Protein AF-0000000072397123 (afdb_homodimer)

Secondary structure (DSSP, 8-state):
--EEEEE--TT-HHHHHHHHHHHHH--EEEEE-STTT--TTTGGGSHHHHHH-TT--SSEEEETTS-EEESHHHHHHHH--HHHH-SSHHHHHHHHHHHHHIIIIIHHHHHHHHTGGGTSS---HHHHHHHHHHHHHHHHHHHHHHTS-SSSSTTS--HHHHHHHHHHHHHHHHT--HHHHTT-HHHHHHHHHHHTSHHHHHHH-SPPPPSSPPP----GGGTHHHHTS---------------------------------------/--EEEEE--TT-HHHHHHHHHHHHH--EEEEE-STTT--TTTGGGSHHHHHH-TT--SSEEEETTS-EEESHHHHHHHH--HHHH-SSHHHHHHHHHHHHHIIIIIHHHHHHHHTGGGTSS---HHHHHHHHHHHHHHHHHHHHHHTS-SSSSTTS--HHHHHHHHHHHHHHHHT--HHHHTT-HHHHHHHHHHHTSHHHHHHH-SPPPPSSPPP----GGGTHHHHT----------------------------------------

Organism: Felis catus (NCBI:txid9685)

Foldseek 3Di:
DWEWEWEEAPPPLLQLLQQLLCLVQVYHYHYDHDPPVDDQPPRLPDPVNCVLPVVSDDRWIATPVGDTDDGSLVSSVVSHDCVQCAVDPVLNVQLVVLLVCLVPQQQVLVCQQVVLLVVNDPDDPVSNVVSLVSNLVVLVVVLVCLVPALASGPPDHHSSLSNNLSSCLSVFAAACACVNCVVRVSSVNSSVVVCPDPSNCVRVPDRDGDHHHRDNPPPCVVVVVPPPPPPDPDDPPDPPPPPPPPDDPPPPPPDDPPDPDDDDDDDD/DWEWEWEEAPPPLLQLLQQLLCLVQVYHYHYDHDPPVDDQPPPLPDPVNCVLPVVSDDRWIATPVGDTDDGSLVSSVVSHDCVQCAVDPVLNVQLVVLLVCLVPQQQVLVCQQVVLLVVNDPDDPVSNVVSLVSNLVVLVVVLVCLVPALASGPPDHHSSLSNNLSSCLSVFAAACACVNCVVRVSSVNSSVVVCPDPSNCVRPPDRDGDHHHRDSPPPCVVVVVPPPPPPDPDDPPDPDPPPDDPDDPDPPPDDPPPDDPDDDDDDD

Structure (mmCIF, N/CA/C/O backbone):
data_AF-0000000072397123-model_v1
#
loop_
_entity.id
_entity.type
_entity.pdbx_description
1 polymer 'Uncharacterized protein'
#
loop_
_atom_site.group_PDB
_atom_site.id
_atom_site.type_symbol
_atom_site.label_atom_id
_atom_site.label_alt_id
_atom_site.label_comp_id
_atom_site.label_asym_id
_atom_site.label_entity_id
_atom_site.label_seq_id
_atom_site.pdbx_PDB_ins_code
_atom_site.Cartn_x
_atom_site.Cartn_y
_atom_site.Cartn_z
_atom_site.occupancy
_atom_site.B_iso_or_equiv
_atom_site.auth_seq_id
_atom_site.auth_comp_id
_atom_site.auth_asym_id
_atom_site.auth_atom_id
_atom_site.pdbx_PDB_model_num
ATOM 1 N N . MET A 1 1 ? 3.494 -25.765 2.806 1 71.7 1 MET A N 1
ATOM 2 C CA . MET A 1 1 ? 2.407 -24.796 2.912 1 71.7 1 MET A CA 1
ATOM 3 C C . MET A 1 1 ? 2.506 -24.007 4.214 1 71.7 1 MET A C 1
ATOM 5 O O . MET A 1 1 ? 2.979 -24.528 5.225 1 71.7 1 MET A O 1
ATOM 9 N N . ALA A 1 2 ? 2.313 -22.717 4.175 1 83.02 2 ALA A N 1
ATOM 10 C CA . ALA A 1 2 ? 2.473 -21.852 5.341 1 83.02 2 ALA A CA 1
ATOM 11 C C . ALA A 1 2 ? 1.498 -22.24 6.45 1 83.02 2 ALA A C 1
ATOM 13 O O . ALA A 1 2 ? 0.366 -22.644 6.176 1 83.02 2 ALA A O 1
ATOM 14 N N . ALA A 1 3 ? 1.953 -22.367 7.642 1 92.54 3 ALA A N 1
ATOM 15 C CA . ALA A 1 3 ? 1.147 -22.612 8.836 1 92.54 3 ALA A CA 1
ATOM 16 C C . ALA A 1 3 ? 1.55 -21.676 9.971 1 92.54 3 ALA A C 1
ATOM 18 O O . ALA A 1 3 ? 2.738 -21.421 10.182 1 92.54 3 ALA A O 1
ATOM 19 N N . GLY A 1 4 ? 0.476 -21.119 10.565 1 97.1 4 GLY A N 1
ATOM 20 C CA . GLY A 1 4 ? 0.822 -20.207 11.643 1 97.1 4 GLY A CA 1
ATOM 21 C C . GLY A 1 4 ? -0.39 -19.581 12.307 1 97.1 4 GLY A C 1
ATOM 22 O O . GLY A 1 4 ? -1.514 -20.058 12.136 1 97.1 4 GLY A O 1
ATOM 23 N N . THR A 1 5 ? -0.116 -18.574 13.109 1 97.73 5 THR A N 1
ATOM 24 C CA . THR A 1 5 ? -1.129 -17.902 13.915 1 97.73 5 THR A CA 1
ATOM 25 C C . THR A 1 5 ? -1.311 -16.457 13.461 1 97.73 5 THR A C 1
ATOM 27 O O . THR A 1 5 ? -0.331 -15.739 13.25 1 97.73 5 THR A O 1
ATOM 30 N N . LEU A 1 6 ? -2.55 -16.15 13.284 1 98.03 6 LEU A N 1
ATOM 31 C CA . LEU A 1 6 ? -2.915 -14.781 12.937 1 98.03 6 LEU A CA 1
ATOM 32 C C . LEU A 1 6 ? -3.552 -14.07 14.126 1 98.03 6 LEU A C 1
ATOM 34 O O . LEU A 1 6 ? -4.581 -14.512 14.641 1 98.03 6 LEU A O 1
ATOM 38 N N . TYR A 1 7 ? -2.925 -13.025 14.622 1 97.67 7 TYR A N 1
ATOM 39 C CA . TYR A 1 7 ? -3.468 -12.173 15.674 1 97.67 7 TYR A CA 1
ATOM 40 C C . TYR A 1 7 ? -4.283 -11.029 15.083 1 97.67 7 TYR A C 1
ATOM 42 O O . TYR A 1 7 ? -3.788 -10.276 14.241 1 97.67 7 TYR A O 1
ATOM 50 N N . THR A 1 8 ? -5.495 -10.902 15.439 1 96.48 8 THR A N 1
ATOM 51 C CA . THR A 1 8 ? -6.356 -9.853 14.906 1 96.48 8 THR A CA 1
ATOM 52 C C . THR A 1 8 ? -7.535 -9.594 15.84 1 96.48 8 THR A C 1
ATOM 54 O O . THR A 1 8 ? -7.551 -10.072 16.975 1 96.48 8 THR A O 1
ATOM 57 N N . TYR A 1 9 ? -8.44 -8.679 15.544 1 93.35 9 TYR A N 1
ATOM 58 C CA . TYR A 1 9 ? -9.719 -8.496 16.221 1 93.35 9 TYR A CA 1
ATOM 59 C C . TYR A 1 9 ? -10.876 -8.918 15.324 1 93.35 9 TYR A C 1
ATOM 61 O O . TYR A 1 9 ? -10.712 -9.051 14.109 1 93.35 9 TYR A O 1
ATOM 69 N N . PRO A 1 10 ? -11.974 -9.159 15.876 1 90.07 10 PRO A N 1
ATOM 70 C CA . PRO A 1 10 ? -13.077 -9.695 15.074 1 90.07 10 PRO A CA 1
ATOM 71 C C . PRO A 1 10 ? -13.519 -8.741 13.967 1 90.07 10 PRO A C 1
ATOM 73 O O . PRO A 1 10 ? -13.548 -7.525 14.169 1 90.07 10 PRO A O 1
ATOM 76 N N . GLU A 1 11 ? -13.803 -9.223 12.807 1 88.44 11 GLU A N 1
ATOM 77 C CA . GLU A 1 11 ? -14.374 -8.546 11.647 1 88.44 11 GLU A CA 1
ATOM 78 C C . GLU A 1 11 ? -13.401 -7.519 11.073 1 88.44 11 GLU A C 1
ATOM 80 O O . GLU A 1 11 ? -13.82 -6.49 10.539 1 88.44 11 GLU A O 1
ATOM 85 N N . ASN A 1 12 ? -12.166 -7.745 11.329 1 91.98 12 ASN A N 1
ATOM 86 C CA . ASN A 1 12 ? -11.138 -6.915 10.71 1 91.98 12 ASN A CA 1
ATOM 87 C C . ASN A 1 12 ? -10.979 -7.234 9.226 1 91.98 12 ASN A C 1
ATOM 89 O O . ASN A 1 12 ? -10.435 -8.279 8.866 1 91.98 12 ASN A O 1
ATOM 93 N N . TRP A 1 13 ? -11.426 -6.306 8.377 1 92.89 13 TRP A N 1
ATOM 94 C CA . TRP A 1 13 ? -11.403 -6.549 6.939 1 92.89 13 TRP A CA 1
ATOM 95 C C . TRP A 1 13 ? -9.974 -6.75 6.443 1 92.89 13 TRP A C 1
ATOM 97 O O . TRP A 1 13 ? -9.75 -7.428 5.438 1 92.89 13 TRP A O 1
ATOM 107 N N . ARG A 1 14 ? -8.975 -6.233 7.09 1 95.5 14 ARG A N 1
ATOM 108 C CA . ARG A 1 14 ? -7.572 -6.403 6.724 1 95.5 14 ARG A CA 1
ATOM 109 C C . ARG A 1 14 ? -7.119 -7.842 6.946 1 95.5 14 ARG A C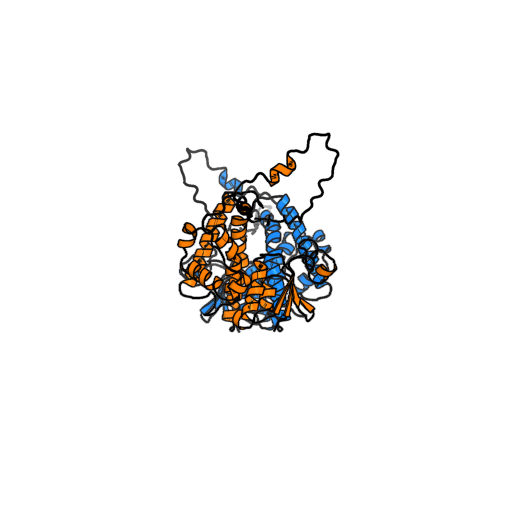 1
ATOM 111 O O . ARG A 1 14 ? -6.238 -8.337 6.239 1 95.5 14 ARG A O 1
ATOM 118 N N . ALA A 1 15 ? -7.689 -8.522 7.942 1 97.28 15 ALA A N 1
ATOM 119 C CA . ALA A 1 15 ? -7.343 -9.91 8.238 1 97.28 15 ALA A CA 1
ATOM 120 C C . ALA A 1 15 ? -8.017 -10.864 7.256 1 97.28 15 ALA A C 1
ATOM 122 O O . ALA A 1 15 ? -7.532 -11.974 7.027 1 97.28 15 ALA A O 1
ATOM 123 N N . PHE A 1 16 ? -9.126 -10.41 6.672 1 98.24 16 PHE A N 1
ATOM 124 C CA . PHE A 1 16 ? -9.865 -11.26 5.746 1 98.24 16 PHE A CA 1
ATOM 125 C C . PHE A 1 16 ? -9.014 -11.603 4.529 1 98.24 16 PHE A C 1
ATOM 127 O O . PHE A 1 16 ? -9.145 -12.688 3.959 1 98.24 16 PHE A O 1
ATOM 134 N N . LYS A 1 17 ? -8.148 -10.682 4.124 1 98.4 17 LYS A N 1
ATOM 135 C CA . LYS A 1 17 ? -7.292 -10.924 2.966 1 98.4 17 LYS A CA 1
ATOM 136 C C . LYS A 1 17 ? -6.493 -12.213 3.133 1 98.4 17 LYS A C 1
ATOM 138 O O . LYS A 1 17 ? -6.507 -13.076 2.253 1 98.4 17 LYS A O 1
ATOM 143 N N . ALA A 1 18 ? -5.837 -12.333 4.307 1 98.38 18 ALA A N 1
ATOM 144 C CA . ALA A 1 18 ? -4.999 -13.498 4.579 1 98.38 18 ALA A CA 1
ATOM 145 C C . ALA A 1 18 ? -5.845 -14.758 4.733 1 98.38 18 ALA A C 1
ATOM 147 O O . ALA A 1 18 ? -5.467 -15.829 4.253 1 98.38 18 ALA A O 1
ATOM 148 N N . LEU A 1 19 ? -6.965 -14.643 5.338 1 98.51 19 LEU A N 1
ATOM 149 C CA . LEU A 1 19 ? -7.814 -15.8 5.6 1 98.51 19 LEU A CA 1
ATOM 150 C C . LEU A 1 19 ? -8.412 -16.341 4.305 1 98.51 19 LEU A C 1
ATOM 152 O O . LEU A 1 19 ? -8.47 -17.556 4.103 1 98.51 19 LEU A O 1
ATOM 156 N N . ILE A 1 20 ? -8.852 -15.446 3.444 1 98.68 20 ILE A N 1
ATOM 157 C CA . ILE A 1 20 ? -9.407 -15.874 2.164 1 98.68 20 ILE A CA 1
ATOM 158 C C . ILE A 1 20 ? -8.3 -16.467 1.295 1 98.68 20 ILE A C 1
ATOM 160 O O . ILE A 1 20 ? -8.501 -17.491 0.638 1 98.68 20 ILE A O 1
ATOM 164 N N . ALA A 1 21 ? -7.119 -15.814 1.24 1 98.63 21 ALA A N 1
ATOM 165 C CA . ALA A 1 21 ? -5.987 -16.356 0.493 1 98.63 21 ALA A CA 1
ATOM 166 C C . ALA A 1 21 ? -5.648 -17.769 0.959 1 98.63 21 ALA A C 1
ATOM 168 O O . ALA A 1 21 ? -5.348 -18.643 0.142 1 98.63 21 ALA A O 1
ATOM 169 N N . ALA A 1 22 ? -5.747 -18.001 2.266 1 98.47 22 ALA A N 1
ATOM 170 C CA . ALA A 1 22 ? -5.446 -19.309 2.843 1 98.47 22 ALA A CA 1
ATOM 171 C C . ALA A 1 22 ? -6.444 -20.361 2.368 1 98.47 22 ALA A C 1
ATOM 173 O O . ALA A 1 22 ? -6.087 -21.528 2.187 1 98.47 22 ALA A O 1
ATOM 174 N N . GLN A 1 23 ? -7.696 -19.954 2.136 1 98.24 23 GLN A N 1
ATOM 175 C CA . GLN A 1 23 ? -8.705 -20.879 1.63 1 98.24 23 GLN A CA 1
ATOM 176 C C . GLN A 1 23 ? -8.347 -21.371 0.23 1 98.24 23 GLN A C 1
ATOM 178 O O . GLN A 1 23 ? -8.648 -22.511 -0.128 1 98.24 23 GLN A O 1
ATOM 183 N N . TYR A 1 24 ? -7.707 -20.586 -0.583 1 98 24 TYR A N 1
ATOM 184 C CA . TYR A 1 24 ? -7.322 -20.956 -1.941 1 98 24 TYR A CA 1
ATOM 185 C C . TYR A 1 24 ? -6.038 -21.778 -1.939 1 98 24 TYR A C 1
ATOM 187 O O . TYR A 1 24 ? -5.882 -22.699 -2.745 1 98 24 TYR A O 1
AT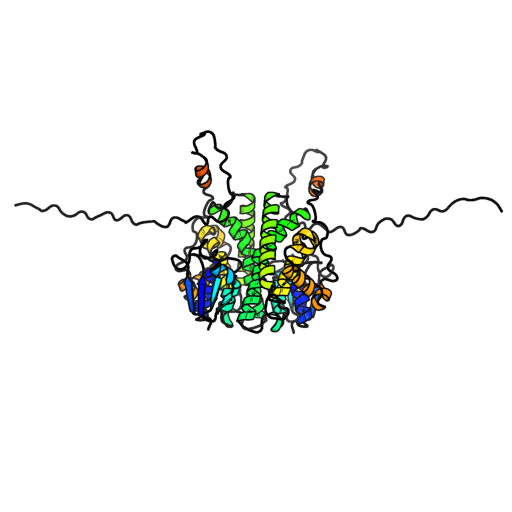OM 195 N N . SER A 1 25 ? -5.128 -21.439 -1.077 1 97.28 25 SER A N 1
ATOM 196 C CA . SER A 1 25 ? -3.798 -22.038 -1.115 1 97.28 25 SER A CA 1
ATOM 197 C C . SER A 1 25 ? -3.741 -23.312 -0.279 1 97.28 25 SER A C 1
ATOM 199 O O . SER A 1 25 ? -2.834 -24.13 -0.445 1 97.28 25 SER A O 1
ATOM 201 N N . GLY A 1 26 ? -4.618 -23.428 0.74 1 96.57 26 GLY A N 1
ATOM 202 C CA . GLY A 1 26 ? -4.584 -24.549 1.665 1 96.57 26 GLY A CA 1
ATOM 203 C C . GLY A 1 26 ? -3.722 -24.289 2.887 1 96.57 26 GLY A C 1
ATOM 204 O O . GLY A 1 26 ? -3.509 -25.186 3.705 1 96.57 26 GLY A O 1
ATOM 205 N N . ALA A 1 27 ? -3.215 -23.076 2.999 1 96.4 27 ALA A N 1
ATOM 206 C CA . ALA A 1 27 ? -2.444 -22.713 4.185 1 96.4 27 ALA A CA 1
ATOM 207 C C . ALA A 1 27 ? -3.285 -22.853 5.451 1 96.4 27 ALA A C 1
ATOM 209 O O . ALA A 1 27 ? -4.491 -22.595 5.434 1 96.4 27 ALA A O 1
ATOM 210 N N . GLN A 1 28 ? -2.649 -23.24 6.491 1 97.31 28 GLN A N 1
ATOM 211 C CA . GLN A 1 28 ? -3.333 -23.403 7.769 1 97.31 28 GLN A CA 1
ATOM 212 C C . GLN A 1 28 ? -3.113 -22.19 8.669 1 97.31 28 GLN A C 1
ATOM 214 O O . GLN A 1 28 ? -2.003 -21.965 9.156 1 97.31 28 GLN A O 1
ATOM 219 N N . VAL A 1 29 ? -4.174 -21.486 8.925 1 97.39 29 VAL A N 1
ATOM 220 C CA . VAL A 1 29 ? -4.073 -20.261 9.711 1 97.39 29 VAL A CA 1
ATOM 221 C C . VAL A 1 29 ? -4.966 -20.364 10.945 1 97.39 29 VAL A C 1
ATOM 223 O O . VAL A 1 29 ? -6.188 -20.482 10.827 1 97.39 29 VAL A O 1
ATOM 226 N N . ARG A 1 30 ? -4.355 -20.358 12.087 1 97 30 ARG A N 1
ATOM 227 C CA . ARG A 1 30 ? -5.084 -20.251 13.347 1 97 30 ARG A CA 1
ATOM 228 C C . ARG A 1 30 ? -5.324 -18.791 13.718 1 97 30 ARG A C 1
ATOM 230 O O . ARG A 1 30 ? -4.4 -17.977 13.684 1 97 30 ARG A O 1
ATOM 237 N N . VAL A 1 31 ? -6.535 -18.489 14.086 1 96.88 31 VAL A N 1
ATOM 238 C CA . VAL A 1 31 ? -6.875 -17.094 14.345 1 96.88 31 VAL A CA 1
ATOM 239 C C . VAL A 1 31 ? -7.05 -16.874 15.846 1 96.88 31 VAL A C 1
ATOM 241 O O . VAL A 1 31 ? -7.813 -17.59 16.499 1 96.88 31 VAL A O 1
ATOM 244 N N . LEU A 1 32 ? -6.35 -15.995 16.427 1 96.08 32 LEU A N 1
ATOM 245 C CA . LEU A 1 32 ? -6.552 -15.507 17.787 1 96.08 32 LEU A CA 1
ATOM 246 C C . LEU A 1 32 ? -7.114 -14.089 17.778 1 96.08 32 LEU A C 1
ATOM 248 O O . LEU A 1 32 ? -6.403 -13.137 17.448 1 96.08 32 LEU A O 1
ATOM 252 N N . SER A 1 33 ? -8.388 -13.953 18.115 1 93.24 33 SER A N 1
ATOM 253 C CA . SER A 1 33 ? -9.045 -12.66 17.953 1 93.24 33 SER A CA 1
ATOM 254 C C . SER A 1 33 ? -9.781 -12.25 19.224 1 93.24 33 SER A C 1
ATOM 256 O O . SER A 1 33 ? -10.381 -11.175 19.281 1 93.24 33 SER A O 1
ATOM 258 N N . ALA A 1 34 ? -9.758 -13.091 20.224 1 88.73 34 ALA A N 1
ATOM 259 C CA . ALA A 1 34 ? -10.512 -12.803 21.442 1 88.73 34 ALA A CA 1
ATOM 260 C C . ALA A 1 34 ? -9.815 -13.384 22.669 1 88.73 34 ALA A C 1
ATOM 262 O O . ALA A 1 34 ? -8.992 -14.294 22.55 1 88.73 34 ALA A O 1
ATOM 263 N N . PRO A 1 35 ? -10.255 -12.721 23.82 1 87.07 35 PRO A N 1
ATOM 264 C CA . PRO A 1 35 ? -9.738 -13.312 25.056 1 87.07 35 PRO A CA 1
ATOM 265 C C . PRO A 1 35 ? -10.103 -14.787 25.204 1 87.07 35 PRO A C 1
ATOM 267 O O . PRO A 1 35 ? -11.141 -15.224 24.699 1 87.07 35 PRO A O 1
ATOM 270 N N . PRO A 1 36 ? -9.185 -15.462 25.773 1 89.9 36 PRO A N 1
ATOM 271 C CA . PRO A 1 36 ? -8.007 -15.022 26.525 1 89.9 36 PRO A CA 1
ATOM 272 C C . PRO A 1 36 ? -6.743 -14.982 25.669 1 89.9 36 PRO A C 1
ATOM 274 O O . PRO A 1 36 ? -5.69 -14.542 26.138 1 89.9 36 PRO A O 1
ATOM 277 N N . HIS A 1 37 ? -6.863 -15.444 24.529 1 89.47 37 HIS A N 1
ATOM 278 C CA . HIS A 1 37 ? -5.651 -15.638 23.741 1 89.47 37 HIS A CA 1
ATOM 279 C C . HIS A 1 37 ? -5.161 -14.32 23.151 1 89.47 37 HIS A C 1
ATOM 281 O O . HIS A 1 37 ? -3.964 -14.15 22.909 1 89.47 37 HIS A O 1
ATOM 287 N N . PHE A 1 38 ? -6.141 -13.464 22.916 1 93.36 38 PHE A N 1
ATOM 288 C CA . PHE A 1 38 ? -5.766 -12.167 22.365 1 93.36 38 PHE A CA 1
ATOM 289 C C . PHE A 1 38 ? -6.77 -11.095 22.771 1 93.36 38 PHE A C 1
ATOM 291 O O . PHE A 1 38 ? -7.979 -11.281 22.619 1 93.36 38 PHE A O 1
ATOM 298 N N . HIS A 1 39 ? -6.307 -10.039 23.346 1 93.4 39 HIS A N 1
ATOM 299 C CA . HIS A 1 39 ? -7.073 -8.852 23.706 1 93.4 39 HIS A CA 1
ATOM 300 C C . HIS A 1 39 ? -6.515 -7.607 23.024 1 93.4 39 HIS A C 1
ATOM 302 O O . HIS A 1 39 ? -5.494 -7.064 23.453 1 93.4 39 HIS A O 1
ATOM 308 N N . PHE A 1 40 ? -7.32 -7.132 22.102 1 91.62 40 PHE A N 1
ATOM 309 C CA . PHE A 1 40 ? -6.843 -6 21.317 1 91.62 40 PHE A CA 1
ATOM 310 C C . PHE A 1 40 ? -6.633 -4.778 22.203 1 91.62 40 PHE A C 1
ATOM 312 O O . PHE A 1 40 ? -7.493 -4.44 23.018 1 91.62 40 PHE A O 1
ATOM 319 N N . GLY A 1 41 ? -5.574 -4.126 22.027 1 91.82 41 GLY A N 1
ATOM 320 C CA . GLY A 1 41 ? -5.235 -2.967 22.838 1 91.82 41 GLY A CA 1
ATOM 321 C C . GLY A 1 41 ? -4.465 -3.323 24.095 1 91.82 41 GLY A C 1
ATOM 322 O O . GLY A 1 41 ? -3.92 -2.444 24.765 1 91.82 41 GLY A O 1
ATOM 323 N N . GLN A 1 42 ? -4.395 -4.592 24.429 1 93.12 42 GLN A N 1
ATOM 324 C CA . GLN A 1 42 ? -3.661 -5.061 25.6 1 93.12 42 GLN A CA 1
ATOM 325 C C . GLN A 1 42 ? -2.549 -6.028 25.201 1 93.12 42 GLN A C 1
ATOM 327 O O . GLN A 1 42 ? -1.366 -5.699 25.307 1 93.12 42 GLN A O 1
ATOM 332 N N . THR A 1 43 ? -2.925 -7.14 24.565 1 94.88 43 THR A N 1
ATOM 333 C CA . THR A 1 43 ? -1.955 -8.153 24.165 1 94.88 43 THR A CA 1
ATOM 334 C C . THR A 1 43 ? -0.93 -7.568 23.197 1 94.88 43 THR A C 1
ATOM 336 O O . THR A 1 43 ? 0.265 -7.85 23.306 1 94.88 43 THR A O 1
ATOM 339 N N . ASN A 1 44 ? -1.381 -6.723 22.233 1 94.05 44 ASN A N 1
ATOM 340 C CA . ASN A 1 44 ? -0.495 -6.181 21.208 1 94.05 44 ASN A CA 1
ATOM 341 C C . ASN A 1 44 ? 0.363 -5.043 21.755 1 94.05 44 ASN A C 1
ATOM 343 O O . ASN A 1 44 ? 1.059 -4.365 20.997 1 94.05 44 ASN A O 1
ATOM 347 N N . ARG A 1 45 ? 0.256 -4.824 23.043 1 94.1 45 ARG A N 1
ATOM 348 C CA . ARG A 1 45 ? 1.075 -3.803 23.687 1 94.1 45 ARG A CA 1
ATOM 349 C C . ARG A 1 45 ? 2.052 -4.428 24.677 1 94.1 45 ARG A C 1
ATOM 351 O O . ARG A 1 45 ? 2.881 -3.73 25.265 1 94.1 45 ARG A O 1
ATOM 358 N N . THR A 1 46 ? 1.977 -5.727 24.862 1 95.59 46 THR A N 1
ATOM 359 C CA . THR A 1 46 ? 2.878 -6.424 25.773 1 95.59 46 THR A CA 1
ATOM 360 C C . THR A 1 46 ? 4.282 -6.514 25.182 1 95.59 46 THR A C 1
ATOM 362 O O . THR A 1 46 ? 4.446 -6.555 23.961 1 95.59 46 THR A O 1
ATOM 365 N N . PRO A 1 47 ? 5.267 -6.578 26.018 1 95.19 47 PRO A N 1
ATOM 366 C CA . PRO A 1 47 ? 6.642 -6.708 25.531 1 95.19 47 PRO A CA 1
ATOM 367 C C . PRO A 1 47 ? 6.851 -7.959 24.681 1 95.19 47 PRO A C 1
ATOM 369 O O . PRO A 1 47 ? 7.6 -7.926 23.701 1 95.19 47 PRO A O 1
ATOM 372 N N . GLU A 1 48 ? 6.221 -8.995 25.05 1 94.56 48 GLU A N 1
ATOM 373 C CA . GLU A 1 48 ? 6.355 -10.241 24.301 1 94.56 48 GLU A CA 1
ATOM 374 C C . GLU A 1 48 ? 5.831 -10.087 22.876 1 94.56 48 GLU A C 1
ATOM 376 O O . GLU A 1 48 ? 6.452 -10.566 21.925 1 94.56 48 GLU A O 1
ATOM 381 N N . PHE A 1 49 ? 4.702 -9.44 22.743 1 95.73 49 PHE A N 1
ATOM 382 C CA . PHE A 1 49 ? 4.122 -9.215 21.424 1 95.73 49 PHE A CA 1
ATOM 383 C C . PHE A 1 49 ? 4.967 -8.233 20.622 1 95.73 49 PHE A C 1
ATOM 385 O O . PHE A 1 49 ? 5.232 -8.455 19.439 1 95.73 49 PHE A O 1
ATOM 392 N N . LEU A 1 50 ? 5.422 -7.232 21.27 1 94.62 50 LEU A N 1
ATOM 393 C CA . LEU A 1 50 ? 6.146 -6.156 20.6 1 94.62 50 LEU A CA 1
ATOM 394 C C . LEU A 1 50 ? 7.532 -6.622 20.168 1 94.62 50 LEU A C 1
ATOM 396 O O . LEU A 1 50 ? 8.117 -6.062 19.237 1 94.62 50 LEU A O 1
ATOM 400 N N . ARG A 1 51 ? 8.05 -7.615 20.785 1 93.44 51 ARG A N 1
ATOM 401 C CA . ARG A 1 51 ? 9.314 -8.201 20.352 1 93.44 51 ARG A CA 1
ATOM 402 C C . ARG A 1 51 ? 9.175 -8.85 18.979 1 93.44 51 ARG A C 1
ATOM 404 O O . ARG A 1 51 ? 10.088 -8.771 18.154 1 93.44 51 ARG A O 1
ATOM 411 N N . LYS A 1 52 ? 8.021 -9.408 18.765 1 94.29 52 LYS A N 1
ATOM 412 C CA . LYS A 1 52 ? 7.749 -10.084 17.499 1 94.29 52 LYS A CA 1
ATOM 413 C C . LYS A 1 52 ? 7.248 -9.1 16.446 1 94.29 52 LYS A C 1
ATOM 415 O O . LYS A 1 52 ? 7.588 -9.218 15.267 1 94.29 52 LYS A O 1
ATOM 420 N N . PHE A 1 53 ? 6.437 -8.156 16.959 1 95.84 53 PHE A N 1
ATOM 421 C CA . PHE A 1 53 ? 5.779 -7.184 16.095 1 95.84 53 PHE A CA 1
ATOM 422 C C . PHE A 1 53 ? 5.939 -5.772 16.648 1 95.84 53 PHE A C 1
ATOM 424 O O . PHE A 1 53 ? 4.993 -5.204 17.196 1 95.84 53 PHE A O 1
ATOM 431 N N . PRO A 1 54 ? 6.981 -5.182 16.378 1 92.04 54 PRO A N 1
ATOM 432 C CA . PRO A 1 54 ? 7.33 -3.912 17.018 1 92.04 54 PRO A CA 1
ATOM 433 C C . PRO A 1 54 ? 6.322 -2.804 16.721 1 92.04 54 PRO A C 1
ATOM 435 O O . PRO A 1 54 ? 6.226 -1.833 17.475 1 92.04 54 PRO A O 1
ATOM 438 N N . ALA A 1 55 ? 5.609 -2.926 15.642 1 91.8 55 ALA A N 1
ATOM 439 C CA . ALA A 1 55 ? 4.627 -1.901 15.298 1 91.8 55 ALA A CA 1
ATOM 440 C C . ALA A 1 55 ? 3.406 -1.983 16.209 1 91.8 55 ALA A C 1
ATOM 442 O O . ALA A 1 55 ? 2.61 -1.044 16.278 1 91.8 55 ALA A O 1
ATOM 443 N N . GLY A 1 56 ? 3.182 -3.165 16.84 1 93.45 56 GLY A N 1
ATOM 444 C CA . GLY A 1 56 ? 2.065 -3.356 17.752 1 93.45 56 GLY A CA 1
ATOM 445 C C . GLY A 1 56 ? 0.719 -3.364 17.054 1 93.45 56 GLY A C 1
ATOM 446 O O . GLY A 1 56 ? -0.321 -3.21 17.698 1 93.45 56 GLY A O 1
ATOM 447 N N . LYS A 1 57 ? 0.735 -3.425 15.773 1 93.63 57 LYS A N 1
ATOM 448 C CA . LYS A 1 57 ? -0.49 -3.422 14.979 1 93.63 57 LYS A CA 1
ATOM 449 C C . LYS A 1 57 ? -0.94 -4.844 14.656 1 93.63 57 LYS A C 1
ATOM 451 O O . LYS A 1 57 ? -0.137 -5.779 14.696 1 93.63 57 LYS A O 1
ATOM 456 N N . VAL A 1 58 ? -2.141 -4.993 14.467 1 94.86 58 VAL A N 1
ATOM 457 C CA . VAL A 1 58 ? -2.729 -6.235 13.975 1 94.86 58 VAL A CA 1
ATOM 458 C C . VAL A 1 58 ? -3.491 -5.969 12.679 1 94.86 58 VAL A C 1
ATOM 460 O O . VAL A 1 58 ? -3.997 -4.865 12.464 1 94.86 58 VAL A O 1
ATOM 463 N N . PRO A 1 59 ? -3.548 -6.813 11.729 1 97.11 59 PRO A N 1
ATOM 464 C CA . PRO A 1 59 ? -3.189 -8.225 11.883 1 97.11 59 PRO A CA 1
ATOM 465 C C . PRO A 1 59 ? -1.679 -8.452 11.9 1 97.11 59 PRO A C 1
ATOM 467 O O . PRO A 1 59 ? -0.927 -7.671 11.312 1 97.11 59 PRO A O 1
ATOM 470 N N . ALA A 1 60 ? -1.241 -9.427 12.607 1 97.9 60 ALA A N 1
ATOM 471 C CA . ALA A 1 60 ? 0.133 -9.913 12.703 1 97.9 60 ALA A CA 1
ATOM 472 C C . ALA A 1 60 ? 0.183 -11.436 12.627 1 97.9 60 ALA A C 1
ATOM 474 O O . ALA A 1 60 ? -0.664 -12.121 13.205 1 97.9 60 ALA A O 1
ATOM 475 N N . PHE A 1 61 ? 1.147 -11.987 11.9 1 98.28 61 PHE A N 1
ATOM 476 C CA . PHE A 1 61 ? 1.201 -13.421 11.644 1 98.28 61 PHE A CA 1
ATOM 477 C C . PHE A 1 61 ? 2.504 -14.016 12.165 1 98.28 61 PHE A C 1
ATOM 479 O O . PHE A 1 61 ? 3.584 -13.484 11.901 1 98.28 61 PHE A O 1
ATOM 486 N N . GLU A 1 62 ? 2.36 -15.042 12.909 1 97.67 62 GLU A N 1
ATOM 487 C CA . GLU A 1 62 ? 3.491 -15.826 13.395 1 97.67 62 GLU A CA 1
ATOM 488 C C . GLU A 1 62 ? 3.434 -17.259 12.874 1 97.67 62 GLU A C 1
ATOM 490 O O . GLU A 1 62 ? 2.535 -18.021 13.236 1 97.67 62 GLU A O 1
ATOM 495 N N . GLY A 1 63 ? 4.417 -17.606 12.065 1 96.67 63 GLY A N 1
ATOM 496 C CA . GLY A 1 63 ? 4.491 -18.961 11.544 1 96.67 63 GLY A CA 1
ATOM 497 C C . GLY A 1 63 ? 4.893 -19.982 12.591 1 96.67 63 GLY A C 1
ATOM 498 O O . GLY A 1 63 ? 5.524 -19.637 13.592 1 96.67 63 GLY A O 1
ATOM 499 N N . ASP A 1 64 ? 4.595 -21.197 12.297 1 95.19 64 ASP A N 1
ATOM 500 C CA . ASP A 1 64 ? 4.977 -22.282 13.196 1 95.19 64 ASP A CA 1
ATOM 501 C C . ASP A 1 64 ? 6.495 -22.436 13.257 1 95.19 64 ASP A C 1
ATOM 503 O O . ASP A 1 64 ? 7.028 -23.002 14.214 1 95.19 64 ASP A O 1
ATOM 507 N N . ASP A 1 65 ? 7.131 -21.972 12.243 1 92.08 65 ASP A N 1
ATOM 508 C CA . ASP A 1 65 ? 8.589 -22.028 12.193 1 92.08 65 ASP A CA 1
ATOM 509 C C . ASP A 1 65 ? 9.209 -20.805 12.865 1 92.08 65 ASP A C 1
ATOM 511 O O . ASP A 1 65 ? 10.429 -20.632 12.848 1 92.08 65 ASP A O 1
ATOM 515 N N . GLY A 1 66 ? 8.37 -19.899 13.327 1 93.17 66 GLY A N 1
ATOM 516 C CA . GLY A 1 66 ? 8.867 -18.731 14.036 1 93.17 66 GLY A CA 1
ATOM 517 C C . GLY A 1 66 ? 8.94 -17.491 13.166 1 93.17 66 GLY A C 1
ATOM 518 O O . GLY A 1 66 ? 9.227 -16.397 13.658 1 93.17 66 GLY A O 1
ATOM 519 N N . PHE A 1 67 ? 8.674 -17.676 11.892 1 95.44 67 PHE A N 1
ATOM 520 C CA . PHE A 1 67 ? 8.69 -16.532 10.989 1 95.44 67 PHE A CA 1
ATOM 521 C C . PHE A 1 67 ? 7.568 -15.558 11.328 1 95.44 67 PHE A C 1
ATOM 523 O O . PHE A 1 67 ? 6.407 -15.957 11.444 1 95.44 67 PHE A O 1
ATOM 530 N N . CYS A 1 68 ? 7.917 -14.272 11.526 1 96.82 68 CYS A N 1
ATOM 531 C CA . CYS A 1 68 ? 6.937 -13.244 11.858 1 96.82 68 CYS A CA 1
ATOM 532 C C . CYS A 1 68 ? 6.813 -12.226 10.731 1 96.82 68 CYS A C 1
ATOM 534 O O . CYS A 1 68 ? 7.818 -11.795 10.163 1 96.82 68 CYS A O 1
ATOM 536 N N . VAL A 1 69 ? 5.607 -11.95 10.411 1 96.99 69 VAL A N 1
ATOM 537 C CA . VAL A 1 69 ? 5.347 -10.948 9.382 1 96.99 69 VAL A CA 1
ATOM 538 C C . VAL A 1 69 ? 4.109 -10.135 9.754 1 96.99 69 VAL A C 1
ATOM 540 O O . VAL A 1 69 ? 3.137 -10.679 10.284 1 96.99 69 VAL A O 1
ATOM 543 N N . PHE A 1 70 ? 4.235 -8.784 9.494 1 95.88 70 PHE A N 1
ATOM 544 C CA . PHE A 1 70 ? 3.106 -7.898 9.756 1 95.88 70 PHE A CA 1
ATOM 545 C C . PHE A 1 70 ? 2.685 -7.168 8.487 1 95.88 70 PHE A C 1
ATOM 547 O O . PHE A 1 70 ? 3.3 -7.339 7.433 1 95.88 70 PHE A O 1
ATOM 554 N N . GLU A 1 71 ? 1.617 -6.409 8.545 1 95.93 71 GLU A N 1
ATOM 555 C CA . GLU A 1 71 ? 0.932 -5.8 7.409 1 95.93 71 GLU A CA 1
ATOM 556 C C . GLU A 1 71 ? 0.024 -6.806 6.708 1 95.93 71 GLU A C 1
ATOM 558 O O . GLU A 1 71 ? 0.464 -7.899 6.345 1 95.93 71 GLU A O 1
ATOM 563 N N . SER A 1 72 ? -1.125 -6.447 6.472 1 97.44 72 SER A N 1
ATOM 564 C CA . SER A 1 72 ? -2.152 -7.344 5.952 1 97.44 72 SER A CA 1
ATOM 565 C C . SER A 1 72 ? -1.781 -7.865 4.567 1 97.44 72 SER A C 1
ATOM 567 O O . SER A 1 72 ? -1.974 -9.046 4.271 1 97.44 72 SER A O 1
ATOM 569 N N . ASN A 1 73 ? -1.2 -7.035 3.679 1 98.15 73 ASN A N 1
ATOM 570 C CA . ASN A 1 73 ? -0.837 -7.456 2.33 1 98.15 73 ASN A CA 1
ATOM 571 C C . ASN A 1 73 ? 0.32 -8.45 2.345 1 98.15 73 ASN A C 1
ATOM 573 O O . ASN A 1 73 ? 0.351 -9.386 1.544 1 98.15 73 ASN A O 1
ATOM 577 N N . ALA A 1 74 ? 1.274 -8.235 3.237 1 98.17 74 ALA A N 1
ATOM 578 C CA . ALA A 1 74 ? 2.424 -9.128 3.354 1 98.17 74 ALA A CA 1
ATOM 579 C C . ALA A 1 74 ? 2.002 -10.5 3.87 1 98.17 74 ALA A C 1
ATOM 581 O O . ALA A 1 74 ? 2.49 -11.527 3.392 1 98.17 74 ALA A O 1
ATOM 582 N N . ILE A 1 75 ? 1.127 -10.507 4.854 1 98.25 75 ILE A N 1
ATOM 583 C CA . ILE A 1 75 ? 0.626 -11.762 5.403 1 98.25 75 ILE A CA 1
ATOM 584 C C . ILE A 1 75 ? -0.136 -12.529 4.325 1 98.25 75 ILE A C 1
ATOM 586 O O . ILE A 1 75 ? 0.071 -13.732 4.147 1 98.25 75 ILE A O 1
ATOM 590 N N . ALA A 1 76 ? -1.029 -11.778 3.625 1 98.46 76 ALA A N 1
ATOM 591 C CA . ALA A 1 76 ? -1.781 -12.404 2.541 1 98.46 76 ALA A CA 1
ATOM 592 C C . ALA A 1 76 ? -0.843 -12.974 1.48 1 98.46 76 ALA A C 1
ATOM 594 O O . ALA A 1 76 ? -1.059 -14.082 0.983 1 98.46 76 ALA A O 1
ATOM 595 N N . TYR A 1 77 ? 0.174 -12.233 1.159 1 97.97 77 TYR A N 1
ATOM 596 C CA . TYR A 1 77 ? 1.164 -12.69 0.19 1 97.97 77 TYR A CA 1
ATOM 597 C C . TYR A 1 77 ? 1.853 -13.961 0.672 1 97.97 77 TYR A C 1
ATOM 599 O O . TYR A 1 77 ? 2.012 -14.916 -0.092 1 97.97 77 TYR A O 1
ATOM 607 N N . TYR A 1 78 ? 2.217 -14.022 1.909 1 97.84 78 TYR A N 1
ATOM 608 C CA . TYR A 1 78 ? 2.986 -15.126 2.473 1 97.84 78 TYR A CA 1
ATOM 609 C C . TYR A 1 78 ? 2.176 -16.417 2.463 1 97.84 78 TYR A C 1
ATOM 611 O O . TYR A 1 78 ? 2.701 -17.484 2.138 1 97.84 78 TYR A O 1
ATOM 619 N N . VAL A 1 79 ? 0.92 -16.364 2.763 1 97.74 79 VAL A N 1
ATOM 620 C CA . VAL A 1 79 ? 0.109 -17.57 2.891 1 97.74 79 VAL A CA 1
ATOM 621 C C . VAL A 1 79 ? -0.449 -17.965 1.525 1 97.74 79 VAL A C 1
ATOM 623 O O . VAL A 1 79 ? -1.132 -18.983 1.398 1 97.74 79 VAL A O 1
ATOM 626 N N . SER A 1 80 ? -0.193 -17.14 0.514 1 97.19 80 SER A N 1
ATOM 627 C CA . SER A 1 80 ? -0.721 -17.376 -0.826 1 97.19 80 SER A CA 1
ATOM 628 C C . SER A 1 80 ? 0.149 -18.365 -1.596 1 97.19 80 SER A C 1
ATOM 630 O O . SER A 1 80 ? 1.3 -18.604 -1.228 1 97.19 80 SER A O 1
ATOM 632 N N . ASN A 1 81 ? -0.386 -18.948 -2.645 1 96.08 81 ASN A N 1
ATOM 633 C CA . ASN A 1 81 ? 0.369 -19.766 -3.588 1 96.08 81 ASN A CA 1
ATOM 634 C C . ASN A 1 81 ? 0.735 -18.981 -4.844 1 96.08 81 ASN A C 1
ATOM 636 O O . ASN A 1 81 ? 0.421 -17.794 -4.952 1 96.08 81 ASN A O 1
ATOM 640 N N . GLU A 1 82 ? 1.389 -19.598 -5.707 1 94.14 82 GLU A N 1
ATOM 641 C CA . GLU A 1 82 ? 1.904 -18.943 -6.905 1 94.14 82 GLU A CA 1
ATOM 642 C C . GLU A 1 82 ? 0.768 -18.413 -7.776 1 94.14 82 GLU A C 1
ATOM 644 O O . GLU A 1 82 ? 0.876 -17.33 -8.355 1 94.14 82 GLU A O 1
ATOM 649 N N . GLU A 1 83 ? -0.281 -19.134 -7.853 1 95.56 83 GLU A N 1
ATOM 650 C CA . GLU A 1 83 ? -1.42 -18.725 -8.67 1 95.56 83 GLU A CA 1
ATOM 651 C C . GLU A 1 83 ? -2.022 -17.418 -8.163 1 95.56 83 GLU A C 1
ATOM 653 O O . GLU A 1 83 ? -2.336 -16.525 -8.953 1 95.56 83 GLU A O 1
ATOM 658 N N . LEU A 1 84 ? -2.137 -17.307 -6.909 1 97.84 84 LEU A N 1
ATOM 659 C CA . LEU A 1 84 ? -2.712 -16.11 -6.305 1 97.84 84 LEU A CA 1
ATOM 660 C C . LEU A 1 84 ? -1.789 -14.91 -6.492 1 97.84 84 LEU A C 1
ATOM 662 O O . LEU A 1 84 ? -2.255 -13.772 -6.581 1 97.84 84 LEU A O 1
ATOM 666 N N . ARG A 1 85 ? -0.481 -15.12 -6.543 1 97.1 85 ARG A N 1
ATOM 667 C CA . ARG A 1 85 ? 0.502 -14.045 -6.626 1 97.1 85 ARG A CA 1
ATOM 668 C C . ARG A 1 85 ? 0.713 -13.607 -8.072 1 97.1 85 ARG A C 1
ATOM 670 O O . ARG A 1 85 ? 1.345 -12.581 -8.329 1 97.1 85 ARG A O 1
ATOM 677 N N . GLY A 1 86 ? 0.153 -14.26 -9.034 1 95.45 86 GLY A N 1
ATOM 678 C CA . GLY A 1 86 ? 0.429 -14.037 -10.444 1 95.45 86 GLY A CA 1
ATOM 679 C C . GLY A 1 86 ? 1.527 -14.932 -10.986 1 95.45 86 GLY A C 1
ATOM 680 O O . GLY A 1 86 ? 2.697 -14.77 -10.634 1 95.45 86 GLY A O 1
ATOM 681 N N . SER A 1 87 ? 1.267 -15.748 -11.907 1 93.55 87 SER A N 1
ATOM 682 C CA . SER A 1 87 ? 2.149 -16.826 -12.342 1 93.55 87 SER A CA 1
ATOM 683 C C . SER A 1 87 ? 3.151 -16.335 -13.381 1 93.55 87 SER A C 1
ATOM 685 O O . SER A 1 87 ? 4.062 -17.07 -13.768 1 93.55 87 SER A O 1
ATOM 687 N N . THR A 1 88 ? 2.978 -15.166 -13.938 1 93.82 88 THR A N 1
ATOM 688 C CA . THR A 1 88 ? 3.919 -14.519 -14.846 1 93.82 88 THR A CA 1
ATOM 689 C C . THR A 1 88 ? 4.383 -13.18 -14.28 1 93.82 88 THR A C 1
ATOM 691 O O . THR A 1 88 ? 3.717 -12.599 -13.42 1 93.82 88 THR A O 1
ATOM 694 N N . PRO A 1 89 ? 5.504 -12.725 -14.671 1 92.82 89 PRO A N 1
ATOM 695 C CA . PRO A 1 89 ? 5.966 -11.418 -14.197 1 92.82 89 PRO A CA 1
ATOM 696 C C . PRO A 1 89 ? 4.939 -10.311 -14.424 1 92.82 89 PRO A C 1
ATOM 698 O O . PRO A 1 89 ? 4.767 -9.439 -13.568 1 92.82 89 PRO A O 1
ATOM 701 N N . GLU A 1 90 ? 4.27 -10.384 -15.574 1 95.57 90 GLU A N 1
ATOM 702 C CA . GLU A 1 90 ? 3.247 -9.391 -15.887 1 95.57 90 GLU A CA 1
ATOM 703 C C . GLU A 1 90 ? 2.055 -9.51 -14.942 1 95.57 90 GLU A C 1
ATOM 705 O O . GLU A 1 90 ? 1.581 -8.508 -14.402 1 95.57 90 GLU A O 1
ATOM 710 N N . ALA A 1 91 ? 1.621 -10.745 -14.749 1 97.2 91 ALA A N 1
ATOM 711 C CA . ALA A 1 91 ? 0.482 -10.979 -13.865 1 97.2 91 ALA A CA 1
ATOM 712 C C . ALA A 1 91 ? 0.816 -10.592 -12.427 1 97.2 91 ALA A C 1
ATOM 714 O O . ALA A 1 91 ? -0.007 -9.992 -11.732 1 97.2 91 ALA A O 1
ATOM 715 N N . ALA A 1 92 ? 2.008 -10.944 -12.028 1 97.1 92 ALA A N 1
ATOM 716 C CA . ALA A 1 92 ? 2.442 -10.61 -10.674 1 97.1 92 ALA A CA 1
ATOM 717 C C . ALA A 1 92 ? 2.488 -9.098 -10.47 1 97.1 92 ALA A C 1
ATOM 719 O O . ALA A 1 92 ? 2.051 -8.591 -9.434 1 97.1 92 ALA A O 1
ATOM 720 N N . ALA A 1 93 ? 2.97 -8.397 -11.457 1 97.24 93 ALA A N 1
ATOM 721 C CA . ALA A 1 93 ? 3.019 -6.939 -11.379 1 97.24 93 ALA A CA 1
ATOM 722 C C . ALA A 1 93 ? 1.615 -6.345 -11.323 1 97.24 93 ALA A C 1
ATOM 724 O O . ALA A 1 93 ? 1.369 -5.384 -10.59 1 97.24 93 ALA A O 1
ATOM 725 N N . GLN A 1 94 ? 0.732 -6.9 -12.049 1 97.81 94 GLN A N 1
ATOM 726 C CA . GLN A 1 94 ? -0.643 -6.412 -12.052 1 97.81 94 GLN A CA 1
ATOM 727 C C . GLN A 1 94 ? -1.329 -6.694 -10.719 1 97.81 94 GLN A C 1
ATOM 729 O O . GLN A 1 94 ? -2.159 -5.905 -10.262 1 97.81 94 GLN A O 1
ATOM 734 N N . VAL A 1 95 ? -0.997 -7.842 -10.143 1 98.44 95 VAL A N 1
ATOM 735 C CA . VAL A 1 95 ? -1.526 -8.128 -8.814 1 98.44 95 VAL A CA 1
ATOM 736 C C . VAL A 1 95 ? -1.062 -7.056 -7.831 1 98.44 95 VAL A C 1
ATOM 738 O O . VAL A 1 95 ? -1.873 -6.486 -7.097 1 98.44 95 VAL A O 1
ATOM 741 N N . VAL A 1 96 ? 0.219 -6.73 -7.85 1 98.07 96 VAL A N 1
ATOM 742 C CA . VAL A 1 96 ? 0.767 -5.699 -6.975 1 98.07 96 VAL A CA 1
ATOM 743 C C . VAL A 1 96 ? 0.105 -4.357 -7.279 1 98.07 96 VAL A C 1
ATOM 745 O O . VAL A 1 96 ? -0.16 -3.568 -6.369 1 98.07 96 VAL A O 1
ATOM 748 N N . GLN A 1 97 ? -0.223 -4.129 -8.556 1 97.96 97 GLN A N 1
ATOM 749 C CA . GLN A 1 97 ? -0.884 -2.903 -8.99 1 97.96 97 GLN A CA 1
ATOM 750 C C . GLN A 1 97 ? -2.224 -2.72 -8.284 1 97.96 97 GLN A C 1
ATOM 752 O O . GLN A 1 97 ? -2.482 -1.67 -7.692 1 97.96 97 GLN A O 1
ATOM 757 N N . TRP A 1 98 ? -3.005 -3.701 -8.293 1 98.3 98 TRP A N 1
ATOM 758 C CA . TRP A 1 98 ? -4.353 -3.601 -7.742 1 98.3 98 TRP A CA 1
ATOM 759 C C . TRP A 1 98 ? -4.32 -3.604 -6.218 1 98.3 98 TRP A C 1
ATOM 761 O O . TRP A 1 98 ? -5.146 -2.955 -5.571 1 98.3 98 TRP A O 1
ATOM 771 N N . VAL A 1 99 ? -3.345 -4.367 -5.641 1 98.14 99 VAL A N 1
ATOM 772 C CA . VAL A 1 99 ? -3.164 -4.343 -4.194 1 98.14 99 VAL A CA 1
ATOM 773 C C . VAL A 1 99 ? -2.779 -2.935 -3.744 1 98.14 99 VAL A C 1
ATOM 775 O O . VAL A 1 99 ? -3.335 -2.411 -2.776 1 98.14 99 VAL A O 1
ATOM 778 N N . SER A 1 100 ? -1.879 -2.339 -4.48 1 96.97 100 SER A N 1
ATOM 779 C CA . SER A 1 100 ? -1.456 -0.972 -4.193 1 96.97 100 SER A CA 1
ATOM 780 C C . SER A 1 100 ? -2.592 0.018 -4.424 1 96.97 100 SER A C 1
ATOM 782 O O . SER A 1 100 ? -2.784 0.946 -3.635 1 96.97 100 SER A O 1
ATOM 784 N N . PHE A 1 101 ? -3.351 -0.169 -5.512 1 96.53 101 PHE A N 1
ATOM 785 C CA . PHE A 1 101 ? -4.498 0.669 -5.843 1 96.53 101 PHE A CA 1
ATOM 786 C C . PHE A 1 101 ? -5.522 0.656 -4.714 1 96.53 101 PHE A C 1
ATOM 788 O O . PHE A 1 101 ? -6.084 1.697 -4.367 1 96.53 101 PHE A O 1
ATOM 795 N N . ALA A 1 102 ? -5.729 -0.498 -4.137 1 97.4 102 ALA A N 1
ATOM 796 C CA . ALA A 1 102 ? -6.666 -0.643 -3.025 1 97.4 102 ALA A CA 1
ATOM 797 C C . ALA A 1 102 ? -6.243 0.214 -1.836 1 97.4 102 ALA A C 1
ATOM 799 O O . ALA A 1 102 ? -7.06 0.94 -1.264 1 97.4 102 ALA A O 1
ATOM 800 N N . ASP A 1 103 ? -5.025 0.19 -1.53 1 94.46 103 ASP A N 1
ATOM 801 C CA . ASP A 1 103 ? -4.514 0.881 -0.35 1 94.46 103 ASP A CA 1
ATOM 802 C C . ASP A 1 103 ? -4.428 2.387 -0.59 1 94.46 103 ASP A C 1
ATOM 804 O O . ASP A 1 103 ? -4.746 3.181 0.297 1 94.46 103 ASP A O 1
ATOM 808 N N . SER A 1 104 ? -4.095 2.758 -1.795 1 92.86 104 SER A N 1
ATOM 809 C CA . SER A 1 104 ? -3.782 4.161 -2.048 1 92.86 104 SER A CA 1
ATOM 810 C C . SER A 1 104 ? -5.015 4.927 -2.517 1 92.86 104 SER A C 1
ATOM 812 O O . SER A 1 104 ? -5.165 6.114 -2.221 1 92.86 104 SER A O 1
ATOM 814 N N . ASP A 1 105 ? -5.905 4.254 -3.211 1 94.3 105 ASP A N 1
ATOM 815 C CA . ASP A 1 105 ? -6.981 4.985 -3.873 1 94.3 105 ASP A CA 1
ATOM 816 C C . ASP A 1 105 ? -8.331 4.674 -3.231 1 94.3 105 ASP A C 1
ATOM 818 O O . ASP A 1 105 ? -9.205 5.54 -3.16 1 94.3 105 ASP A O 1
ATOM 822 N N . ILE A 1 106 ? -8.482 3.508 -2.705 1 96.48 106 ILE A N 1
ATOM 823 C CA . ILE A 1 106 ? -9.802 3.112 -2.226 1 96.48 106 ILE A CA 1
ATOM 824 C C . ILE A 1 106 ? -9.919 3.404 -0.732 1 96.48 106 ILE A C 1
ATOM 826 O O . ILE A 1 106 ? -10.884 4.031 -0.289 1 96.48 106 ILE A O 1
ATOM 830 N N . VAL A 1 107 ? -8.966 3.015 0.08 1 94.28 107 VAL A N 1
ATOM 831 C CA . VAL A 1 107 ? -9.045 3.047 1.537 1 94.28 107 VAL A CA 1
ATOM 832 C C . VAL A 1 107 ? -9.285 4.479 2.011 1 94.28 107 VAL A C 1
ATOM 834 O O . VAL A 1 107 ? -10.185 4.731 2.816 1 94.28 107 VAL A O 1
ATOM 837 N N . PRO A 1 108 ? -8.57 5.508 1.456 1 91.43 108 PRO A N 1
ATOM 838 C CA . PRO A 1 108 ? -8.727 6.856 2.007 1 91.43 108 PRO A CA 1
ATOM 839 C C . PRO A 1 108 ? -10.135 7.413 1.812 1 91.43 108 PRO A C 1
ATOM 841 O O . PRO A 1 108 ? -10.809 7.755 2.787 1 91.43 108 PRO A O 1
ATOM 844 N N . PRO A 1 109 ? -10.679 7.456 0.604 1 92.89 109 PRO A N 1
ATOM 845 C CA . PRO A 1 109 ? -12.034 7.992 0.464 1 92.89 109 PRO A CA 1
ATOM 846 C C . PRO A 1 109 ? -13.089 7.113 1.133 1 92.89 109 PRO A C 1
ATOM 848 O O . PRO A 1 109 ? -14.098 7.621 1.628 1 92.89 109 PRO A O 1
ATOM 851 N N . ALA A 1 110 ? -12.911 5.818 1.155 1 92.68 110 ALA A N 1
ATOM 852 C CA . ALA A 1 110 ? -13.847 4.922 1.83 1 92.68 110 ALA A CA 1
ATOM 853 C C . ALA A 1 110 ? -13.9 5.211 3.327 1 92.68 110 ALA A C 1
ATOM 855 O O . ALA A 1 110 ? -14.981 5.262 3.918 1 92.68 110 ALA A O 1
ATOM 856 N N . SER A 1 111 ? -12.774 5.406 3.933 1 88.27 111 SER A N 1
ATOM 857 C CA . SER A 1 111 ? -12.694 5.71 5.358 1 88.27 111 SER A CA 1
ATOM 858 C C . SER A 1 111 ? -13.336 7.057 5.673 1 88.27 111 SER A C 1
ATOM 860 O O . SER A 1 111 ? -14.049 7.193 6.669 1 88.27 111 SER A O 1
ATOM 862 N N . THR A 1 112 ? -13.055 8.033 4.826 1 87.07 112 THR A N 1
ATOM 863 C CA . THR A 1 112 ? -13.602 9.372 5.015 1 87.07 112 THR A CA 1
ATOM 864 C C . THR A 1 112 ? -15.125 9.354 4.917 1 87.07 112 THR A C 1
ATOM 866 O O . THR A 1 112 ? -15.807 10.099 5.623 1 87.07 112 THR A O 1
ATOM 869 N N . TRP A 1 113 ? -15.653 8.502 4.116 1 88.38 113 TRP A N 1
ATOM 870 C CA . TRP A 1 113 ? -17.094 8.412 3.906 1 88.38 113 TRP A CA 1
ATOM 871 C C . TRP A 1 113 ? -17.757 7.607 5.018 1 88.38 113 TRP A C 1
ATOM 873 O O . TRP A 1 113 ? -18.761 8.037 5.591 1 88.38 113 TRP A O 1
ATOM 883 N N . VAL A 1 114 ? -17.151 6.521 5.466 1 85.84 114 VAL A N 1
ATOM 884 C CA . VAL A 1 114 ? -17.839 5.541 6.3 1 85.84 114 VAL A CA 1
ATOM 885 C C . VAL A 1 114 ? -17.571 5.836 7.774 1 85.84 114 VAL A C 1
ATOM 887 O O . VAL A 1 114 ? -18.43 5.601 8.627 1 85.84 114 VAL A O 1
ATOM 890 N N . PHE A 1 115 ? -16.378 6.405 8.138 1 74.62 115 PHE A N 1
ATOM 891 C CA . PHE A 1 115 ? -16.01 6.531 9.544 1 74.62 115 PHE A CA 1
ATOM 892 C C . PHE A 1 115 ? -16.876 7.575 10.239 1 74.62 115 PHE A C 1
ATOM 894 O O . PHE A 1 115 ? -17.274 7.391 11.391 1 74.62 115 PHE A O 1
ATOM 901 N N . PRO A 1 116 ? -17.188 8.681 9.591 1 68.99 116 PRO A N 1
ATOM 902 C CA . PRO A 1 116 ? -18.106 9.613 10.248 1 68.99 116 PRO A CA 1
ATOM 903 C C . PRO A 1 116 ? -19.481 9.002 10.509 1 68.99 116 PRO A C 1
ATOM 905 O O . PRO A 1 116 ? -20.168 9.4 11.453 1 68.99 116 PRO A O 1
ATOM 908 N N . THR A 1 117 ? -19.871 8.089 9.69 1 67.77 117 THR A N 1
ATOM 909 C CA . THR A 1 117 ? -21.171 7.45 9.854 1 67.77 117 THR A CA 1
ATOM 910 C C . THR A 1 117 ? -21.162 6.504 11.052 1 67.77 117 THR A C 1
ATOM 912 O O . THR A 1 117 ? -22.215 6.184 11.606 1 67.77 117 THR A O 1
ATOM 915 N N . LEU A 1 118 ? -19.933 6.182 11.48 1 58.02 118 LEU A N 1
ATOM 916 C CA . LEU A 1 118 ? -19.761 5.297 12.627 1 58.02 118 LEU A CA 1
ATOM 917 C C . LEU A 1 118 ? -19.534 6.099 13.904 1 58.02 118 LEU A C 1
ATOM 919 O O . LEU A 1 118 ? -19.473 5.531 14.996 1 58.02 118 LEU A O 1
ATOM 923 N N . GLY A 1 119 ? -19.601 7.511 13.732 1 52.74 119 GLY A N 1
ATOM 924 C CA . GLY A 1 119 ? -19.426 8.391 14.876 1 52.74 119 GLY A CA 1
ATOM 925 C C . GLY A 1 119 ? -17.976 8.545 15.295 1 52.74 119 GLY A C 1
ATOM 926 O O . GLY A 1 119 ? -17.688 9.058 16.378 1 52.74 119 GLY A O 1
ATOM 927 N N . ILE A 1 120 ? -16.985 8.127 14.526 1 48.54 120 ILE A N 1
ATOM 928 C CA . ILE A 1 120 ? -15.577 8.1 14.91 1 48.54 120 ILE A CA 1
ATOM 929 C C . ILE A 1 120 ? -14.93 9.447 14.594 1 48.54 120 ILE A C 1
ATOM 931 O O . ILE A 1 120 ? -13.983 9.86 15.267 1 48.54 120 ILE A O 1
ATOM 935 N N . MET A 1 121 ? -15.486 10.209 13.559 1 57.99 121 MET A N 1
ATOM 936 C CA . MET A 1 121 ? -14.896 11.469 13.117 1 57.99 121 MET A CA 1
ATOM 937 C C . MET A 1 121 ? -15.966 12.544 12.957 1 57.99 121 MET A C 1
ATOM 939 O O . MET A 1 121 ? -17.141 12.232 12.76 1 57.99 121 MET A O 1
ATOM 943 N N . HIS A 1 122 ? -15.515 13.808 13.265 1 59.75 122 HIS A N 1
ATOM 944 C CA . HIS A 1 122 ? -16.407 14.934 13.013 1 59.75 122 HIS A CA 1
ATOM 945 C C . HIS A 1 122 ? -16.847 14.972 11.553 1 59.75 122 HIS A C 1
ATOM 947 O O . HIS A 1 122 ? -16.047 14.707 10.652 1 59.75 122 HIS A O 1
ATOM 953 N N . HIS A 1 123 ? -18.122 15.07 11.485 1 65.48 123 HIS A N 1
ATOM 954 C CA . HIS A 1 123 ? -18.694 15.125 10.145 1 65.48 123 HIS A CA 1
ATOM 955 C C . HIS A 1 123 ? -18.303 16.415 9.432 1 65.48 123 HIS A C 1
ATOM 957 O O . HIS A 1 123 ? -18.489 17.508 9.971 1 65.48 123 HIS A O 1
ATOM 963 N N . ASN A 1 124 ? -17.492 16.274 8.432 1 75.96 124 ASN A N 1
ATOM 964 C CA . ASN A 1 124 ? -17.193 17.326 7.466 1 75.96 124 ASN A CA 1
ATOM 965 C C . ASN A 1 124 ? -17.919 17.096 6.144 1 75.96 124 ASN A C 1
ATOM 967 O O . ASN A 1 124 ? -17.536 16.222 5.365 1 75.96 124 ASN A O 1
ATOM 971 N N . LYS A 1 125 ? -18.988 17.842 5.988 1 78.94 125 LYS A N 1
ATOM 972 C CA . LYS A 1 125 ? -19.874 17.641 4.845 1 78.94 125 LYS A CA 1
ATOM 973 C C . LYS A 1 125 ? -19.1 17.702 3.532 1 78.94 125 LYS A C 1
ATOM 975 O O . LYS A 1 125 ? -19.303 16.87 2.645 1 78.94 125 LYS A O 1
ATOM 980 N N . GLN A 1 126 ? -18.248 18.613 3.406 1 83.29 126 GLN A N 1
ATOM 981 C CA . GLN A 1 126 ? -17.494 18.787 2.169 1 83.29 126 GLN A CA 1
ATOM 982 C C . GLN A 1 126 ? -16.554 17.609 1.927 1 83.29 126 GLN A C 1
ATOM 984 O O . GLN A 1 126 ? -16.434 17.124 0.8 1 83.29 126 GLN A O 1
ATOM 989 N N . ALA A 1 127 ? -15.932 17.16 3.005 1 82.55 127 ALA A N 1
ATOM 990 C CA . ALA A 1 127 ? -15.023 16.022 2.895 1 82.55 127 ALA A CA 1
ATOM 991 C C . ALA A 1 127 ? -15.774 14.758 2.485 1 82.55 127 ALA A C 1
ATOM 993 O O . ALA A 1 127 ? -15.276 13.965 1.682 1 82.55 127 ALA A O 1
ATOM 994 N N . THR A 1 128 ? -16.977 14.632 3.014 1 86.76 128 THR A N 1
ATOM 995 C CA . THR A 1 128 ? -17.788 13.462 2.695 1 86.76 128 THR A CA 1
ATOM 996 C C . THR A 1 128 ? -18.243 13.5 1.239 1 86.76 128 THR A C 1
ATOM 998 O O . THR A 1 128 ? -18.222 12.478 0.55 1 86.76 128 THR A O 1
ATOM 1001 N N . GLU A 1 129 ? -18.604 14.607 0.779 1 90.45 129 GLU A N 1
ATOM 1002 C CA . GLU A 1 129 ? -19.035 14.738 -0.609 1 90.45 129 GLU A CA 1
ATOM 1003 C C . GLU A 1 129 ? -17.88 14.477 -1.572 1 90.45 129 GLU A C 1
ATOM 1005 O O . GLU A 1 129 ? -18.057 13.818 -2.599 1 90.45 129 GLU A O 1
ATOM 1010 N N . ASN A 1 130 ? -16.74 14.987 -1.234 1 91.77 130 ASN A N 1
ATOM 1011 C CA . ASN A 1 130 ? -15.554 14.699 -2.034 1 91.77 130 ASN A CA 1
ATOM 1012 C C . ASN A 1 130 ? -15.238 13.206 -2.051 1 91.77 130 ASN A C 1
ATOM 1014 O O . ASN A 1 130 ? -14.861 12.659 -3.089 1 91.77 130 ASN A O 1
ATOM 1018 N N . ALA A 1 131 ? -15.394 12.665 -0.912 1 92.62 131 ALA A N 1
ATOM 1019 C CA . ALA A 1 131 ? -15.145 11.231 -0.791 1 92.62 131 ALA A CA 1
ATOM 1020 C C . ALA A 1 131 ? -16.117 10.431 -1.654 1 92.62 131 ALA A C 1
ATOM 1022 O O . ALA A 1 131 ? -15.727 9.453 -2.297 1 92.62 131 ALA A O 1
ATOM 1023 N N . LYS A 1 132 ? -17.356 10.839 -1.688 1 93.59 132 LYS A N 1
ATOM 1024 C CA . LYS A 1 132 ? -18.363 10.185 -2.52 1 93.59 132 LYS A CA 1
ATOM 1025 C C . LYS A 1 132 ? -17.983 10.249 -3.996 1 93.59 132 LYS A C 1
ATOM 1027 O O . LYS A 1 132 ? -18.1 9.256 -4.717 1 93.59 132 LYS A O 1
ATOM 1032 N N . GLU A 1 133 ? -17.531 11.375 -4.403 1 95.29 133 GLU A N 1
ATOM 1033 C CA . GLU A 1 133 ? -17.123 11.558 -5.793 1 95.29 133 GLU A CA 1
ATOM 1034 C C . GLU A 1 133 ? -15.915 10.689 -6.132 1 95.29 133 GLU A C 1
ATOM 1036 O O . GLU A 1 133 ? -15.858 10.09 -7.208 1 95.29 133 GLU A O 1
ATOM 1041 N N . GLU A 1 134 ? -15.021 10.639 -5.181 1 95.7 134 GLU A N 1
ATOM 1042 C CA . GLU A 1 134 ? -13.845 9.801 -5.395 1 95.7 134 GLU A CA 1
ATOM 1043 C C . GLU A 1 134 ? -14.227 8.326 -5.481 1 95.7 134 GLU A C 1
ATOM 1045 O O . GLU A 1 134 ? -13.684 7.585 -6.302 1 95.7 134 GLU A O 1
ATOM 1050 N N . VAL A 1 135 ? -15.127 7.927 -4.657 1 96.56 135 VAL A N 1
ATOM 1051 C CA . VAL A 1 135 ? -15.589 6.543 -4.68 1 96.56 135 VAL A CA 1
ATOM 1052 C C . VAL A 1 135 ? -16.278 6.251 -6.011 1 96.56 135 VAL A C 1
ATOM 1054 O O . VAL A 1 135 ? -16.094 5.178 -6.59 1 96.56 135 VAL A O 1
ATOM 1057 N N . ARG A 1 136 ? -17.026 7.197 -6.511 1 97.22 136 ARG A N 1
ATOM 1058 C CA . ARG A 1 136 ? -17.654 7.037 -7.818 1 97.22 136 ARG A CA 1
ATOM 1059 C C . ARG A 1 136 ? -16.607 6.839 -8.909 1 97.22 136 ARG A C 1
ATOM 1061 O O . ARG A 1 136 ? -16.763 5.978 -9.778 1 97.22 136 ARG A O 1
ATOM 1068 N N . ARG A 1 137 ? -15.567 7.601 -8.832 1 96.27 137 ARG A N 1
ATOM 1069 C CA . ARG A 1 137 ? -14.486 7.496 -9.806 1 96.27 137 ARG A CA 1
ATOM 1070 C C . ARG A 1 137 ? -13.819 6.126 -9.737 1 96.27 137 ARG A C 1
ATOM 1072 O O . ARG A 1 137 ? -13.567 5.5 -10.769 1 96.27 137 ARG A O 1
ATOM 1079 N N . ILE A 1 138 ? -13.574 5.692 -8.577 1 97.18 138 ILE A N 1
ATOM 1080 C CA . ILE A 1 138 ? -12.907 4.417 -8.337 1 97.18 138 ILE A CA 1
ATOM 1081 C C . ILE A 1 138 ? -13.777 3.275 -8.857 1 97.18 138 ILE A C 1
ATOM 1083 O O . ILE A 1 138 ? -13.29 2.387 -9.562 1 97.18 138 ILE A O 1
ATOM 1087 N N . LEU A 1 139 ? -15.048 3.31 -8.516 1 98.03 139 LEU A N 1
ATOM 1088 C CA . LEU A 1 139 ? -15.969 2.28 -8.984 1 98.03 139 LEU A CA 1
ATOM 1089 C C . LEU A 1 139 ? -16.104 2.32 -10.503 1 98.03 139 LEU A C 1
ATOM 1091 O O . LEU A 1 139 ? -16.234 1.276 -11.147 1 98.03 139 LEU A O 1
ATOM 1095 N N . GLY A 1 140 ? -16.072 3.523 -11.033 1 97.53 140 GLY A N 1
ATOM 1096 C CA . GLY A 1 140 ? -16.094 3.664 -12.48 1 97.53 140 GLY A CA 1
ATOM 1097 C C . GLY A 1 140 ? -14.876 3.062 -13.156 1 97.53 140 GLY A C 1
ATOM 1098 O O . GLY A 1 140 ? -14.996 2.406 -14.193 1 97.53 140 GLY A O 1
ATOM 1099 N N . LEU A 1 141 ? -13.744 3.278 -12.605 1 97.04 141 LEU A N 1
ATOM 1100 C CA . LEU A 1 141 ? -12.503 2.707 -13.115 1 97.04 141 LEU A CA 1
ATOM 1101 C C . LEU A 1 141 ? -12.559 1.183 -13.099 1 97.04 141 LEU A C 1
ATOM 1103 O O . LEU A 1 141 ? -12.203 0.534 -14.086 1 97.04 141 LEU A O 1
ATOM 1107 N N . LEU A 1 142 ? -12.985 0.622 -11.992 1 98.21 142 LEU A N 1
ATOM 1108 C CA . LEU A 1 142 ? -13.138 -0.825 -11.884 1 98.21 142 LEU A CA 1
ATOM 1109 C C . LEU A 1 142 ? -14.151 -1.341 -12.9 1 98.21 142 LEU A C 1
ATOM 1111 O O . LEU A 1 142 ? -13.931 -2.379 -13.529 1 98.21 142 LEU A O 1
ATOM 1115 N N . ASP A 1 143 ? -15.214 -0.586 -13.054 1 98.34 143 ASP A N 1
ATOM 1116 C CA . ASP A 1 143 ? -16.279 -0.986 -13.969 1 98.34 143 ASP A CA 1
ATOM 1117 C C . ASP A 1 143 ? -15.767 -1.065 -15.406 1 98.34 143 ASP A C 1
ATOM 1119 O O . ASP A 1 143 ? -16.071 -2.017 -16.128 1 98.34 143 ASP A O 1
ATOM 1123 N N . ALA A 1 144 ? -15.017 -0.103 -15.791 1 96.93 144 ALA A N 1
ATOM 1124 C CA . ALA A 1 144 ? -14.442 -0.078 -17.133 1 96.93 144 ALA A CA 1
ATOM 1125 C C . ALA A 1 144 ? -13.463 -1.233 -17.332 1 96.93 144 ALA A C 1
ATOM 1127 O O . ALA A 1 144 ? -13.461 -1.878 -18.383 1 96.93 144 ALA A O 1
ATOM 1128 N N . HIS A 1 145 ? -12.65 -1.501 -16.359 1 97.08 145 HIS A N 1
ATOM 1129 C CA . HIS A 1 145 ? -11.668 -2.576 -16.43 1 97.08 145 HIS A CA 1
ATOM 1130 C C . HIS A 1 145 ? -12.348 -3.938 -16.521 1 97.08 145 HIS A C 1
ATOM 1132 O O . HIS A 1 145 ? -11.925 -4.797 -17.298 1 97.08 145 HIS A O 1
ATOM 1138 N N . LEU A 1 146 ? -13.424 -4.099 -15.795 1 97.92 146 LEU A N 1
ATOM 1139 C CA . LEU A 1 146 ? -14.083 -5.39 -15.633 1 97.92 146 LEU A CA 1
ATOM 1140 C C . LEU A 1 146 ? -15.103 -5.623 -16.742 1 97.92 146 LEU A C 1
ATOM 1142 O O . LEU A 1 146 ? -15.744 -6.676 -16.79 1 97.92 146 LEU A O 1
ATOM 1146 N N . LYS A 1 147 ? -15.222 -4.646 -17.555 1 96.51 147 LYS A N 1
ATOM 1147 C CA . LYS A 1 147 ? -16.127 -4.784 -18.693 1 96.51 147 LYS A CA 1
ATOM 1148 C C . LYS A 1 147 ? -15.734 -5.971 -19.567 1 96.51 147 LYS A C 1
ATOM 1150 O O . LYS A 1 147 ? -16.599 -6.668 -20.102 1 96.51 147 LYS A O 1
ATOM 1155 N N . THR A 1 148 ? -14.47 -6.249 -19.665 1 95.47 148 THR A N 1
ATOM 1156 C CA . THR A 1 148 ? -13.997 -7.29 -20.571 1 95.47 148 THR A CA 1
ATOM 1157 C C . THR A 1 148 ? -13.255 -8.38 -19.803 1 95.47 148 THR A C 1
ATOM 1159 O O . THR A 1 148 ? -12.578 -9.218 -20.402 1 95.47 148 THR A O 1
ATOM 1162 N N . ARG A 1 149 ? -13.304 -8.323 -18.53 1 96.11 149 ARG A N 1
ATOM 1163 C CA . ARG A 1 149 ? -12.566 -9.267 -17.696 1 96.11 149 ARG A CA 1
ATOM 1164 C C . ARG A 1 149 ? -13.45 -9.821 -16.583 1 96.11 149 ARG A C 1
ATOM 1166 O O . ARG A 1 149 ? -14.27 -9.097 -16.015 1 96.11 149 ARG A O 1
ATOM 1173 N N . THR A 1 150 ? -13.246 -11.057 -16.29 1 97.03 150 THR A N 1
ATOM 1174 C CA . THR A 1 150 ? -14.006 -11.67 -15.207 1 97.03 150 THR A CA 1
ATOM 1175 C C . THR A 1 150 ? -13.423 -11.283 -13.851 1 97.03 150 THR A C 1
ATOM 1177 O O . THR A 1 150 ? -14.165 -11.015 -12.904 1 97.03 150 THR A O 1
ATOM 1180 N N . PHE A 1 151 ? -12.134 -11.315 -13.791 1 98.28 151 PHE A N 1
ATOM 1181 C CA . PHE A 1 151 ? -11.41 -10.936 -12.583 1 98.28 151 PHE A CA 1
ATOM 1182 C C . PHE A 1 151 ? -10.407 -9.827 -12.878 1 98.28 151 PHE A C 1
ATOM 1184 O O . PHE A 1 151 ? -10.243 -9.422 -14.031 1 98.28 151 PHE A O 1
ATOM 1191 N N . LEU A 1 152 ? -9.801 -9.275 -11.888 1 98.25 152 LEU A N 1
ATOM 1192 C CA . LEU A 1 152 ? -8.948 -8.104 -12.057 1 98.25 152 LEU A CA 1
ATOM 1193 C C . LEU A 1 152 ? -7.672 -8.465 -12.811 1 98.25 152 LEU A C 1
ATOM 1195 O O . LEU A 1 152 ? -7.156 -7.658 -13.588 1 98.25 152 LEU A O 1
ATOM 1199 N N . VAL A 1 153 ? -7.107 -9.666 -12.483 1 98.06 153 VAL A N 1
ATOM 1200 C CA . VAL A 1 153 ? -5.892 -10.116 -13.155 1 98.06 153 VAL A CA 1
ATOM 1201 C C . VAL A 1 153 ? -6.085 -11.539 -13.674 1 98.06 153 VAL A C 1
ATOM 1203 O O . VAL A 1 153 ? -6.209 -12.481 -12.888 1 98.06 153 VAL A O 1
ATOM 1206 N N . GLY A 1 154 ? -6.113 -11.727 -14.93 1 94.35 154 GLY A N 1
ATOM 1207 C CA . GLY A 1 154 ? -6.279 -13.045 -15.523 1 94.35 154 GLY A CA 1
ATOM 1208 C C . GLY A 1 154 ? -7.705 -13.558 -15.446 1 94.35 154 GLY A C 1
ATOM 1209 O O . GLY A 1 154 ? -8.652 -12.77 -15.411 1 94.35 154 GLY A O 1
ATOM 1210 N N . GLU A 1 155 ? -7.826 -14.866 -15.421 1 94.64 155 GLU A N 1
ATOM 1211 C CA . GLU A 1 155 ? -9.14 -15.494 -15.514 1 94.64 155 GLU A CA 1
ATOM 1212 C C . GLU A 1 155 ? -9.498 -16.222 -14.221 1 94.64 155 GLU A C 1
ATOM 1214 O O . GLU A 1 155 ? -10.468 -16.98 -14.177 1 94.64 155 GLU A O 1
ATOM 1219 N N . ARG A 1 156 ? -8.688 -16.055 -13.256 1 96.25 156 ARG A N 1
ATOM 1220 C CA . ARG A 1 156 ? -8.924 -16.65 -11.945 1 96.25 156 ARG A CA 1
ATOM 1221 C C . ARG A 1 156 ? -8.715 -15.626 -10.834 1 96.25 156 ARG A C 1
ATOM 1223 O O . ARG A 1 156 ? -8.075 -14.594 -11.046 1 96.25 156 ARG A O 1
ATOM 1230 N N . VAL A 1 157 ? -9.223 -15.992 -9.713 1 98.19 157 VAL A N 1
ATOM 1231 C CA . VAL A 1 157 ? -9.078 -15.121 -8.551 1 98.19 157 VAL A CA 1
ATOM 1232 C C . VAL A 1 157 ? -7.605 -15.018 -8.163 1 98.19 157 VAL A C 1
ATOM 1234 O O . VAL A 1 157 ? -6.891 -16.023 -8.139 1 98.19 157 VAL A O 1
ATOM 1237 N N . THR A 1 158 ? -7.159 -13.841 -7.936 1 98.62 158 THR A N 1
ATOM 1238 C CA . THR A 1 158 ? -5.817 -13.594 -7.421 1 98.62 158 THR A CA 1
ATOM 1239 C C . THR A 1 158 ? -5.871 -12.735 -6.161 1 98.62 158 THR A C 1
ATOM 1241 O O . THR A 1 158 ? -6.954 -12.395 -5.681 1 98.62 158 THR A O 1
ATOM 1244 N N . LEU A 1 159 ? -4.75 -12.36 -5.632 1 98.67 159 LEU A N 1
ATOM 1245 C CA . LEU A 1 159 ? -4.668 -11.465 -4.483 1 98.67 159 LEU A CA 1
ATOM 1246 C C . LEU A 1 159 ? -5.245 -10.094 -4.82 1 98.67 159 LEU A C 1
ATOM 1248 O O . LEU A 1 159 ? -5.677 -9.362 -3.927 1 98.67 159 LEU A O 1
ATOM 1252 N N . ALA A 1 160 ? -5.215 -9.765 -6.13 1 98.74 160 ALA A N 1
ATOM 1253 C CA . ALA A 1 160 ? -5.818 -8.507 -6.563 1 98.74 160 ALA A CA 1
ATOM 1254 C C . ALA A 1 160 ? -7.303 -8.464 -6.216 1 98.74 160 ALA A C 1
ATOM 1256 O O . ALA A 1 160 ? -7.776 -7.504 -5.602 1 98.74 160 ALA A O 1
ATOM 1257 N N . ASP A 1 161 ? -7.984 -9.515 -6.561 1 98.84 161 ASP A N 1
ATOM 1258 C CA . ASP A 1 161 ? -9.416 -9.594 -6.29 1 98.84 161 ASP A CA 1
ATOM 1259 C C . ASP A 1 161 ? -9.69 -9.627 -4.788 1 98.84 161 ASP A C 1
ATOM 1261 O O . ASP A 1 161 ? -10.557 -8.904 -4.294 1 98.84 161 ASP A O 1
ATOM 1265 N N . ILE A 1 162 ? -8.978 -10.438 -4.11 1 98.8 162 ILE A N 1
ATOM 1266 C CA . ILE A 1 162 ? -9.172 -10.619 -2.675 1 98.8 162 ILE A CA 1
ATOM 1267 C C . ILE A 1 162 ? -8.992 -9.284 -1.957 1 98.8 162 ILE A C 1
ATOM 1269 O O . ILE A 1 162 ? -9.835 -8.887 -1.15 1 98.8 162 ILE A O 1
ATOM 1273 N N . THR A 1 163 ? -7.959 -8.588 -2.25 1 98.66 163 THR A N 1
ATOM 1274 C CA . THR A 1 163 ? -7.633 -7.338 -1.572 1 98.66 163 THR A CA 1
ATOM 1275 C C . THR A 1 163 ? -8.67 -6.265 -1.889 1 98.66 163 THR A C 1
ATOM 1277 O O . THR A 1 163 ? -9.163 -5.584 -0.986 1 98.66 163 THR A O 1
ATOM 1280 N N . VAL A 1 164 ? -9 -6.115 -3.15 1 98.65 164 VAL A N 1
ATOM 1281 C CA . VAL A 1 164 ? -9.925 -5.063 -3.558 1 98.65 164 VAL A CA 1
ATOM 1282 C C . VAL A 1 164 ? -11.317 -5.353 -3 1 98.65 164 VAL A C 1
ATOM 1284 O O . VAL A 1 164 ? -11.991 -4.451 -2.499 1 98.65 164 VAL A O 1
ATOM 1287 N N . VAL A 1 165 ? -11.764 -6.603 -2.999 1 98.66 165 VAL A N 1
ATOM 1288 C CA . VAL A 1 165 ? -13.063 -6.975 -2.449 1 98.66 165 VAL A CA 1
ATOM 1289 C C . VAL A 1 165 ? -13.102 -6.659 -0.955 1 98.66 165 VAL A C 1
ATOM 1291 O O . VAL A 1 165 ? -14.061 -6.056 -0.467 1 98.66 165 VAL A O 1
ATOM 1294 N N . CYS A 1 166 ? -12.075 -7.027 -0.234 1 98.18 166 CYS A N 1
ATOM 1295 C CA . CYS A 1 166 ? -12.031 -6.799 1.206 1 98.18 166 CYS A CA 1
ATOM 1296 C C . CYS A 1 166 ? -12.044 -5.308 1.522 1 98.18 166 CYS A C 1
ATOM 1298 O O . CYS A 1 166 ? -12.639 -4.884 2.515 1 98.18 166 CYS A O 1
ATOM 1300 N N . THR A 1 167 ? -11.419 -4.534 0.698 1 97.16 167 THR A N 1
ATOM 1301 C CA . THR A 1 167 ? -11.346 -3.092 0.907 1 97.16 167 THR A CA 1
ATOM 1302 C C . THR A 1 167 ? -12.687 -2.433 0.599 1 97.16 167 THR A C 1
ATOM 1304 O O . THR A 1 167 ? -13.053 -1.436 1.225 1 97.16 167 THR A O 1
ATOM 1307 N N . LEU A 1 168 ? -13.434 -2.982 -0.321 1 97.58 168 LEU A N 1
ATOM 1308 C CA . LEU A 1 168 ? -14.716 -2.418 -0.729 1 97.58 168 LEU A CA 1
ATOM 1309 C C . LEU A 1 168 ? -15.839 -2.908 0.178 1 97.58 168 LEU A C 1
ATOM 1311 O O . LEU A 1 168 ? -16.95 -2.373 0.143 1 97.58 168 LEU A O 1
ATOM 1315 N N . LEU A 1 169 ? -15.601 -3.897 0.955 1 96.42 169 LEU A N 1
ATOM 1316 C CA . LEU A 1 169 ? -16.619 -4.598 1.73 1 96.42 169 LEU A CA 1
ATOM 1317 C C . LEU A 1 169 ? -17.437 -3.618 2.564 1 96.42 169 LEU A C 1
ATOM 1319 O O . LEU A 1 169 ? -18.67 -3.658 2.546 1 96.42 169 LEU A O 1
ATOM 1323 N N . TRP A 1 170 ? -16.82 -2.692 3.262 1 90.7 170 TRP A N 1
ATOM 1324 C CA . TRP A 1 170 ? -17.524 -1.758 4.134 1 90.7 170 TRP A CA 1
ATOM 1325 C C . TRP A 1 170 ? -18.397 -0.807 3.323 1 90.7 170 TRP A C 1
ATOM 1327 O O . TRP A 1 170 ? -19.48 -0.418 3.765 1 90.7 170 TRP A O 1
ATOM 1337 N N . LEU A 1 171 ? -17.907 -0.43 2.137 1 94.63 171 LEU A N 1
ATOM 1338 C CA . LEU A 1 171 ? -18.71 0.435 1.279 1 94.63 171 LEU A CA 1
ATOM 1339 C C . LEU A 1 171 ? -19.991 -0.268 0.845 1 94.63 171 LEU A C 1
ATOM 1341 O O . LEU A 1 171 ? -21.082 0.298 0.951 1 94.63 171 LEU A O 1
ATOM 1345 N N . TYR A 1 172 ? -19.858 -1.495 0.419 1 96.56 172 TYR A N 1
ATOM 1346 C CA . TYR A 1 172 ? -20.993 -2.272 -0.069 1 96.56 172 TYR A CA 1
ATOM 1347 C C . TYR A 1 172 ? -21.964 -2.588 1.062 1 96.56 172 TYR A C 1
ATOM 1349 O O . TYR A 1 172 ? -23.168 -2.729 0.834 1 96.56 172 TYR A O 1
ATOM 1357 N N . LYS A 1 173 ? -21.444 -2.669 2.267 1 94.02 173 LYS A N 1
ATOM 1358 C CA . LYS A 1 173 ? -22.278 -3.042 3.405 1 94.02 173 LYS A CA 1
ATOM 1359 C C . LYS A 1 173 ? -22.962 -1.819 4.01 1 94.02 173 LYS A C 1
ATOM 1361 O O . LYS A 1 173 ? -24.057 -1.924 4.566 1 94.02 173 LYS A O 1
ATOM 1366 N N . GLN A 1 174 ? -22.363 -0.607 3.894 1 91.23 174 GLN A N 1
ATOM 1367 C CA . GLN A 1 174 ? -22.81 0.482 4.757 1 91.23 174 GLN A CA 1
ATOM 1368 C C . GLN A 1 174 ? -23.363 1.643 3.935 1 91.23 174 GLN A C 1
ATOM 1370 O O . GLN A 1 174 ? -24.254 2.363 4.389 1 91.23 174 GLN A O 1
ATOM 1375 N N . VAL A 1 175 ? -22.762 1.87 2.655 1 91.58 175 VAL A N 1
ATOM 1376 C CA . VAL A 1 175 ? -23.128 3.164 2.09 1 91.58 175 VAL A CA 1
ATOM 1377 C C . VAL A 1 175 ? -23.525 2.995 0.625 1 91.58 175 VAL A C 1
ATOM 1379 O O . VAL A 1 175 ? -24.161 3.877 0.042 1 91.58 175 VAL A O 1
ATOM 1382 N N . LEU A 1 176 ? -23.177 1.961 0.005 1 94.42 176 LEU A N 1
ATOM 1383 C CA . LEU A 1 176 ? -23.527 1.782 -1.4 1 94.42 176 LEU A CA 1
ATOM 1384 C C . LEU A 1 176 ? -24.929 1.199 -1.541 1 94.42 176 LEU A C 1
ATOM 1386 O O . LEU A 1 176 ? -25.086 0.007 -1.814 1 94.42 176 LEU A O 1
ATOM 1390 N N . GLU A 1 177 ? -25.881 2.02 -1.462 1 93.97 177 GLU A N 1
ATOM 1391 C CA . GLU A 1 177 ? -27.264 1.605 -1.674 1 93.97 177 GLU A CA 1
ATOM 1392 C C . GLU A 1 177 ? -27.531 1.305 -3.146 1 93.97 177 GLU A C 1
ATOM 1394 O O . GLU A 1 177 ? -26.737 1.674 -4.014 1 93.97 177 GLU A O 1
ATOM 1399 N N . PRO A 1 178 ? -28.578 0.672 -3.444 1 94.67 178 PRO A N 1
ATOM 1400 C CA . PRO A 1 178 ? -28.837 0.221 -4.814 1 94.67 178 PRO A CA 1
ATOM 1401 C C . PRO A 1 178 ? -28.794 1.362 -5.828 1 94.67 178 PRO A C 1
ATOM 1403 O O . PRO A 1 178 ? -28.237 1.203 -6.918 1 94.67 178 PRO A O 1
ATOM 1406 N N . SER A 1 179 ? -29.272 2.491 -5.538 1 94.05 179 SER A N 1
ATOM 1407 C CA . SER A 1 179 ? -29.303 3.615 -6.468 1 94.05 179 SER A CA 1
ATOM 1408 C C . SER A 1 179 ? -27.895 4.091 -6.808 1 94.05 179 SER A C 1
ATOM 1410 O O . SER A 1 179 ? -27.644 4.561 -7.92 1 94.05 179 SER A O 1
ATOM 1412 N N . PHE A 1 180 ? -27.038 3.934 -5.848 1 94.1 180 PHE A N 1
ATOM 1413 C CA . PHE A 1 180 ? -25.66 4.361 -6.063 1 94.1 180 PHE A CA 1
ATOM 1414 C C . PHE A 1 180 ? -24.895 3.329 -6.883 1 94.1 180 PHE A C 1
ATOM 1416 O O . PHE A 1 180 ? -24.21 3.679 -7.846 1 94.1 180 PHE A O 1
ATOM 1423 N N . ARG A 1 181 ? -25.012 2.03 -6.544 1 95.21 181 ARG A N 1
ATOM 1424 C CA . ARG A 1 181 ? -24.116 1.037 -7.129 1 95.21 181 ARG A CA 1
ATOM 1425 C C . ARG A 1 181 ? -24.642 0.55 -8.475 1 95.21 181 ARG A C 1
ATOM 1427 O O . ARG A 1 181 ? -23.908 -0.071 -9.246 1 95.21 181 ARG A O 1
ATOM 1434 N N . GLN A 1 182 ? -25.884 0.853 -8.832 1 95.57 182 GLN A N 1
ATOM 1435 C CA . GLN A 1 182 ? -26.462 0.413 -10.098 1 95.57 182 GLN A CA 1
ATOM 1436 C C . GLN A 1 182 ? -25.72 1.024 -11.283 1 95.57 182 GLN A C 1
ATOM 1438 O O . GLN A 1 182 ? -25.765 0.489 -12.393 1 95.57 182 GLN A O 1
ATOM 1443 N N . ALA A 1 183 ? -25.05 2.138 -11.099 1 96.79 183 ALA A N 1
ATOM 1444 C CA . ALA A 1 183 ? -24.301 2.817 -12.154 1 96.79 183 ALA A CA 1
ATOM 1445 C C . ALA A 1 183 ? -23.06 2.02 -12.544 1 96.79 183 ALA A C 1
ATOM 1447 O O . ALA A 1 183 ? -22.44 2.289 -13.576 1 96.79 183 ALA A O 1
ATOM 1448 N N . PHE A 1 184 ? -22.712 1.003 -11.769 1 98.14 184 PHE A N 1
ATOM 1449 C CA . PHE A 1 184 ? -21.488 0.239 -11.982 1 98.14 184 PHE A CA 1
ATOM 1450 C C . PHE A 1 184 ? -21.788 -1.253 -12.065 1 98.14 184 PHE A C 1
ATOM 1452 O O . PHE A 1 184 ? -21.339 -2.029 -11.219 1 98.14 184 PHE A O 1
ATOM 1459 N N . PRO A 1 185 ? -22.454 -1.696 -13.097 1 98.25 185 PRO A N 1
ATOM 1460 C CA . PRO A 1 185 ? -22.947 -3.073 -13.181 1 98.25 185 PRO A CA 1
ATOM 1461 C C . PRO A 1 185 ? -21.818 -4.101 -13.227 1 98.25 185 PRO A C 1
ATOM 1463 O O . PRO A 1 185 ? -21.944 -5.187 -12.656 1 98.25 185 PRO A O 1
ATOM 1466 N N . ASN A 1 186 ? -20.674 -3.764 -13.954 1 98.5 186 ASN A N 1
ATOM 1467 C CA . ASN A 1 186 ? -19.582 -4.727 -14.053 1 98.5 186 ASN A CA 1
ATOM 1468 C C . ASN A 1 186 ? -18.866 -4.902 -12.717 1 98.5 186 ASN A C 1
ATOM 1470 O O . ASN A 1 186 ? -18.483 -6.015 -12.354 1 98.5 186 ASN A O 1
ATOM 1474 N N . THR A 1 187 ? -18.718 -3.786 -11.997 1 98.48 187 THR A N 1
ATOM 1475 C CA . THR A 1 187 ? -18.11 -3.853 -10.673 1 98.48 187 THR A CA 1
ATOM 1476 C C . THR A 1 187 ? -18.984 -4.657 -9.716 1 98.48 187 THR A C 1
ATOM 1478 O O . THR A 1 187 ? -18.481 -5.489 -8.957 1 98.48 187 THR A O 1
ATOM 1481 N N . ASN A 1 188 ? -20.311 -4.43 -9.783 1 98.14 188 ASN A N 1
ATOM 1482 C CA . ASN A 1 188 ? -21.243 -5.165 -8.935 1 98.14 188 ASN A CA 1
ATOM 1483 C C . ASN A 1 188 ? -21.212 -6.661 -9.234 1 98.14 188 ASN A C 1
ATOM 1485 O O . ASN A 1 188 ? -21.176 -7.482 -8.315 1 98.14 188 ASN A O 1
ATOM 1489 N N . ARG A 1 189 ? -21.253 -6.976 -10.46 1 98.01 189 ARG A N 1
ATOM 1490 C CA . ARG A 1 189 ? -21.195 -8.379 -10.859 1 98.01 189 ARG A CA 1
ATOM 1491 C C . ARG A 1 189 ? -19.935 -9.05 -10.321 1 98.01 189 ARG A C 1
ATOM 1493 O O . ARG A 1 189 ? -19.999 -10.149 -9.768 1 98.01 189 ARG A O 1
ATOM 1500 N N . TRP A 1 190 ? -18.816 -8.399 -10.554 1 98.59 190 TRP A N 1
ATOM 1501 C CA . TRP A 1 190 ? -17.529 -8.91 -10.094 1 98.59 190 TRP A CA 1
ATOM 1502 C C . TRP A 1 190 ? -17.524 -9.087 -8.579 1 98.59 190 TRP A C 1
ATOM 1504 O O . TRP A 1 190 ? -17.119 -10.136 -8.072 1 98.59 190 TRP A O 1
ATOM 1514 N N . PHE A 1 191 ? -17.983 -8.098 -7.875 1 98.56 191 PHE A N 1
ATOM 1515 C CA . PHE A 1 191 ? -18.007 -8.13 -6.417 1 98.56 191 PHE A CA 1
ATOM 1516 C C . PHE A 1 191 ? -18.866 -9.284 -5.915 1 98.56 191 PHE A C 1
ATOM 1518 O O . PHE A 1 191 ? -18.433 -10.062 -5.062 1 98.56 191 PHE A O 1
ATOM 1525 N N . LEU A 1 192 ? -20.011 -9.456 -6.435 1 98.1 192 LEU A N 1
ATOM 1526 C CA . LEU A 1 192 ? -20.938 -10.516 -6.053 1 98.1 192 LEU A CA 1
ATOM 1527 C C . LEU A 1 192 ? -20.378 -11.886 -6.419 1 98.1 192 LEU A C 1
ATOM 1529 O O . LEU A 1 192 ? -20.543 -12.85 -5.667 1 98.1 192 LEU A O 1
ATOM 1533 N N . THR A 1 193 ? -19.766 -11.955 -7.573 1 98.32 193 THR A N 1
ATOM 1534 C CA . THR A 1 193 ? -19.133 -13.206 -7.978 1 98.32 193 THR A CA 1
ATOM 1535 C C . THR A 1 193 ? -18.086 -13.638 -6.955 1 98.32 193 THR A C 1
ATOM 1537 O O . THR A 1 193 ? -18.048 -14.802 -6.552 1 98.32 193 THR A O 1
ATOM 1540 N N . CYS A 1 194 ? -17.3 -12.713 -6.504 1 98.51 194 CYS A N 1
ATOM 1541 C CA . CYS A 1 194 ? -16.216 -13.017 -5.576 1 98.51 194 CYS A CA 1
ATOM 1542 C C . CYS A 1 194 ? -16.763 -13.434 -4.216 1 98.51 194 CYS A C 1
ATOM 1544 O O . CYS A 1 194 ? -16.411 -14.496 -3.7 1 98.51 194 CYS A O 1
ATOM 1546 N N . ILE A 1 195 ? -17.696 -12.65 -3.628 1 98.17 195 ILE A N 1
ATOM 1547 C CA . ILE A 1 195 ? -18.115 -12.889 -2.252 1 98.17 195 ILE A CA 1
ATOM 1548 C C . ILE A 1 195 ? -18.955 -14.162 -2.182 1 98.17 195 ILE A C 1
ATOM 1550 O O . ILE A 1 195 ? -19.203 -14.691 -1.096 1 98.17 195 ILE A O 1
ATOM 1554 N N . ASN A 1 196 ? -19.35 -14.691 -3.296 1 97.86 196 ASN A N 1
ATOM 1555 C CA . ASN A 1 196 ? -20.166 -15.901 -3.315 1 97.86 196 ASN A CA 1
ATOM 1556 C C . ASN A 1 196 ? -19.331 -17.136 -3.64 1 97.86 196 ASN A C 1
ATOM 1558 O O . ASN A 1 196 ? -19.856 -18.25 -3.69 1 97.86 196 ASN A O 1
ATOM 1562 N N . GLN A 1 197 ? -18.062 -16.982 -3.903 1 97.82 197 GLN A N 1
ATOM 1563 C CA . GLN A 1 197 ? -17.18 -18.141 -3.992 1 97.82 197 GLN A CA 1
ATOM 1564 C C . GLN A 1 197 ? -17.036 -18.827 -2.636 1 97.82 197 GLN A C 1
ATOM 1566 O O . GLN A 1 197 ? -17.064 -18.168 -1.595 1 97.82 197 GLN A O 1
ATOM 1571 N N . PRO A 1 198 ? -16.816 -20.115 -2.637 1 98.24 198 PRO A N 1
ATOM 1572 C CA . PRO A 1 198 ? -16.721 -20.859 -1.379 1 98.24 198 PRO A CA 1
ATOM 1573 C C . PRO A 1 198 ? -15.607 -20.343 -0.471 1 98.24 198 PRO A C 1
ATOM 1575 O O . PRO A 1 198 ? -15.767 -20.312 0.752 1 98.24 198 PRO A O 1
ATOM 1578 N N . GLN A 1 199 ? -14.526 -19.962 -1.043 1 98.44 199 GLN A N 1
ATOM 1579 C CA . GLN A 1 199 ? -13.381 -19.501 -0.264 1 98.44 199 GLN A CA 1
ATOM 1580 C C . GLN A 1 199 ? -13.696 -18.194 0.457 1 98.44 199 GLN A C 1
ATOM 1582 O O . GLN A 1 199 ? -13.304 -18.004 1.61 1 98.44 199 GLN A O 1
ATOM 1587 N N . PHE A 1 200 ? -14.408 -17.279 -0.23 1 98.58 200 PHE A N 1
ATOM 1588 C CA . PHE A 1 200 ? -14.819 -16.026 0.393 1 98.58 200 PHE A CA 1
ATOM 1589 C C . PHE A 1 200 ? -15.893 -16.272 1.446 1 98.58 200 PHE A C 1
ATOM 1591 O O . PHE A 1 200 ? -15.828 -15.721 2.547 1 98.58 200 PHE A O 1
ATOM 1598 N N . ARG A 1 201 ? -16.853 -17.111 1.207 1 98.07 201 ARG A N 1
ATOM 1599 C CA . ARG A 1 201 ? -17.97 -17.393 2.102 1 98.07 201 ARG A CA 1
ATOM 1600 C C . ARG A 1 201 ? -17.486 -18.039 3.396 1 98.07 201 ARG A C 1
ATOM 1602 O O . ARG A 1 201 ? -18.056 -17.807 4.463 1 98.07 201 ARG A O 1
ATOM 1609 N N . ALA A 1 202 ? -16.471 -18.834 3.239 1 97.72 202 ALA A N 1
ATOM 1610 C CA . ALA A 1 202 ? -15.924 -19.514 4.41 1 97.72 202 ALA A CA 1
ATOM 1611 C C . ALA A 1 202 ? -15.424 -18.509 5.444 1 97.72 202 ALA A C 1
ATOM 1613 O O . ALA A 1 202 ? -15.419 -18.794 6.643 1 97.72 202 ALA A O 1
ATOM 1614 N N . VAL A 1 203 ? -15.05 -17.323 4.985 1 97.71 203 VAL A N 1
ATOM 1615 C CA . VAL A 1 203 ? -14.448 -16.324 5.862 1 97.71 203 VAL A CA 1
ATOM 1616 C C . VAL A 1 203 ? -15.468 -15.234 6.18 1 97.71 203 VAL A C 1
ATOM 1618 O O . VAL A 1 203 ? -15.644 -14.86 7.342 1 97.71 203 VAL A O 1
ATOM 1621 N N . LEU A 1 204 ? -16.192 -14.761 5.176 1 97.15 204 LEU A N 1
ATOM 1622 C CA . LEU A 1 204 ? -17.056 -13.594 5.315 1 97.15 204 LEU A CA 1
ATOM 1623 C C . LEU A 1 204 ? -18.458 -14.006 5.751 1 97.15 204 LEU A C 1
ATOM 1625 O O . LEU A 1 204 ? -19.237 -13.172 6.219 1 97.15 204 LEU A O 1
ATOM 1629 N N . GLY A 1 205 ? -18.792 -15.283 5.587 1 95.95 205 GLY A N 1
ATOM 1630 C CA . GLY A 1 205 ? -20.189 -15.668 5.709 1 95.95 205 GLY A CA 1
ATOM 1631 C C . GLY A 1 205 ? -21.074 -15.047 4.646 1 95.95 205 GLY A C 1
ATOM 1632 O O . GLY A 1 205 ? -20.637 -14.833 3.513 1 95.95 205 GLY A O 1
ATOM 1633 N N . GLU A 1 206 ? -22.31 -14.871 4.995 1 95.32 206 GLU A N 1
ATOM 1634 C CA . GLU A 1 206 ? -23.231 -14.201 4.082 1 95.32 206 GLU A CA 1
ATOM 1635 C C . GLU A 1 206 ? -23.111 -12.684 4.192 1 95.32 206 GLU A C 1
ATOM 1637 O O . GLU A 1 206 ? -23.286 -12.119 5.274 1 95.32 206 GLU A O 1
ATOM 1642 N N . VAL A 1 207 ? -22.744 -12.073 3.101 1 95.46 207 VAL A N 1
ATOM 1643 C CA . VAL A 1 207 ? -22.578 -10.624 3.08 1 95.46 207 VAL A CA 1
ATOM 1644 C C . VAL A 1 207 ? -23.897 -9.957 2.696 1 95.46 207 VAL A C 1
ATOM 1646 O O . VAL A 1 207 ? -24.444 -10.222 1.623 1 95.46 207 VAL A O 1
ATOM 1649 N N . LYS A 1 208 ? -24.414 -9.149 3.563 1 94.48 208 LYS A N 1
ATOM 1650 C CA . LYS A 1 208 ? -25.62 -8.376 3.282 1 94.48 208 LYS A CA 1
ATOM 1651 C C . LYS A 1 208 ? -25.273 -6.999 2.724 1 94.48 208 LYS A C 1
ATOM 1653 O O . LYS A 1 208 ? -24.56 -6.225 3.367 1 94.48 208 LYS A O 1
ATOM 1658 N N . LEU A 1 209 ? -25.761 -6.681 1.606 1 94.72 209 LEU A N 1
ATOM 1659 C CA . LEU A 1 209 ? -25.47 -5.415 0.942 1 94.72 209 LEU A CA 1
ATOM 1660 C C . LEU A 1 209 ? -26.309 -4.286 1.532 1 94.72 209 LEU A C 1
ATOM 1662 O O . LEU A 1 209 ? -27.445 -4.508 1.958 1 94.72 209 LEU A O 1
ATOM 1666 N N . CYS A 1 210 ? -25.805 -3.151 1.451 1 91.55 210 CYS A N 1
ATOM 1667 C CA . CYS A 1 210 ? -26.463 -1.953 1.96 1 91.55 210 CYS A CA 1
ATOM 1668 C C . CYS A 1 210 ? -27.751 -1.671 1.196 1 91.55 210 CYS A C 1
ATOM 1670 O O . CYS A 1 210 ? -27.756 -1.659 -0.036 1 91.55 210 CYS A O 1
ATOM 1672 N N . GLU A 1 211 ? -28.812 -1.43 1.888 1 90.91 211 GLU A N 1
ATOM 1673 C CA . GLU A 1 211 ? -30.09 -1.077 1.277 1 90.91 211 GLU A CA 1
ATOM 1674 C C . GLU A 1 211 ? -30.36 0.421 1.389 1 90.91 211 GLU A C 1
ATOM 1676 O O . GLU A 1 211 ? -30.964 1.017 0.495 1 90.91 211 GLU A O 1
ATOM 1681 N N . LYS A 1 212 ? -29.955 0.973 2.552 1 86.24 212 LYS A N 1
ATOM 1682 C CA . LYS A 1 212 ? -30.077 2.405 2.813 1 86.24 212 LYS A CA 1
ATOM 1683 C C . LYS A 1 212 ? -28.773 2.975 3.364 1 86.24 212 LYS A C 1
ATOM 1685 O O . LYS A 1 212 ? -28.199 2.428 4.308 1 86.24 212 LYS A O 1
ATOM 1690 N N . MET A 1 213 ? -28.382 4.037 2.682 1 83.53 213 MET A N 1
ATOM 1691 C CA . MET A 1 213 ? -27.124 4.662 3.082 1 83.53 213 MET A CA 1
ATOM 1692 C C . MET A 1 213 ? -27.136 5.005 4.568 1 83.53 213 MET A C 1
ATOM 1694 O O . MET A 1 213 ? -28.09 5.608 5.063 1 83.53 213 MET A O 1
ATOM 1698 N N . ALA A 1 214 ? -26.15 4.516 5.279 1 73.46 214 ALA A N 1
ATOM 1699 C CA . ALA A 1 214 ? -26.038 4.874 6.691 1 73.46 214 ALA A CA 1
ATOM 1700 C C . ALA A 1 214 ? -25.883 6.382 6.864 1 73.46 214 ALA A C 1
ATOM 1702 O O . ALA A 1 214 ? -25.169 7.032 6.096 1 73.46 214 ALA A O 1
ATOM 1703 N N . GLN A 1 215 ? -26.821 7.044 7.532 1 65.39 215 GLN A N 1
ATOM 1704 C CA . GLN A 1 215 ? -26.816 8.488 7.739 1 65.39 215 GLN A CA 1
ATOM 1705 C C . GLN A 1 215 ? -26.039 8.861 8.998 1 65.39 215 GLN A C 1
ATOM 1707 O O . GLN A 1 215 ? -25.808 8.016 9.865 1 65.39 215 GLN A O 1
ATOM 1712 N N . PHE A 1 216 ? -25.405 10.009 8.952 1 58.93 216 PHE A N 1
ATOM 1713 C CA . PHE A 1 216 ? -24.673 10.576 10.078 1 58.93 216 PHE A CA 1
ATOM 1714 C C . PHE A 1 216 ? -25.567 10.681 11.307 1 58.93 216 PHE A C 1
ATOM 1716 O O . PHE A 1 216 ? -26.594 11.363 11.278 1 58.93 216 PHE A O 1
ATOM 1723 N N . ASP A 1 217 ? -25.822 9.671 11.982 1 47.6 217 ASP A N 1
ATOM 1724 C CA . ASP A 1 217 ? -26.529 9.915 13.235 1 47.6 217 ASP A CA 1
ATOM 1725 C C . ASP A 1 217 ? -25.637 10.647 14.236 1 47.6 217 ASP A C 1
ATOM 1727 O O . ASP A 1 217 ? -24.548 10.173 14.566 1 47.6 217 ASP A O 1
ATOM 1731 N N . VAL A 1 218 ? -25.692 11.968 14.185 1 39.53 218 VAL A N 1
ATOM 1732 C CA . VAL A 1 218 ? -25.06 12.716 15.267 1 39.53 218 VAL A CA 1
ATOM 1733 C C . VAL A 1 218 ? -25.309 12.01 16.598 1 39.53 218 VAL A C 1
ATOM 1735 O O . VAL A 1 218 ? -26.399 12.108 17.165 1 39.53 218 VAL A O 1
ATOM 1738 N N . PRO A 1 219 ? -25.325 10.879 16.925 1 36.43 219 PRO A N 1
ATOM 1739 C CA . PRO A 1 219 ? -25.485 10.67 18.366 1 36.43 219 PRO A CA 1
ATOM 1740 C C . PRO A 1 219 ? -24.487 11.476 19.194 1 36.43 219 PRO A C 1
ATOM 1742 O O . PRO A 1 219 ? -23.352 11.69 18.762 1 36.43 219 PRO A O 1
ATOM 1745 N N . SER A 1 220 ? -25.038 12.495 20.102 1 32.57 220 SER A N 1
ATOM 1746 C CA . SER A 1 220 ? -24.426 13.132 21.264 1 32.57 220 SER A CA 1
ATOM 1747 C C . SER A 1 220 ? -23.547 12.151 22.032 1 32.57 220 SER A C 1
ATOM 1749 O O . SER A 1 220 ? -23.176 12.409 23.18 1 32.57 220 SER A O 1
ATOM 1751 N N . CYS A 1 221 ? -23.441 11.039 21.68 1 32.85 221 CYS A N 1
ATOM 1752 C CA . CYS A 1 221 ? -22.874 10.117 22.658 1 32.85 221 CYS A CA 1
ATOM 1753 C C . CYS A 1 221 ? -21.476 10.557 23.077 1 32.85 221 CYS A C 1
ATOM 1755 O O . CYS A 1 221 ? -21.107 10.438 24.246 1 32.85 221 CYS A O 1
ATOM 1757 N N . TRP A 1 222 ? -20.65 10.991 22.204 1 34.41 222 TRP A N 1
ATOM 1758 C CA . TRP A 1 222 ? -19.414 11.415 22.854 1 34.41 222 TRP A CA 1
ATOM 1759 C C . TRP A 1 222 ? -19.591 12.772 23.526 1 34.41 222 TRP A C 1
ATOM 1761 O O . TRP A 1 222 ? -18.674 13.271 24.183 1 34.41 222 TRP A O 1
ATOM 1771 N N . MET A 1 223 ? -20.773 13.561 23.291 1 30.26 223 MET A N 1
ATOM 1772 C CA . MET A 1 223 ? -20.947 14.76 24.106 1 30.26 223 MET A CA 1
ATOM 1773 C C . MET A 1 223 ? -21.364 14.395 25.527 1 30.26 223 MET A C 1
ATOM 1775 O O . MET A 1 223 ? -21.279 15.223 26.435 1 30.26 223 MET A O 1
ATOM 1779 N N . ASN A 1 224 ? -22.228 13.35 25.733 1 31.35 224 ASN A N 1
ATOM 1780 C CA . ASN A 1 224 ? -22.761 13.183 27.081 1 31.35 224 ASN A CA 1
ATOM 1781 C C . ASN A 1 224 ? -21.666 12.805 28.073 1 31.35 224 ASN A C 1
ATOM 1783 O O . ASN A 1 224 ? -21.933 12.637 29.265 1 31.35 224 ASN A O 1
ATOM 1787 N N . LEU A 1 225 ? -20.543 12.299 27.678 1 31.48 225 LEU A N 1
ATOM 1788 C CA . LEU A 1 225 ? -19.617 12.082 28.784 1 31.48 225 LEU A CA 1
ATOM 1789 C C . LEU A 1 225 ? -19.164 13.41 29.382 1 31.48 225 LEU A C 1
ATOM 1791 O O . LEU A 1 225 ? -18.59 13.44 30.473 1 31.48 225 LEU A O 1
ATOM 1795 N N . SER A 1 226 ? -19.216 14.514 28.581 1 29.37 226 SER A N 1
ATOM 1796 C CA . SER A 1 226 ? -18.697 15.698 29.258 1 29.37 226 SER A CA 1
ATOM 1797 C C . SER A 1 226 ? -19.772 16.362 30.113 1 29.37 226 SER A C 1
ATOM 1799 O O . SER A 1 226 ? -19.485 17.293 30.868 1 29.37 226 SER A O 1
ATOM 1801 N N . ALA A 1 227 ? -21.072 16.271 29.891 1 32.22 227 ALA A N 1
ATOM 1802 C CA . ALA A 1 227 ? -21.889 17.312 30.507 1 32.22 227 ALA A CA 1
ATOM 1803 C C . ALA A 1 227 ? -22.136 17.015 31.984 1 32.22 227 ALA A C 1
ATOM 1805 O O . ALA A 1 227 ? -22.359 17.931 32.779 1 32.22 227 ALA A O 1
ATOM 1806 N N . ASN A 1 228 ? -22.458 15.915 32.452 1 30.05 228 ASN A N 1
ATOM 1807 C CA . ASN A 1 228 ? -23.069 15.933 33.777 1 30.05 228 ASN A CA 1
ATOM 1808 C C . ASN A 1 228 ? -22.016 16.013 34.879 1 30.05 228 ASN A C 1
ATOM 1810 O O . ASN A 1 228 ? -22.049 15.233 35.832 1 30.05 228 ASN A O 1
ATOM 1814 N N . THR A 1 229 ? -20.697 16.38 34.598 1 29.39 229 THR A N 1
ATOM 1815 C CA . THR A 1 229 ? -19.975 16.553 35.854 1 29.39 229 THR A CA 1
ATOM 1816 C C . THR A 1 229 ? -20.495 17.77 36.613 1 29.39 229 THR A C 1
ATOM 1818 O O . THR A 1 229 ? -20.615 18.858 36.046 1 29.39 229 THR A O 1
ATOM 1821 N N . PRO A 1 230 ? -21.185 17.677 37.63 1 32.11 230 PRO A N 1
ATOM 1822 C CA . PRO A 1 230 ? -21.483 18.786 38.539 1 32.11 230 PRO A CA 1
ATOM 1823 C C . PRO A 1 230 ? -20.305 19.743 38.707 1 32.11 230 PRO A C 1
ATOM 1825 O O . PRO A 1 230 ? -19.151 19.344 38.536 1 32.11 230 PRO A O 1
ATOM 1828 N N . THR A 1 231 ? -20.453 21.082 38.576 1 29.74 231 THR A N 1
ATOM 1829 C CA . THR A 1 231 ? -19.619 22.271 38.706 1 29.74 231 THR A CA 1
ATOM 1830 C C . THR A 1 231 ? -18.773 22.203 39.974 1 29.74 231 THR A C 1
ATOM 1832 O O . THR A 1 231 ? -18.889 23.061 40.852 1 29.74 231 THR A O 1
ATOM 1835 N N . ARG A 1 232 ? -18.703 21.029 40.686 1 30.27 232 ARG A N 1
ATOM 1836 C CA . ARG A 1 232 ? -17.856 21.262 41.852 1 30.27 232 ARG A CA 1
ATOM 1837 C C . ARG A 1 232 ? -16.501 21.827 41.439 1 30.27 232 ARG A C 1
ATOM 1839 O O . ARG A 1 232 ? -16.059 21.628 40.306 1 30.27 232 ARG A O 1
ATOM 1846 N N . THR A 1 233 ? -15.845 22.747 42.223 1 30.14 233 THR A N 1
ATOM 1847 C CA . THR A 1 233 ? -14.606 23.506 42.095 1 30.14 233 THR A CA 1
ATOM 1848 C C . THR A 1 233 ? -13.508 22.648 41.474 1 30.14 233 THR A C 1
ATOM 1850 O O . THR A 1 233 ? -13.216 21.554 41.962 1 30.14 233 THR A O 1
ATOM 1853 N N . PRO A 1 234 ? -13.3 22.821 40.121 1 25.96 234 PRO A N 1
ATOM 1854 C CA . PRO A 1 234 ? -12.528 22.004 39.182 1 25.96 234 PRO A CA 1
ATOM 1855 C C . PRO A 1 234 ? -11.084 21.792 39.634 1 25.96 234 PRO A C 1
ATOM 1857 O O . PRO A 1 234 ? -10.337 22.759 39.8 1 25.96 234 PRO A O 1
ATOM 1860 N N . SER A 1 235 ? -10.895 20.972 40.637 1 25.02 235 SER A N 1
ATOM 1861 C CA . SER A 1 235 ? -9.502 20.598 40.861 1 25.02 235 SER A CA 1
ATOM 1862 C C . SER A 1 235 ? -8.801 20.267 39.548 1 25.02 235 SER A C 1
ATOM 1864 O O . SER A 1 235 ? -9.446 19.862 38.578 1 25.02 235 SER A O 1
ATOM 1866 N N . LEU A 1 236 ? -7.524 20.747 39.241 1 24.06 236 LEU A N 1
ATOM 1867 C CA . LEU A 1 236 ? -6.586 20.854 38.129 1 24.06 236 LEU A CA 1
ATOM 1868 C C . LEU A 1 236 ? -6.387 19.501 37.453 1 24.06 236 LEU A C 1
ATOM 1870 O O . LEU A 1 236 ? -5.584 18.686 37.912 1 24.06 236 LEU A O 1
ATOM 1874 N N . TRP A 1 237 ? -7.404 18.604 37.34 1 20.91 237 TRP A N 1
ATOM 1875 C CA . TRP A 1 237 ? -6.998 17.298 36.831 1 20.91 237 TRP A CA 1
ATOM 1876 C C . TRP A 1 237 ? -6.55 17.396 35.376 1 20.91 237 TRP A C 1
ATOM 1878 O O . TRP A 1 237 ? -7.213 18.037 34.558 1 20.91 237 TRP A O 1
ATOM 1888 N N . ARG A 1 238 ? -5.266 17.157 35.031 1 21.85 238 ARG A N 1
ATOM 1889 C CA . ARG A 1 238 ? -4.367 17.06 33.885 1 21.85 238 ARG A CA 1
ATOM 1890 C C . ARG A 1 238 ? -4.921 16.104 32.834 1 21.85 238 ARG A C 1
ATOM 1892 O O . ARG A 1 238 ? -5.108 14.916 33.105 1 21.85 238 ARG A O 1
ATOM 1899 N N . CYS A 1 239 ? -5.823 16.584 31.968 1 21.22 239 CYS A N 1
ATOM 1900 C CA . CYS A 1 239 ? -6.4 15.979 30.772 1 21.22 239 CYS A CA 1
ATOM 1901 C C . CYS A 1 239 ? -5.34 15.229 29.975 1 21.22 239 CYS A C 1
ATOM 1903 O O . CYS A 1 239 ? -4.474 15.846 29.352 1 21.22 239 CYS A O 1
ATOM 1905 N N . ARG A 1 240 ? -4.88 14.081 30.508 1 21.13 240 ARG A N 1
ATOM 1906 C CA . ARG A 1 240 ? -3.939 13.229 29.788 1 21.13 240 ARG A CA 1
ATOM 1907 C C . ARG A 1 240 ? -4.54 12.735 28.476 1 21.13 240 ARG A C 1
ATOM 1909 O O . ARG A 1 240 ? -5.712 12.355 28.429 1 21.13 240 ARG A O 1
ATOM 1916 N N . THR A 1 241 ? -4.097 13.17 27.34 1 21.75 241 THR A N 1
ATOM 1917 C CA . THR A 1 241 ? -4.27 12.928 25.912 1 21.75 241 THR A CA 1
ATOM 1918 C C . THR A 1 241 ? -4.458 11.44 25.634 1 21.75 241 THR A C 1
ATOM 1920 O O . THR A 1 241 ? -3.532 10.647 25.82 1 21.75 241 THR A O 1
ATOM 1923 N N . PHE A 1 242 ? -5.693 10.84 26.105 1 22.6 242 PHE A N 1
ATOM 1924 C CA . PHE A 1 242 ? -5.994 9.423 25.943 1 22.6 242 PHE A CA 1
ATOM 1925 C C . PHE A 1 242 ? -6.156 9.069 24.469 1 22.6 242 PHE A C 1
ATOM 1927 O O . PHE A 1 242 ? -7.077 9.551 23.807 1 22.6 242 PHE A O 1
ATOM 1934 N N . GLY A 1 243 ? -5.171 8.819 23.665 1 21.53 243 GLY A N 1
ATOM 1935 C CA . GLY A 1 243 ? -5.068 8.231 22.339 1 21.53 243 GLY A CA 1
ATOM 1936 C C . GLY A 1 243 ? -6.014 7.063 22.129 1 21.53 243 GLY A C 1
ATOM 1937 O O . GLY A 1 243 ? -6.71 6.996 21.114 1 21.53 243 GLY A O 1
ATOM 1938 N N . SER A 1 244 ? -5.922 5.806 22.685 1 21.27 244 SER A N 1
ATOM 1939 C CA . SER A 1 244 ? -6.185 4.472 22.153 1 21.27 244 SER A CA 1
ATOM 1940 C C . SER A 1 244 ? -7.639 4.068 22.37 1 21.27 244 SER A C 1
ATOM 1942 O O . SER A 1 244 ? -7.966 2.879 22.364 1 21.27 244 SER A O 1
ATOM 1944 N N . ILE A 1 245 ? -8.684 4.831 22.667 1 24.05 245 ILE A N 1
ATOM 1945 C CA . ILE A 1 245 ? -9.82 4.178 23.309 1 24.05 245 ILE A CA 1
ATOM 1946 C C . ILE A 1 245 ? -10.723 3.553 22.248 1 24.05 245 ILE A C 1
ATOM 1948 O O . ILE A 1 245 ? -11.289 4.26 21.411 1 24.05 245 ILE A O 1
ATOM 1952 N N . LEU A 1 246 ? -10.448 2.301 21.742 1 23.71 246 LEU A N 1
ATOM 1953 C CA . LEU A 1 246 ? -11.282 1.431 20.92 1 23.71 246 LEU A CA 1
ATOM 1954 C C . LEU A 1 246 ? -12.628 1.178 21.59 1 23.71 246 LEU A C 1
ATOM 1956 O O . LEU A 1 246 ? -12.686 0.6 22.678 1 23.71 246 LEU A O 1
ATOM 1960 N N . ILE A 1 247 ? -13.575 1.943 21.375 1 22 247 ILE A N 1
ATOM 1961 C CA . ILE A 1 247 ? -14.923 1.948 21.934 1 22 247 ILE A CA 1
ATOM 1962 C C . ILE A 1 247 ? -15.584 0.592 21.698 1 22 247 ILE A C 1
ATOM 1964 O O . ILE A 1 247 ? -15.511 0.042 20.596 1 22 247 ILE A O 1
ATOM 1968 N N . ARG A 1 248 ? -15.968 -0.251 22.69 1 20.77 248 ARG A N 1
ATOM 1969 C CA . ARG A 1 248 ? -16.61 -1.537 22.945 1 20.77 248 ARG A CA 1
ATOM 1970 C C . ARG A 1 248 ? -17.982 -1.605 22.283 1 20.77 248 ARG A C 1
ATOM 1972 O O . ARG A 1 248 ? -18.805 -0.704 22.454 1 20.77 248 ARG A O 1
ATOM 1979 N N . MET A 1 249 ? -18.134 -2.273 21.099 1 22.69 249 MET A N 1
ATOM 1980 C CA . MET A 1 249 ? -19.324 -2.649 20.343 1 22.69 249 MET A CA 1
ATOM 1981 C C . MET A 1 249 ? -20.343 -3.344 21.24 1 22.69 249 MET A C 1
ATOM 1983 O O . MET A 1 249 ? -20.056 -4.397 21.812 1 22.69 249 MET A O 1
ATOM 1987 N N . ALA A 1 250 ? -21.218 -2.638 21.943 1 25.17 250 ALA A N 1
ATOM 1988 C CA . ALA A 1 250 ? -22.309 -3.093 22.801 1 25.17 250 ALA A CA 1
ATOM 1989 C C . ALA A 1 250 ? -23.282 -3.979 22.029 1 25.17 250 ALA A C 1
ATOM 1991 O O . ALA A 1 250 ? -23.9 -3.534 21.059 1 25.17 250 ALA A O 1
ATOM 1992 N N . GLY A 1 251 ? -23.063 -5.278 21.861 1 20.15 251 GLY A N 1
ATOM 1993 C CA . GLY A 1 251 ? -23.848 -6.346 21.262 1 20.15 251 GLY A CA 1
ATOM 1994 C C . GLY A 1 251 ? -25.238 -6.469 21.857 1 20.15 251 GLY A C 1
ATOM 1995 O O . GLY A 1 251 ? -26.055 -7.26 21.381 1 20.15 251 GLY A O 1
ATOM 1996 N N . LEU A 1 252 ? -25.553 -6.107 23.148 1 25.59 252 LEU A N 1
ATOM 1997 C CA . LEU A 1 252 ? -26.495 -7.002 23.813 1 25.59 252 LEU A CA 1
ATOM 1998 C C . LEU A 1 252 ? -27.927 -6.701 23.384 1 25.59 252 LEU A C 1
ATOM 2000 O O . LEU A 1 252 ? -28.516 -5.711 23.824 1 25.59 252 LEU A O 1
ATOM 2004 N N . CYS A 1 253 ? -28.27 -6.839 22.133 1 23.56 253 CYS A N 1
ATOM 2005 C CA . CYS A 1 253 ? -29.653 -6.541 21.778 1 23.56 253 CYS A CA 1
ATOM 2006 C C . CYS A 1 253 ? -30.618 -7.44 22.541 1 23.56 253 CYS A C 1
ATOM 2008 O O . CYS A 1 253 ? -31.803 -7.508 22.21 1 23.56 253 CYS A O 1
ATOM 2010 N N . GLY A 1 254 ? -30.289 -8.432 23.398 1 21.37 254 GLY A N 1
ATOM 2011 C CA . GLY A 1 254 ? -31.261 -9.467 23.712 1 21.37 254 GLY A CA 1
ATOM 2012 C C . GLY A 1 254 ? -32.515 -8.927 24.374 1 21.37 254 GLY A C 1
ATOM 2013 O O . GLY A 1 254 ? -32.448 -8.335 25.453 1 21.37 254 GLY A O 1
ATOM 2014 N N . THR A 1 255 ? -33.467 -8.366 23.57 1 22.18 255 THR A N 1
ATOM 2015 C CA . THR A 1 255 ? -34.731 -7.828 24.06 1 22.18 255 THR A CA 1
ATOM 2016 C C . THR A 1 255 ? -35.406 -8.813 25.01 1 22.18 255 THR A C 1
ATOM 2018 O O . THR A 1 255 ? -35.16 -10.019 24.94 1 22.18 255 THR A O 1
ATOM 2021 N N . PRO A 1 256 ? -36.503 -8.376 25.826 1 23.4 256 PRO A N 1
ATOM 2022 C CA . PRO A 1 256 ? -37.183 -8.574 27.107 1 23.4 256 PRO A CA 1
ATOM 2023 C C . PRO A 1 256 ? -38.228 -9.686 27.055 1 23.4 256 PRO A C 1
ATOM 2025 O O . PRO A 1 256 ? -39.103 -9.676 26.184 1 23.4 256 PRO A O 1
ATOM 2028 N N . SER A 1 257 ? -37.914 -11.033 27.12 1 22.78 257 SER A N 1
ATOM 2029 C CA . SER A 1 257 ? -38.836 -12.154 27.274 1 22.78 257 SER A CA 1
ATOM 2030 C C . SER A 1 257 ? -39.934 -11.832 28.282 1 22.78 257 SER A C 1
ATOM 2032 O O . SER A 1 257 ? -39.676 -11.752 29.485 1 22.78 257 SER A O 1
ATOM 2034 N N . THR A 1 258 ? -40.88 -10.894 27.965 1 21.43 258 THR A N 1
ATOM 2035 C CA . THR A 1 258 ? -41.94 -10.56 28.909 1 21.43 258 THR A CA 1
ATOM 2036 C C . THR A 1 258 ? -42.708 -11.811 29.326 1 21.43 258 THR A C 1
ATOM 2038 O O . THR A 1 258 ? -43.024 -12.659 28.49 1 21.43 258 THR A O 1
ATOM 2041 N N . ALA A 1 259 ? -42.859 -12.233 30.688 1 24.25 259 ALA A N 1
ATOM 2042 C CA . ALA A 1 259 ? -43.461 -13.226 31.575 1 24.25 259 ALA A CA 1
ATOM 2043 C C . ALA A 1 259 ? -44.984 -13.18 31.496 1 24.25 259 ALA A C 1
ATOM 2045 O O . ALA A 1 259 ? -45.59 -12.124 31.694 1 24.25 259 ALA A O 1
ATOM 2046 N N . SER A 1 260 ? -45.59 -14.002 30.492 1 23.04 260 SER A N 1
ATOM 2047 C CA . SER A 1 260 ? -47.029 -14.192 30.343 1 23.04 260 SER A CA 1
ATOM 2048 C C . SER A 1 260 ? -47.711 -14.331 31.7 1 23.04 260 SER A C 1
ATOM 2050 O O . SER A 1 260 ? -47.306 -15.154 32.523 1 23.04 260 SER A O 1
ATOM 2052 N N . PRO A 1 261 ? -48.613 -13.412 32.105 1 22 261 PRO A N 1
ATOM 2053 C CA . PRO A 1 261 ? -49.352 -13.218 33.355 1 22 261 PRO A CA 1
ATOM 2054 C C . PRO A 1 261 ? -50.222 -14.418 33.72 1 22 261 PRO A C 1
ATOM 2056 O O . PRO A 1 261 ? -50.616 -15.189 32.841 1 22 261 PRO A O 1
ATOM 2059 N N . ARG A 1 262 ? -50.587 -14.718 35.121 1 22.7 262 ARG A N 1
ATOM 2060 C CA . ARG A 1 262 ? -51.127 -15.675 36.081 1 22.7 262 ARG A CA 1
ATOM 2061 C C . ARG A 1 262 ? -52.644 -15.774 35.961 1 22.7 262 ARG A C 1
ATOM 2063 O O . ARG A 1 262 ? -53.205 -16.872 35.998 1 22.7 262 ARG A O 1
ATOM 2070 N N . SER A 1 263 ? -53.469 -14.699 36.261 1 19.93 263 SER A N 1
ATOM 2071 C CA . SER A 1 263 ? -54.426 -14.855 37.351 1 19.93 263 SER A CA 1
ATOM 2072 C C . SER A 1 263 ? -55.684 -15.58 36.883 1 19.93 263 SER A C 1
ATOM 2074 O O . SER A 1 263 ? -56.121 -16.546 37.513 1 19.93 263 SER A O 1
ATOM 2076 N N . SER A 1 264 ? -57.094 -15.034 36.595 1 21.12 264 SER A N 1
ATOM 2077 C CA . SER A 1 264 ? -58.162 -15.045 37.589 1 21.12 264 SER A CA 1
ATOM 2078 C C . SER A 1 264 ? -59.214 -16.098 37.259 1 21.12 264 SER A C 1
ATOM 2080 O O . SER A 1 264 ? -60.048 -16.436 38.102 1 21.12 264 SER A O 1
ATOM 2082 N N . PRO A 1 265 ? -59.992 -16.512 36.185 1 27.31 265 PRO A N 1
ATOM 2083 C CA . PRO A 1 265 ? -61.36 -16.644 36.691 1 27.31 265 PRO A CA 1
ATOM 2084 C C . PRO A 1 265 ? -61.441 -17.486 37.963 1 27.31 265 PRO A C 1
ATOM 2086 O O . PRO A 1 265 ? -60.495 -18.207 38.291 1 27.31 265 PRO A O 1
ATOM 2089 N N . ARG A 1 266 ? -63.004 -17.724 38.658 1 25.49 266 ARG A N 1
ATOM 2090 C CA . ARG A 1 266 ? -64.16 -18.195 39.414 1 25.49 266 ARG A CA 1
ATOM 2091 C C . ARG A 1 266 ? -64.231 -19.718 39.414 1 25.49 266 ARG A C 1
ATOM 2093 O O . ARG A 1 266 ? -63.677 -20.371 38.527 1 25.49 266 ARG A O 1
ATOM 2100 N N . PRO A 1 267 ? -65.613 -20.458 39.853 1 30.8 267 PRO A N 1
ATOM 2101 C CA . PRO A 1 267 ? -66.406 -21.487 40.53 1 30.8 267 PRO A CA 1
ATOM 2102 C C . PRO A 1 267 ? -66.813 -22.626 39.598 1 30.8 267 PRO A C 1
ATOM 2104 O O . PRO A 1 267 ? -67.097 -22.394 38.42 1 30.8 267 PRO A O 1
ATOM 2107 N N . SER A 1 268 ? -67.261 -23.632 38.715 1 24.31 268 SER A N 1
ATOM 2108 C CA . SER A 1 268 ? -67.272 -24.85 39.518 1 24.31 268 SER A CA 1
ATOM 2109 C C . SER A 1 268 ? -65.864 -25.23 39.965 1 24.31 268 SER A C 1
ATOM 2111 O O . SER A 1 268 ? -64.903 -25.07 39.211 1 24.31 268 SER A O 1
ATOM 2113 N N . MET B 1 1 ? 14.913 -9.011 -19.833 1 71.1 1 MET B N 1
ATOM 2114 C CA . MET B 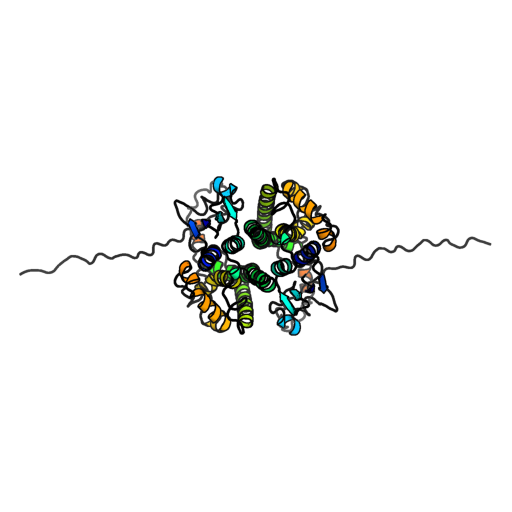1 1 ? 14.898 -7.868 -18.925 1 71.1 1 MET B CA 1
ATOM 2115 C C . MET B 1 1 ? 13.855 -6.843 -19.357 1 71.1 1 MET B C 1
ATOM 2117 O O . MET B 1 1 ? 13.577 -6.698 -20.549 1 71.1 1 MET B O 1
ATOM 2121 N N . ALA B 1 2 ? 13.094 -6.31 -18.442 1 83.03 2 ALA B N 1
ATOM 2122 C CA . ALA B 1 2 ? 12.002 -5.391 -18.752 1 83.03 2 ALA B CA 1
ATOM 2123 C C . ALA B 1 2 ? 12.523 -4.135 -19.444 1 83.03 2 ALA B C 1
ATOM 2125 O O . ALA B 1 2 ? 13.614 -3.653 -19.131 1 83.03 2 ALA B O 1
ATOM 2126 N N . ALA B 1 3 ? 11.922 -3.733 -20.506 1 92.46 3 ALA B N 1
ATOM 2127 C CA . ALA B 1 3 ? 12.211 -2.494 -21.223 1 92.46 3 ALA B CA 1
ATOM 2128 C C . ALA B 1 3 ? 10.927 -1.738 -21.551 1 92.46 3 ALA B C 1
ATOM 2130 O O . ALA B 1 3 ? 9.922 -2.344 -21.932 1 92.46 3 ALA B O 1
ATOM 2131 N N . GLY B 1 4 ? 11.035 -0.421 -21.249 1 97.13 4 GLY B N 1
ATOM 2132 C CA . GLY B 1 4 ? 9.823 0.332 -21.534 1 97.13 4 GLY B CA 1
ATOM 2133 C C . GLY B 1 4 ? 9.942 1.805 -21.194 1 97.13 4 GLY B C 1
ATOM 2134 O O . GLY B 1 4 ? 11.048 2.317 -21.006 1 97.13 4 GLY B O 1
ATOM 2135 N N . THR B 1 5 ? 8.795 2.462 -21.205 1 97.76 5 THR B N 1
ATOM 2136 C CA . THR B 1 5 ? 8.709 3.903 -21.001 1 97.76 5 THR B CA 1
ATOM 2137 C C . THR B 1 5 ? 7.972 4.223 -19.704 1 97.76 5 THR B C 1
ATOM 2139 O O . THR B 1 5 ? 6.917 3.65 -19.426 1 97.76 5 THR B O 1
ATOM 2142 N N . LEU B 1 6 ? 8.612 5.07 -18.965 1 98.05 6 LEU B N 1
ATOM 2143 C CA . LEU B 1 6 ? 8.009 5.562 -17.732 1 98.05 6 LEU B CA 1
ATOM 2144 C C . LEU B 1 6 ? 7.529 7 -17.898 1 98.05 6 LEU B C 1
ATOM 2146 O O . LEU B 1 6 ? 8.324 7.894 -18.196 1 98.05 6 LEU B O 1
ATOM 2150 N N . TYR B 1 7 ? 6.235 7.223 -17.785 1 97.74 7 TYR B N 1
ATOM 2151 C CA . TYR B 1 7 ? 5.642 8.556 -17.795 1 97.74 7 TYR B CA 1
ATOM 2152 C C . TYR B 1 7 ? 5.565 9.128 -16.385 1 97.74 7 TYR B C 1
ATOM 2154 O O . TYR B 1 7 ? 5.007 8.499 -15.483 1 97.74 7 TYR B O 1
ATOM 2162 N N . THR B 1 8 ? 6.137 10.238 -16.145 1 96.52 8 THR B N 1
ATOM 2163 C CA . THR B 1 8 ? 6.133 10.848 -14.82 1 96.52 8 THR B CA 1
ATOM 2164 C C . THR B 1 8 ? 6.396 12.349 -14.915 1 96.52 8 THR B C 1
ATOM 2166 O O . THR B 1 8 ? 6.358 12.923 -16.005 1 96.52 8 THR B O 1
ATOM 2169 N N . TYR B 1 9 ? 6.443 13.084 -13.828 1 93.49 9 TYR B N 1
ATOM 2170 C CA . TYR B 1 9 ? 6.907 14.465 -13.761 1 93.49 9 TYR B CA 1
ATOM 2171 C C . TYR B 1 9 ? 8.235 14.559 -13.018 1 93.49 9 TYR B C 1
ATOM 2173 O O . TYR B 1 9 ? 8.624 13.627 -12.309 1 93.49 9 TYR B O 1
ATOM 2181 N N . PRO B 1 10 ? 8.928 15.594 -13.197 1 89.96 10 PRO B N 1
ATOM 2182 C CA . PRO B 1 10 ? 10.27 15.672 -12.615 1 89.96 10 PRO B CA 1
ATOM 2183 C C . PRO B 1 10 ? 10.258 15.592 -11.09 1 89.96 10 PRO B C 1
ATOM 2185 O O . PRO B 1 10 ? 9.364 16.149 -10.447 1 89.96 10 PRO B O 1
ATOM 2188 N N . GLU B 1 11 ? 11.156 14.888 -10.493 1 88.45 11 GLU B N 1
ATOM 2189 C CA . GLU B 1 11 ? 11.433 14.774 -9.064 1 88.45 11 GLU B CA 1
ATOM 2190 C C . GLU B 1 11 ? 10.291 14.074 -8.334 1 88.45 11 GLU B C 1
ATOM 2192 O O . GLU B 1 11 ? 10.02 14.368 -7.168 1 88.45 11 GLU B O 1
ATOM 2197 N N . ASN B 1 12 ? 9.581 13.302 -9.064 1 92.03 12 ASN B N 1
ATOM 2198 C CA . ASN B 1 12 ? 8.552 12.473 -8.447 1 92.03 12 ASN B CA 1
ATOM 2199 C C . ASN B 1 12 ? 9.161 11.309 -7.669 1 92.03 12 ASN B C 1
ATOM 2201 O O . ASN B 1 12 ? 9.656 10.351 -8.265 1 92.03 12 ASN B O 1
ATOM 2205 N N . TRP B 1 13 ? 9.076 11.39 -6.338 1 92.98 13 TRP B N 1
ATOM 2206 C CA . TRP B 1 13 ? 9.707 10.376 -5.5 1 92.98 13 TRP B CA 1
ATOM 2207 C C . TRP B 1 13 ? 9.098 9.001 -5.756 1 92.98 13 TRP B C 1
ATOM 2209 O O . TRP B 1 13 ? 9.758 7.977 -5.563 1 92.98 13 TRP B O 1
ATOM 2219 N N . ARG B 1 14 ? 7.893 8.887 -6.209 1 95.63 14 ARG B N 1
ATOM 2220 C CA . ARG B 1 14 ? 7.237 7.623 -6.529 1 95.63 14 ARG B CA 1
ATOM 2221 C C . ARG B 1 14 ? 7.873 6.969 -7.75 1 95.63 14 ARG B C 1
ATOM 2223 O O . ARG B 1 14 ? 7.899 5.742 -7.861 1 95.63 14 ARG B O 1
ATOM 2230 N N . ALA B 1 15 ? 8.367 7.771 -8.689 1 97.33 15 ALA B N 1
ATOM 2231 C CA . ALA B 1 15 ? 9.011 7.258 -9.895 1 97.33 15 ALA B CA 1
ATOM 2232 C C . ALA B 1 15 ? 10.431 6.783 -9.599 1 97.33 15 ALA B C 1
ATOM 2234 O O . ALA B 1 15 ? 10.968 5.932 -10.311 1 97.33 15 ALA B O 1
ATOM 2235 N N . PHE B 1 16 ? 11.02 7.339 -8.536 1 98.26 16 PHE B N 1
ATOM 2236 C CA . PHE B 1 16 ? 12.389 6.979 -8.188 1 98.26 16 PHE B CA 1
ATOM 2237 C C . PHE B 1 16 ? 12.489 5.497 -7.847 1 98.26 16 PHE B C 1
ATOM 2239 O O . PHE B 1 16 ? 13.516 4.864 -8.101 1 98.26 16 PHE B O 1
ATOM 2246 N N . LYS B 1 17 ? 11.434 4.939 -7.271 1 98.43 17 LYS B N 1
ATOM 2247 C CA . LYS B 1 17 ? 11.441 3.526 -6.903 1 98.43 17 LYS B CA 1
ATOM 2248 C C . LYS B 1 17 ? 11.768 2.646 -8.106 1 98.43 17 LYS B C 1
ATOM 2250 O O . LYS B 1 17 ? 12.666 1.805 -8.04 1 98.43 17 LYS B O 1
ATOM 2255 N N . ALA B 1 18 ? 11.046 2.901 -9.209 1 98.39 18 ALA B N 1
ATOM 2256 C CA . ALA B 1 18 ? 11.229 2.103 -10.419 1 98.39 18 ALA B CA 1
ATOM 2257 C C . ALA B 1 18 ? 12.593 2.368 -11.05 1 98.39 18 ALA B C 1
ATOM 2259 O O . ALA B 1 18 ? 13.254 1.442 -11.525 1 98.39 18 ALA B O 1
ATOM 2260 N N . LEU B 1 19 ? 13.028 3.577 -11.029 1 98.51 19 LEU B N 1
ATOM 2261 C CA . LEU B 1 19 ? 14.285 3.949 -11.668 1 98.51 19 LEU B CA 1
ATOM 2262 C C . LEU B 1 19 ? 15.473 3.358 -10.915 1 98.51 19 LEU B C 1
ATOM 2264 O O . LEU B 1 19 ? 16.421 2.866 -11.531 1 98.51 19 LEU B O 1
ATOM 2268 N N . ILE B 1 20 ? 15.417 3.408 -9.596 1 98.69 20 ILE B N 1
ATOM 2269 C CA . ILE B 1 20 ? 16.494 2.836 -8.795 1 98.69 20 ILE B CA 1
ATOM 2270 C C . ILE B 1 20 ? 16.488 1.315 -8.935 1 98.69 20 ILE B C 1
ATOM 2272 O O . ILE B 1 20 ? 17.546 0.694 -9.063 1 98.69 20 ILE B O 1
ATOM 2276 N N . ALA B 1 21 ? 15.302 0.677 -8.878 1 98.64 21 ALA B N 1
ATOM 2277 C CA . ALA B 1 21 ? 15.205 -0.766 -9.079 1 98.64 21 ALA B CA 1
ATOM 2278 C C . ALA B 1 21 ? 15.815 -1.176 -10.416 1 98.64 21 ALA B C 1
ATOM 2280 O O . ALA B 1 21 ? 16.502 -2.196 -10.506 1 98.64 21 ALA B O 1
ATOM 2281 N N . ALA B 1 22 ? 15.602 -0.351 -11.437 1 98.47 22 ALA B N 1
ATOM 2282 C CA . ALA B 1 22 ? 16.127 -0.628 -12.771 1 98.47 22 ALA B CA 1
ATOM 2283 C C . ALA B 1 22 ? 17.653 -0.588 -12.78 1 98.47 22 ALA B C 1
ATOM 2285 O O . ALA B 1 22 ? 18.296 -1.339 -13.517 1 98.47 22 ALA B O 1
ATOM 2286 N N . GLN B 1 23 ? 18.238 0.267 -11.946 1 98.25 23 GLN B N 1
ATOM 2287 C CA . GLN B 1 23 ? 19.692 0.337 -11.848 1 98.25 23 GLN B CA 1
ATOM 2288 C C . GLN B 1 23 ? 20.271 -0.968 -11.309 1 98.25 23 GLN B C 1
ATOM 2290 O O . GLN B 1 23 ? 21.375 -1.367 -11.686 1 98.25 23 GLN B O 1
ATOM 2295 N N . TYR B 1 24 ? 19.591 -1.67 -10.455 1 98.02 24 TYR B N 1
ATOM 2296 C CA . TYR B 1 24 ? 20.052 -2.927 -9.876 1 98.02 24 TYR B CA 1
ATOM 2297 C C . TYR B 1 24 ? 19.802 -4.09 -10.828 1 98.02 24 TYR B C 1
ATOM 2299 O O . TYR B 1 24 ? 20.61 -5.018 -10.91 1 98.02 24 TYR B O 1
ATOM 2307 N N . SER B 1 25 ? 18.705 -4.059 -11.504 1 97.32 25 SER B N 1
ATOM 2308 C CA . SER B 1 25 ? 18.285 -5.206 -12.304 1 97.32 25 SER B CA 1
ATOM 2309 C C . SER B 1 25 ? 18.857 -5.134 -13.716 1 97.32 25 SER B C 1
ATOM 2311 O O . SER B 1 25 ? 18.902 -6.142 -14.425 1 97.32 25 SER B O 1
ATOM 2313 N N . GLY B 1 26 ? 19.151 -3.918 -14.211 1 96.57 26 GLY B N 1
ATOM 2314 C CA . GLY B 1 26 ? 19.603 -3.724 -15.58 1 96.57 26 GLY B CA 1
ATOM 2315 C C . GLY B 1 26 ? 18.467 -3.459 -16.551 1 96.57 26 GLY B C 1
ATOM 2316 O O . GLY B 1 26 ? 18.684 -3.386 -17.762 1 96.57 26 GLY B O 1
ATOM 2317 N N . ALA B 1 27 ? 17.265 -3.326 -16.022 1 96.46 27 ALA B N 1
ATOM 2318 C CA . ALA B 1 27 ? 16.126 -2.987 -16.871 1 96.46 27 ALA B CA 1
ATOM 2319 C C . ALA B 1 27 ? 16.339 -1.643 -17.562 1 96.46 27 ALA B C 1
ATOM 2321 O O . ALA B 1 27 ? 16.932 -0.728 -16.985 1 96.46 27 ALA B O 1
ATOM 2322 N N . GLN B 1 28 ? 15.861 -1.56 -18.747 1 97.31 28 GLN B N 1
ATOM 2323 C CA . GLN B 1 28 ? 15.987 -0.326 -19.515 1 97.31 28 GLN B CA 1
ATOM 2324 C C . GLN B 1 28 ? 14.705 0.5 -19.443 1 97.31 28 GLN B C 1
ATOM 2326 O O . GLN B 1 28 ? 13.68 0.114 -20.009 1 97.31 28 GLN B O 1
ATOM 2331 N N . VAL B 1 29 ? 14.81 1.646 -18.822 1 97.41 29 VAL B N 1
ATOM 2332 C CA . VAL B 1 29 ? 13.633 2.484 -18.622 1 97.41 29 VAL B CA 1
ATOM 2333 C C . VAL B 1 29 ? 13.862 3.857 -19.25 1 97.41 29 VAL B C 1
ATOM 2335 O O . VAL B 1 29 ? 14.761 4.593 -18.836 1 97.41 29 VAL B O 1
ATOM 2338 N N . ARG B 1 30 ? 13.084 4.162 -20.246 1 96.99 30 ARG B N 1
ATOM 2339 C CA . ARG B 1 30 ? 13.053 5.508 -20.808 1 96.99 30 ARG B CA 1
ATOM 2340 C C . ARG B 1 30 ? 12.07 6.394 -20.052 1 96.99 30 ARG B C 1
ATOM 2342 O O . ARG B 1 30 ? 10.926 6 -19.814 1 96.99 30 ARG B O 1
ATOM 2349 N N . VAL B 1 31 ? 12.513 7.57 -19.702 1 96.92 31 VAL B N 1
ATOM 2350 C CA . VAL B 1 31 ? 11.673 8.433 -18.879 1 96.92 31 VAL B CA 1
ATOM 2351 C C . VAL B 1 31 ? 11.135 9.587 -19.721 1 96.92 31 VAL B C 1
ATOM 2353 O O . VAL B 1 31 ? 11.903 10.3 -20.372 1 96.92 31 VAL B O 1
ATOM 2356 N N . LEU B 1 32 ? 9.885 9.762 -19.798 1 96.16 32 LEU B N 1
ATOM 2357 C CA . LEU B 1 32 ? 9.224 10.931 -20.368 1 96.16 32 LEU B CA 1
ATOM 2358 C C . LEU B 1 32 ? 8.598 11.79 -19.274 1 96.16 32 LEU B C 1
ATOM 2360 O O . LEU B 1 32 ? 7.595 11.401 -18.672 1 96.16 32 LEU B O 1
ATOM 2364 N N . SER B 1 33 ? 9.2 12.94 -19.001 1 93.35 33 SER B N 1
ATOM 2365 C CA . SER B 1 33 ? 8.772 13.727 -17.85 1 93.35 33 SER B CA 1
ATOM 2366 C C . SER B 1 33 ? 8.534 15.183 -18.233 1 93.35 33 SER B C 1
ATOM 2368 O O . SER B 1 33 ? 8.147 15.997 -17.392 1 93.35 33 SER B O 1
ATOM 2370 N N . ALA B 1 34 ? 8.779 15.527 -19.473 1 88.93 34 ALA B N 1
ATOM 2371 C CA . ALA B 1 34 ? 8.654 16.92 -19.894 1 88.93 34 ALA B CA 1
ATOM 2372 C C . ALA B 1 34 ? 8.204 17.016 -21.349 1 88.93 34 ALA B C 1
ATOM 2374 O O . ALA B 1 34 ? 8.352 16.061 -22.115 1 88.93 34 ALA B O 1
ATOM 2375 N N . PRO B 1 35 ? 7.643 18.27 -21.579 1 87.13 35 PRO B N 1
ATOM 2376 C CA . PRO B 1 35 ? 7.313 18.494 -22.988 1 87.13 35 PRO B CA 1
ATOM 2377 C C . PRO B 1 35 ? 8.523 18.35 -23.909 1 87.13 35 PRO B C 1
ATOM 2379 O O . PRO B 1 35 ? 9.655 18.606 -23.491 1 87.13 35 PRO B O 1
ATOM 2382 N N . PRO B 1 36 ? 8.209 17.84 -25.031 1 89.8 36 PRO B N 1
ATOM 2383 C CA . PRO B 1 36 ? 6.903 17.648 -25.665 1 89.8 36 PRO B CA 1
ATOM 2384 C C . PRO B 1 36 ? 6.349 16.24 -25.459 1 89.8 36 PRO B C 1
ATOM 2386 O O . PRO B 1 36 ? 5.212 15.958 -25.847 1 89.8 36 PRO B O 1
ATOM 2389 N N . HIS B 1 37 ? 7.127 15.441 -24.928 1 89.42 37 HIS B N 1
ATOM 2390 C CA . HIS B 1 37 ? 6.744 14.034 -24.903 1 89.42 37 HIS B CA 1
ATOM 2391 C C . HIS B 1 37 ? 5.716 13.762 -23.811 1 89.42 37 HIS B C 1
ATOM 2393 O O . HIS B 1 37 ? 4.909 12.837 -23.928 1 89.42 37 HIS B O 1
ATOM 2399 N N . PHE B 1 38 ? 5.831 14.582 -22.778 1 93.51 38 PHE B N 1
ATOM 2400 C CA . PHE B 1 38 ? 4.878 14.407 -21.688 1 93.51 38 PHE B CA 1
ATOM 2401 C C . PHE B 1 38 ? 4.645 15.723 -20.956 1 93.51 38 PHE B C 1
ATOM 2403 O O . PHE B 1 38 ? 5.598 16.403 -20.572 1 93.51 38 PHE B O 1
ATOM 2410 N N . HIS B 1 39 ? 3.435 16.12 -20.837 1 93.47 39 HIS B N 1
ATOM 2411 C CA . HIS B 1 39 ? 2.983 17.279 -20.076 1 93.47 39 HIS B CA 1
ATOM 2412 C C . HIS B 1 39 ? 1.992 16.874 -18.99 1 93.47 39 HIS B C 1
ATOM 2414 O O . HIS B 1 39 ? 0.82 16.622 -19.276 1 93.47 39 HIS B O 1
ATOM 2420 N N . PHE B 1 40 ? 2.489 17.003 -17.777 1 91.68 40 PHE B N 1
ATOM 2421 C CA . PHE B 1 40 ? 1.662 16.551 -16.664 1 91.68 40 PHE B CA 1
ATOM 2422 C C . PHE B 1 40 ? 0.385 17.377 -16.567 1 91.68 40 PHE B C 1
ATOM 2424 O O . PHE B 1 40 ? 0.429 18.607 -16.638 1 91.68 40 PHE B O 1
ATOM 2431 N N . GLY B 1 41 ? -0.684 16.746 -16.383 1 91.95 41 GLY B N 1
ATOM 2432 C CA . GLY B 1 41 ? -1.975 17.412 -16.314 1 91.95 41 GLY B CA 1
ATOM 2433 C C . GLY B 1 41 ? -2.644 17.558 -17.668 1 91.95 41 GLY B C 1
ATOM 2434 O O . GLY B 1 41 ? -3.825 17.901 -17.748 1 91.95 41 GLY B O 1
ATOM 2435 N N . GLN B 1 42 ? -1.911 17.3 -18.731 1 93.15 42 GLN B N 1
ATOM 2436 C CA . GLN B 1 42 ? -2.451 17.377 -20.085 1 93.15 42 GLN B CA 1
ATOM 2437 C C . GLN B 1 42 ? -2.36 16.027 -20.79 1 93.15 42 GLN B C 1
ATOM 2439 O O . GLN B 1 42 ? -3.38 15.383 -21.045 1 93.15 42 GLN B O 1
ATOM 2444 N N . THR B 1 43 ? -1.146 15.519 -20.933 1 94.93 43 THR B N 1
ATOM 2445 C CA . THR B 1 43 ? -0.93 14.252 -21.624 1 94.93 43 THR B CA 1
ATOM 2446 C C . THR B 1 43 ? -1.667 13.118 -20.917 1 94.93 43 THR B C 1
ATOM 2448 O O . THR B 1 43 ? -2.269 12.262 -21.568 1 94.93 43 THR B O 1
ATOM 2451 N N . ASN B 1 44 ? -1.652 13.1 -19.558 1 94.14 44 ASN B N 1
ATOM 2452 C CA . ASN B 1 44 ? -2.254 12.012 -18.794 1 94.14 44 ASN B CA 1
ATOM 2453 C C . ASN B 1 44 ? -3.773 12.145 -18.731 1 94.14 44 ASN B C 1
ATOM 2455 O O . ASN B 1 44 ? -4.436 11.402 -18.005 1 94.14 44 ASN B O 1
ATOM 2459 N N . ARG B 1 45 ? -4.282 13.12 -19.469 1 94.22 45 ARG B N 1
ATOM 2460 C CA . ARG B 1 45 ? -5.728 13.304 -19.535 1 94.22 45 ARG B CA 1
ATOM 2461 C C . ARG B 1 45 ? -6.248 13.049 -20.946 1 94.22 45 ARG B C 1
ATOM 2463 O O . ARG B 1 45 ? -7.457 13.086 -21.183 1 94.22 45 ARG B O 1
ATOM 2470 N N . THR B 1 46 ? -5.357 12.787 -21.876 1 95.69 46 THR B N 1
ATOM 2471 C CA . THR B 1 46 ? -5.753 12.508 -23.252 1 95.69 46 THR B CA 1
ATOM 2472 C C . THR B 1 46 ? -6.392 11.126 -23.361 1 95.69 46 THR B C 1
ATOM 2474 O O . THR B 1 46 ? -6.061 10.222 -22.591 1 95.69 46 THR B O 1
ATOM 2477 N N . PRO B 1 47 ? -7.256 10.946 -24.305 1 95.26 47 PRO B N 1
ATOM 2478 C CA . PRO B 1 47 ? -7.883 9.638 -24.503 1 95.26 47 PRO B CA 1
ATOM 2479 C C . PRO B 1 47 ? -6.867 8.532 -24.778 1 95.26 47 PRO B C 1
ATOM 2481 O O . PRO B 1 47 ? -7.044 7.399 -24.322 1 95.26 47 PRO B O 1
ATOM 2484 N N . GLU B 1 48 ? -5.86 8.854 -25.49 1 94.6 48 GLU B N 1
ATOM 2485 C CA . GLU B 1 48 ? -4.833 7.866 -25.807 1 94.6 48 GLU B CA 1
ATOM 2486 C C . GLU B 1 48 ? -4.131 7.375 -24.544 1 94.6 48 GLU B C 1
ATOM 2488 O O . GLU B 1 48 ? -3.88 6.178 -24.393 1 94.6 48 GLU B O 1
ATOM 2493 N N . PHE B 1 49 ? -3.818 8.293 -23.664 1 95.8 49 PHE B N 1
ATOM 2494 C CA . PHE B 1 49 ? -3.165 7.93 -22.411 1 95.8 49 PHE B CA 1
ATOM 2495 C C . PHE B 1 49 ? -4.12 7.16 -21.507 1 95.8 49 PHE B C 1
ATOM 2497 O O . PHE B 1 49 ? -3.741 6.148 -20.914 1 95.8 49 PHE B O 1
ATOM 2504 N N . LEU B 1 50 ? -5.325 7.589 -21.475 1 94.71 50 LEU B N 1
ATOM 2505 C CA . LEU B 1 50 ? -6.311 7.023 -20.562 1 94.71 50 LEU B CA 1
ATOM 2506 C C . LEU B 1 50 ? -6.733 5.629 -21.014 1 94.71 50 LEU B C 1
ATOM 2508 O O . LEU B 1 50 ? -7.188 4.82 -20.202 1 94.71 50 LEU B O 1
ATOM 2512 N N . ARG B 1 51 ? -6.572 5.326 -22.245 1 93.52 51 ARG B N 1
ATOM 2513 C CA . ARG B 1 51 ? -6.832 3.976 -22.734 1 93.52 51 ARG B CA 1
ATOM 2514 C C . ARG B 1 51 ? -5.838 2.98 -22.145 1 93.52 51 ARG B C 1
ATOM 2516 O O . ARG B 1 51 ? -6.203 1.848 -21.821 1 93.52 51 ARG B O 1
ATOM 2523 N N . LYS B 1 52 ? -4.64 3.465 -21.975 1 94.33 52 LYS B N 1
ATOM 2524 C CA . LYS B 1 52 ? -3.577 2.62 -21.438 1 94.33 52 LYS B CA 1
ATOM 2525 C C . LYS B 1 52 ? -3.587 2.626 -19.912 1 94.33 52 LYS B C 1
ATOM 2527 O O . LYS B 1 52 ? -3.335 1.599 -19.28 1 94.33 52 LYS B O 1
ATOM 2532 N N . PHE B 1 53 ? -3.898 3.832 -19.395 1 95.86 53 PHE B N 1
ATOM 2533 C CA . PHE B 1 53 ? -3.863 4.063 -17.956 1 95.86 53 PHE B CA 1
ATOM 2534 C C . PHE B 1 53 ? -5.128 4.776 -17.492 1 95.86 53 PHE B C 1
ATOM 2536 O O . PHE B 1 53 ? -5.1 5.973 -17.199 1 95.86 53 PHE B O 1
ATOM 2543 N N . PRO B 1 54 ? -6.114 4.089 -17.27 1 92.23 54 PRO B N 1
ATOM 2544 C CA . PRO B 1 54 ? -7.431 4.68 -17.02 1 92.23 54 PRO B CA 1
ATOM 2545 C C . PRO B 1 54 ? -7.456 5.558 -15.771 1 92.23 54 PRO B C 1
ATOM 2547 O O . PRO B 1 54 ? -8.32 6.428 -15.641 1 92.23 54 PRO B O 1
ATOM 2550 N N . ALA B 1 55 ? -6.556 5.32 -14.869 1 91.93 55 ALA B N 1
ATOM 2551 C CA . ALA B 1 55 ? -6.524 6.125 -13.651 1 91.93 55 ALA B CA 1
ATOM 2552 C C . ALA B 1 55 ? -5.998 7.529 -13.936 1 91.93 55 ALA B C 1
ATOM 2554 O O . ALA B 1 55 ? -6.167 8.439 -13.121 1 91.93 55 ALA B O 1
ATOM 2555 N N . GLY B 1 56 ? -5.237 7.691 -15.052 1 93.51 56 GLY B N 1
ATOM 2556 C CA . GLY B 1 56 ? -4.701 8.987 -15.438 1 93.51 56 GLY B CA 1
ATOM 2557 C C . GLY B 1 56 ? -3.603 9.477 -14.514 1 93.51 56 GLY B C 1
ATOM 2558 O O . GLY B 1 56 ? -3.264 10.663 -14.518 1 93.51 56 GLY B O 1
ATOM 2559 N N . LYS B 1 57 ? -3.143 8.621 -13.667 1 93.78 57 LYS B N 1
ATOM 2560 C CA . LYS B 1 57 ? -2.098 8.971 -12.709 1 93.78 57 LYS B CA 1
ATOM 2561 C C . LYS B 1 57 ? -0.717 8.6 -13.242 1 93.78 57 LYS B C 1
ATOM 2563 O O . LYS B 1 57 ? -0.596 7.757 -14.133 1 93.78 57 LYS B O 1
ATOM 2568 N N . VAL B 1 58 ? 0.215 9.271 -12.815 1 95.04 58 VAL B N 1
ATOM 2569 C CA . VAL B 1 58 ? 1.615 8.946 -13.067 1 95.04 58 VAL B CA 1
ATOM 2570 C C . VAL B 1 58 ? 2.343 8.732 -11.742 1 95.04 58 VAL B C 1
ATOM 2572 O O . VAL B 1 58 ? 1.971 9.315 -10.721 1 95.04 58 VAL B O 1
ATOM 2575 N N . PRO B 1 59 ? 3.28 7.882 -11.609 1 97.16 59 PRO B N 1
ATOM 2576 C CA . PRO B 1 59 ? 3.981 7.263 -12.736 1 97.16 59 PRO B CA 1
ATOM 2577 C C . PRO B 1 59 ? 3.172 6.148 -13.394 1 97.16 59 PRO B C 1
ATOM 2579 O O . PRO B 1 59 ? 2.347 5.509 -12.737 1 97.16 59 PRO B O 1
ATOM 2582 N N . ALA B 1 60 ? 3.328 5.969 -14.652 1 97.95 60 ALA B N 1
ATOM 2583 C CA . ALA B 1 60 ? 2.756 4.914 -15.484 1 97.95 60 ALA B CA 1
ATOM 2584 C C . ALA B 1 60 ? 3.808 4.322 -16.419 1 97.95 60 ALA B C 1
ATOM 2586 O O . ALA B 1 60 ? 4.632 5.05 -16.977 1 97.95 60 ALA B O 1
ATOM 2587 N N . PHE B 1 61 ? 3.828 3.008 -16.584 1 98.3 61 PHE B N 1
ATOM 2588 C CA . PHE B 1 61 ? 4.874 2.328 -17.339 1 98.3 61 PHE B CA 1
ATOM 2589 C C . PHE B 1 61 ? 4.281 1.555 -18.511 1 98.3 61 PHE B C 1
ATOM 2591 O O . PHE B 1 61 ? 3.309 0.815 -18.346 1 98.3 61 PHE B O 1
ATOM 2598 N N . GLU B 1 62 ? 4.838 1.787 -19.634 1 97.72 62 GLU B N 1
ATOM 2599 C CA . GLU B 1 62 ? 4.499 1.048 -20.847 1 97.72 62 GLU B CA 1
ATOM 2600 C C . GLU B 1 62 ? 5.704 0.278 -21.379 1 97.72 62 GLU B C 1
ATOM 2602 O O . GLU B 1 62 ? 6.687 0.879 -21.817 1 97.72 62 GLU B O 1
ATOM 2607 N N . GLY B 1 63 ? 5.587 -1.038 -21.355 1 96.67 63 GLY B N 1
ATOM 2608 C CA . GLY B 1 63 ? 6.655 -1.873 -21.881 1 96.67 63 GLY B CA 1
ATOM 2609 C C . GLY B 1 63 ? 6.757 -1.828 -23.394 1 96.67 63 GLY B C 1
ATOM 2610 O O . GLY B 1 63 ? 5.781 -1.513 -24.078 1 96.67 63 GLY B O 1
ATOM 2611 N N . ASP B 1 64 ? 7.889 -2.218 -23.872 1 95.11 64 ASP B N 1
ATOM 2612 C CA . ASP B 1 64 ? 8.101 -2.273 -25.315 1 95.11 64 ASP B CA 1
ATOM 2613 C C . ASP B 1 64 ? 7.216 -3.338 -25.959 1 95.11 64 ASP B C 1
ATOM 2615 O O . ASP B 1 64 ? 6.949 -3.286 -27.162 1 95.11 64 ASP B O 1
ATOM 2619 N N . ASP B 1 65 ? 6.816 -4.269 -25.161 1 92.13 65 ASP B N 1
ATOM 2620 C CA . ASP B 1 65 ? 5.94 -5.331 -25.645 1 92.13 65 ASP B CA 1
ATOM 2621 C C . ASP B 1 65 ? 4.472 -4.924 -25.538 1 92.13 65 ASP B C 1
ATOM 2623 O O . ASP B 1 65 ? 3.578 -5.725 -25.819 1 92.13 65 ASP B O 1
ATOM 2627 N N . GLY B 1 66 ? 4.225 -3.743 -25.012 1 93.19 66 GLY B N 1
ATOM 2628 C CA . GLY B 1 66 ? 2.86 -3.248 -24.926 1 93.19 66 GLY B CA 1
ATOM 2629 C C . GLY B 1 66 ? 2.242 -3.439 -23.553 1 93.19 66 GLY B C 1
ATOM 2630 O O . GLY B 1 66 ? 1.135 -2.962 -23.293 1 93.19 66 GLY B O 1
ATOM 2631 N N . PHE B 1 67 ? 2.972 -4.126 -22.697 1 95.5 67 PHE B N 1
ATOM 2632 C CA . PHE B 1 67 ? 2.468 -4.328 -21.344 1 95.5 67 PHE B CA 1
ATOM 2633 C C . PHE B 1 67 ? 2.398 -3.006 -20.589 1 95.5 67 PHE B C 1
ATOM 2635 O O . PHE B 1 67 ? 3.379 -2.261 -20.538 1 95.5 67 PHE B O 1
ATOM 2642 N N . CYS B 1 68 ? 1.211 -2.688 -20.019 1 96.87 68 CYS B N 1
ATOM 2643 C CA . CYS B 1 68 ? 1.015 -1.452 -19.27 1 96.87 68 CYS B CA 1
ATOM 2644 C C . CYS B 1 68 ? 0.759 -1.742 -17.796 1 96.87 68 CYS B C 1
ATOM 2646 O O . CYS B 1 68 ? 0.006 -2.659 -17.461 1 96.87 68 CYS B O 1
ATOM 2648 N N . VAL B 1 69 ? 1.44 -1.02 -17 1 97.05 69 VAL B N 1
ATOM 2649 C CA . VAL B 1 69 ? 1.25 -1.161 -15.561 1 97.05 69 VAL B CA 1
ATOM 2650 C C . VAL B 1 69 ? 1.351 0.206 -14.889 1 97.05 69 VAL B C 1
ATOM 2652 O O . VAL B 1 69 ? 2.175 1.037 -15.279 1 97.05 69 VAL B O 1
ATOM 2655 N N . PHE B 1 70 ? 0.42 0.405 -13.896 1 95.93 70 PHE B N 1
ATOM 2656 C CA . PHE B 1 70 ? 0.439 1.649 -13.136 1 95.93 70 PHE B CA 1
ATOM 2657 C C . PHE B 1 70 ? 0.62 1.371 -11.648 1 95.93 70 PHE B C 1
ATOM 2659 O O . PHE B 1 70 ? 0.701 0.213 -11.233 1 95.93 70 PHE B O 1
ATOM 2666 N N . GLU B 1 71 ? 0.756 2.402 -10.849 1 96.01 71 GLU B N 1
ATOM 2667 C CA . GLU B 1 71 ? 1.148 2.354 -9.444 1 96.01 71 GLU B CA 1
ATOM 2668 C C . GLU B 1 71 ? 2.66 2.206 -9.298 1 96.01 71 GLU B C 1
ATOM 2670 O O . GLU B 1 71 ? 3.261 1.31 -9.894 1 96.01 71 GLU B O 1
ATOM 2675 N N . 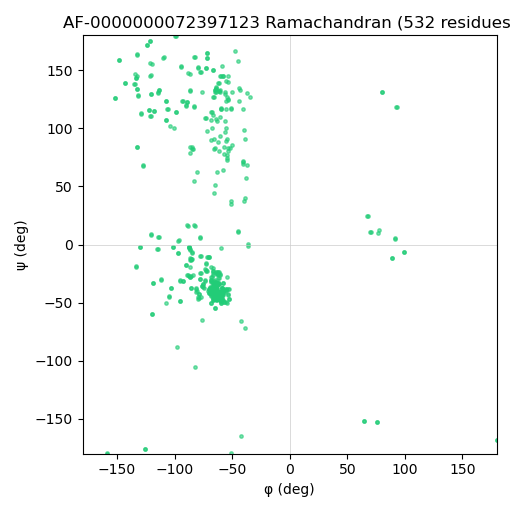SER B 1 72 ? 3.221 2.974 -8.524 1 97.46 72 SER B N 1
ATOM 2676 C CA . SER B 1 72 ? 4.672 3.061 -8.393 1 97.46 72 SER B CA 1
ATOM 2677 C C . SER B 1 72 ? 5.261 1.748 -7.887 1 97.46 72 SER B C 1
ATOM 2679 O O . SER B 1 72 ? 6.301 1.3 -8.373 1 97.46 72 SER B O 1
ATOM 2681 N N . ASN B 1 73 ? 4.604 1.054 -6.927 1 98.15 73 ASN B N 1
ATOM 2682 C CA . ASN B 1 73 ? 5.115 -0.198 -6.378 1 98.15 73 ASN B CA 1
ATOM 2683 C C . ASN B 1 73 ? 5.059 -1.325 -7.406 1 98.15 73 ASN B C 1
ATOM 2685 O O . ASN B 1 73 ? 5.956 -2.169 -7.457 1 98.15 73 ASN B O 1
ATOM 2689 N N . ALA B 1 74 ? 4.012 -1.347 -8.206 1 98.18 74 ALA B N 1
ATOM 2690 C CA . ALA B 1 74 ? 3.859 -2.37 -9.237 1 98.18 74 ALA B CA 1
ATOM 2691 C C . ALA B 1 74 ? 4.909 -2.206 -10.332 1 98.18 74 ALA B C 1
ATOM 2693 O O . ALA B 1 74 ? 5.469 -3.192 -10.817 1 98.18 74 ALA B O 1
ATOM 2694 N N . ILE B 1 75 ? 5.149 -0.97 -10.732 1 98.25 75 ILE B N 1
ATOM 2695 C CA . ILE B 1 75 ? 6.158 -0.689 -11.748 1 98.25 75 IL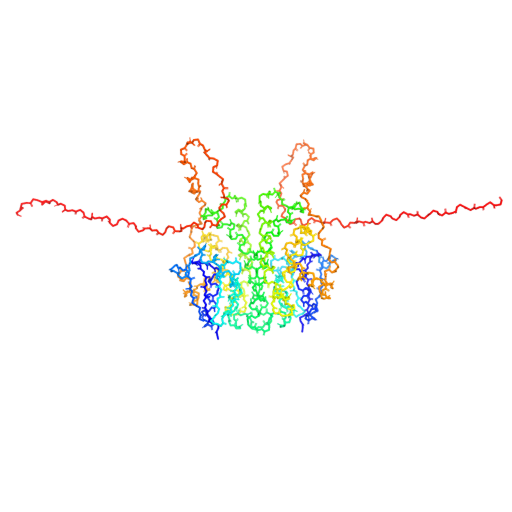E B CA 1
ATOM 2696 C C . ILE B 1 75 ? 7.536 -1.102 -11.235 1 98.25 75 ILE B C 1
ATOM 2698 O O . ILE B 1 75 ? 8.298 -1.761 -11.946 1 98.25 75 ILE B O 1
ATOM 2702 N N . ALA B 1 76 ? 7.813 -0.682 -9.972 1 98.47 76 ALA B N 1
ATOM 2703 C CA . ALA B 1 76 ? 9.087 -1.059 -9.367 1 98.47 76 ALA B CA 1
ATOM 2704 C C . ALA B 1 76 ? 9.237 -2.577 -9.305 1 98.47 76 ALA B C 1
ATOM 2706 O O . ALA B 1 76 ? 10.309 -3.113 -9.595 1 98.47 76 ALA B O 1
ATOM 2707 N N . TYR B 1 77 ? 8.182 -3.244 -8.957 1 97.99 77 TYR B N 1
ATOM 2708 C CA . TYR B 1 77 ? 8.191 -4.701 -8.902 1 97.99 77 TYR B CA 1
ATOM 2709 C C . TYR B 1 77 ? 8.474 -5.297 -10.275 1 97.99 77 TYR B C 1
ATOM 2711 O O . TYR B 1 77 ? 9.291 -6.212 -10.406 1 97.99 77 TYR B O 1
ATOM 2719 N N . TYR B 1 78 ? 7.874 -4.788 -11.289 1 97.85 78 TYR B N 1
ATOM 2720 C CA . TYR B 1 78 ? 7.962 -5.331 -12.64 1 97.85 78 TYR B CA 1
ATOM 2721 C C . TYR B 1 78 ? 9.38 -5.207 -13.186 1 97.85 78 TYR B C 1
ATOM 2723 O O . TYR B 1 78 ? 9.895 -6.137 -13.811 1 97.85 78 TYR B O 1
ATOM 2731 N N . VAL B 1 79 ? 10.043 -4.116 -12.946 1 97.77 79 VAL B N 1
ATOM 2732 C CA . VAL B 1 79 ? 11.356 -3.875 -13.535 1 97.77 79 VAL B CA 1
ATOM 2733 C C . VAL B 1 79 ? 12.44 -4.49 -12.653 1 97.77 79 VAL B C 1
ATOM 2735 O O . VAL B 1 79 ? 13.625 -4.443 -12.991 1 97.77 79 VAL B O 1
ATOM 2738 N N . SER B 1 80 ? 12.051 -5.03 -11.509 1 97.22 80 SER B N 1
ATOM 2739 C CA . SER B 1 80 ? 12.998 -5.595 -10.554 1 97.22 80 SER B CA 1
ATOM 2740 C C . SER B 1 80 ? 13.386 -7.02 -10.936 1 97.22 80 SER B C 1
ATOM 2742 O O . SER B 1 80 ? 12.696 -7.666 -11.727 1 97.22 80 SER B O 1
ATOM 2744 N N . ASN B 1 81 ? 14.481 -7.511 -10.402 1 96.19 81 ASN B N 1
ATOM 2745 C CA . ASN B 1 81 ? 14.88 -8.909 -10.521 1 96.19 81 ASN B CA 1
ATOM 2746 C C . ASN B 1 81 ? 14.51 -9.705 -9.272 1 96.19 81 ASN B C 1
ATOM 2748 O O . ASN B 1 81 ? 13.92 -9.162 -8.337 1 96.19 81 ASN B O 1
ATOM 2752 N N . GLU B 1 82 ? 14.8 -10.909 -9.277 1 94.24 82 GLU B N 1
ATOM 2753 C CA . GLU B 1 82 ? 14.41 -11.814 -8.2 1 94.24 82 GLU B CA 1
ATOM 2754 C C . GLU B 1 82 ? 15.056 -11.408 -6.878 1 94.24 82 GLU B C 1
ATOM 2756 O O . GLU B 1 82 ? 14.425 -11.492 -5.822 1 94.24 82 GLU B O 1
ATOM 2761 N N . GLU B 1 83 ? 16.245 -10.972 -6.938 1 95.59 83 GLU B N 1
ATOM 2762 C CA . GLU B 1 83 ? 16.959 -10.57 -5.729 1 95.59 83 GLU B CA 1
ATOM 2763 C C . GLU B 1 83 ? 16.27 -9.393 -5.046 1 95.59 83 GLU B C 1
ATOM 2765 O O . GLU B 1 83 ? 16.112 -9.383 -3.824 1 95.59 83 GLU B O 1
ATOM 2770 N N . LEU B 1 84 ? 15.852 -8.474 -5.806 1 97.88 84 LEU B N 1
ATOM 2771 C CA . LEU B 1 84 ? 15.188 -7.291 -5.271 1 97.88 84 LEU B CA 1
ATOM 2772 C C . LEU B 1 84 ? 13.826 -7.65 -4.684 1 97.88 84 LEU B C 1
ATOM 2774 O O . LEU B 1 84 ? 13.362 -7.005 -3.741 1 97.88 84 LEU B O 1
ATOM 2778 N N . ARG B 1 85 ? 13.158 -8.655 -5.215 1 97.13 85 ARG B N 1
ATOM 2779 C CA . ARG B 1 85 ? 11.811 -9.031 -4.798 1 97.13 85 ARG B CA 1
ATOM 2780 C C . ARG B 1 85 ? 11.851 -9.952 -3.584 1 97.13 85 ARG B C 1
ATOM 2782 O O . ARG B 1 85 ? 10.821 -10.204 -2.955 1 97.13 85 ARG B O 1
ATOM 2789 N N . GLY B 1 86 ? 12.984 -10.405 -3.155 1 95.48 86 GLY B N 1
ATOM 2790 C CA . GLY B 1 86 ? 13.12 -11.419 -2.122 1 95.48 86 GLY B CA 1
ATOM 2791 C C . GLY B 1 86 ? 13.219 -12.827 -2.678 1 95.48 86 GLY B C 1
ATOM 2792 O O . GLY B 1 86 ? 12.242 -13.361 -3.209 1 95.48 86 GLY B O 1
ATOM 2793 N N . SER B 1 87 ? 14.262 -13.511 -2.458 1 93.58 87 SER B N 1
ATOM 2794 C CA . SER B 1 87 ? 14.592 -14.76 -3.136 1 93.58 87 SER B CA 1
ATOM 2795 C C . SER B 1 87 ? 13.954 -15.955 -2.434 1 93.58 87 SER B C 1
ATOM 2797 O O . SER B 1 87 ? 14.018 -17.081 -2.932 1 93.58 87 SER B O 1
ATOM 2799 N N . THR B 1 88 ? 13.427 -15.788 -1.254 1 93.79 88 THR B N 1
ATOM 2800 C CA . THR B 1 88 ? 12.677 -16.804 -0.523 1 93.79 88 THR B CA 1
ATOM 2801 C C . THR B 1 88 ? 11.264 -16.317 -0.216 1 93.79 88 THR B C 1
ATOM 2803 O O . THR B 1 88 ? 11.002 -15.113 -0.224 1 93.79 88 THR B O 1
ATOM 2806 N N . PRO B 1 89 ? 10.355 -17.194 -0.019 1 92.8 89 PRO B N 1
ATOM 2807 C CA . PRO B 1 89 ? 8.997 -16.773 0.332 1 92.8 89 PRO B CA 1
ATOM 2808 C C . PRO B 1 89 ? 8.962 -15.836 1.537 1 92.8 89 PRO B C 1
ATOM 2810 O O . PRO B 1 89 ? 8.184 -14.88 1.557 1 92.8 89 PRO B O 1
ATOM 2813 N N . GLU B 1 90 ? 9.82 -16.135 2.504 1 95.59 90 GLU B N 1
ATOM 2814 C CA . GLU B 1 90 ? 9.892 -15.294 3.694 1 95.59 90 GLU B CA 1
ATOM 2815 C C . GLU B 1 90 ? 10.425 -13.904 3.357 1 95.59 90 GLU B C 1
ATOM 2817 O O . GLU B 1 90 ? 9.857 -12.896 3.78 1 95.59 90 GLU B O 1
ATOM 2822 N N . ALA B 1 91 ? 11.495 -13.895 2.58 1 97.19 91 ALA B N 1
ATOM 2823 C CA . ALA B 1 91 ? 12.094 -12.62 2.194 1 97.19 91 ALA B CA 1
ATOM 2824 C C . ALA B 1 91 ? 11.136 -11.803 1.33 1 97.19 91 ALA B C 1
ATOM 2826 O O . ALA B 1 91 ? 11.018 -10.588 1.502 1 97.19 91 ALA B O 1
ATOM 2827 N N . ALA B 1 92 ? 10.484 -12.493 0.436 1 97.09 92 ALA B N 1
ATOM 2828 C CA . ALA B 1 92 ? 9.525 -11.818 -0.435 1 97.09 92 ALA B CA 1
ATOM 2829 C C . ALA B 1 92 ? 8.38 -11.215 0.373 1 97.09 92 ALA B C 1
ATOM 2831 O O . ALA B 1 92 ? 7.964 -10.082 0.122 1 97.09 92 ALA B O 1
ATOM 2832 N N . ALA B 1 93 ? 7.914 -11.946 1.347 1 97.22 93 ALA B N 1
ATOM 2833 C CA . ALA B 1 93 ? 6.845 -11.445 2.208 1 97.22 93 ALA B CA 1
ATOM 2834 C C . ALA B 1 93 ? 7.312 -10.235 3.013 1 97.22 93 ALA B C 1
ATOM 2836 O O . ALA B 1 93 ? 6.559 -9.277 3.198 1 97.22 93 ALA B O 1
ATOM 2837 N N . GLN B 1 94 ? 8.497 -10.267 3.454 1 97.81 94 GLN B N 1
ATOM 2838 C CA . GLN B 1 94 ? 9.038 -9.152 4.224 1 97.81 94 GLN B CA 1
ATOM 2839 C C . GLN B 1 94 ? 9.232 -7.92 3.346 1 97.81 94 GLN B C 1
ATOM 2841 O O . GLN B 1 94 ? 9.065 -6.789 3.808 1 97.81 94 GLN B O 1
ATOM 2846 N N . VAL B 1 95 ? 9.624 -8.17 2.101 1 98.45 95 VAL B N 1
ATOM 2847 C CA . VAL B 1 95 ? 9.72 -7.05 1.17 1 98.45 95 VAL B CA 1
ATOM 2848 C C . VAL B 1 95 ? 8.353 -6.386 1.017 1 98.45 95 VAL B C 1
ATOM 2850 O O . VAL B 1 95 ? 8.232 -5.165 1.14 1 98.45 95 VAL B O 1
ATOM 2853 N N . VAL B 1 96 ? 7.312 -7.18 0.82 1 98.08 96 VAL B N 1
ATOM 2854 C CA . VAL B 1 96 ? 5.956 -6.659 0.688 1 98.08 96 VAL B CA 1
ATOM 2855 C C . VAL B 1 96 ? 5.549 -5.943 1.974 1 98.08 96 VAL B C 1
ATOM 2857 O O . VAL B 1 96 ? 4.869 -4.916 1.932 1 98.08 96 VAL B O 1
ATOM 2860 N N . GLN B 1 97 ? 6.025 -6.445 3.115 1 97.94 97 GLN B N 1
ATOM 2861 C CA . GLN B 1 97 ? 5.738 -5.852 4.418 1 97.94 97 GLN B CA 1
ATOM 2862 C C . GLN B 1 97 ? 6.234 -4.411 4.487 1 97.94 97 GLN B C 1
ATOM 2864 O O . GLN B 1 97 ? 5.474 -3.503 4.83 1 97.94 97 GLN B O 1
ATOM 2869 N N . TRP B 1 98 ? 7.419 -4.208 4.128 1 98.31 98 TRP B N 1
ATOM 2870 C CA . TRP B 1 98 ? 8.028 -2.888 4.257 1 98.31 98 TRP B CA 1
ATOM 2871 C C . TRP B 1 98 ? 7.504 -1.94 3.183 1 98.31 98 TRP B C 1
ATOM 2873 O O . TRP B 1 98 ? 7.368 -0.738 3.421 1 98.31 98 TRP B O 1
ATOM 2883 N N . VAL B 1 99 ? 7.219 -2.509 1.969 1 98.13 99 VAL B N 1
ATOM 2884 C CA . VAL B 1 99 ? 6.607 -1.703 0.918 1 98.13 99 VAL B CA 1
ATOM 2885 C C . VAL B 1 99 ? 5.235 -1.213 1.374 1 98.13 99 VAL B C 1
ATOM 2887 O O . VAL B 1 99 ? 4.908 -0.034 1.222 1 98.13 99 VAL B O 1
ATOM 2890 N N . SER B 1 100 ? 4.492 -2.109 1.961 1 96.96 100 SER B N 1
ATOM 2891 C CA . SER B 1 100 ? 3.177 -1.763 2.492 1 96.96 100 SER B CA 1
ATOM 2892 C C . SER B 1 100 ? 3.292 -0.793 3.663 1 96.96 100 SER B C 1
ATOM 2894 O O . SER B 1 100 ? 2.51 0.154 3.77 1 96.96 100 SER B O 1
ATOM 2896 N N . PHE B 1 101 ? 4.26 -1.019 4.557 1 96.5 101 PHE B N 1
ATOM 2897 C CA . PHE B 1 101 ? 4.521 -0.155 5.703 1 96.5 101 PHE B CA 1
ATOM 2898 C C . PHE B 1 101 ? 4.809 1.272 5.251 1 96.5 101 PHE B C 1
ATOM 2900 O O . PHE B 1 101 ? 4.328 2.23 5.858 1 96.5 101 PHE B O 1
ATOM 2907 N N . ALA B 1 102 ? 5.562 1.391 4.178 1 97.41 102 ALA B N 1
ATOM 2908 C CA . ALA B 1 102 ? 5.896 2.702 3.625 1 97.41 102 ALA B CA 1
ATOM 2909 C C . ALA B 1 102 ? 4.638 3.455 3.202 1 97.41 102 ALA B C 1
ATOM 2911 O O . ALA B 1 102 ? 4.469 4.63 3.535 1 97.41 102 ALA B O 1
ATOM 2912 N N . ASP B 1 103 ? 3.779 2.796 2.574 1 94.41 103 ASP B N 1
ATOM 2913 C CA . ASP B 1 103 ? 2.583 3.426 2.024 1 94.41 103 ASP B CA 1
ATOM 2914 C C . ASP B 1 103 ? 1.561 3.716 3.121 1 94.41 103 ASP B C 1
ATOM 2916 O O . ASP B 1 103 ? 0.918 4.768 3.116 1 94.41 103 ASP B O 1
ATOM 2920 N N . SER B 1 104 ? 1.481 2.845 4.087 1 92.93 104 SER B N 1
ATOM 2921 C CA . SER B 1 104 ? 0.392 2.937 5.053 1 92.93 104 SER B CA 1
ATOM 2922 C C . SER B 1 104 ? 0.805 3.748 6.277 1 92.93 104 SER B C 1
ATOM 2924 O O . SER B 1 104 ? -0.019 4.441 6.877 1 92.93 104 SER B O 1
ATOM 2926 N N . ASP B 1 105 ? 2.071 3.693 6.633 1 94.39 105 ASP B N 1
ATOM 2927 C CA . ASP B 1 105 ? 2.473 4.262 7.916 1 94.39 105 ASP B CA 1
ATOM 2928 C C . ASP B 1 105 ? 3.336 5.506 7.718 1 94.39 105 ASP B C 1
ATOM 2930 O O . ASP B 1 105 ? 3.263 6.45 8.508 1 94.39 105 ASP B O 1
ATOM 2934 N N . ILE B 1 106 ? 4.071 5.56 6.655 1 96.48 106 ILE B N 1
ATOM 2935 C CA . ILE B 1 106 ? 5.031 6.649 6.509 1 96.48 106 ILE B CA 1
ATOM 2936 C C . ILE B 1 106 ? 4.407 7.781 5.696 1 96.48 106 ILE B C 1
ATOM 2938 O O . ILE B 1 106 ? 4.442 8.943 6.109 1 96.48 106 ILE B O 1
ATOM 2942 N N . VAL B 1 107 ? 3.798 7.506 4.567 1 94.35 107 VAL B N 1
ATOM 2943 C CA . VAL B 1 107 ? 3.344 8.502 3.602 1 94.35 107 VAL B CA 1
ATOM 2944 C C . VAL B 1 107 ? 2.344 9.446 4.266 1 94.35 107 VAL B C 1
ATOM 2946 O O . VAL B 1 107 ? 2.475 10.669 4.166 1 94.35 107 VAL B O 1
ATOM 2949 N N . PRO B 1 108 ? 1.36 8.943 5.073 1 91.54 108 PRO B N 1
ATOM 2950 C CA . PRO B 1 108 ? 0.339 9.851 5.6 1 91.54 108 PRO B CA 1
ATOM 2951 C C . PRO B 1 108 ? 0.913 10.892 6.559 1 91.54 108 PRO B C 1
ATOM 2953 O O . PRO B 1 108 ? 0.781 12.095 6.321 1 91.54 108 PRO B O 1
ATOM 2956 N N . PRO B 1 109 ? 1.627 10.511 7.603 1 92.93 109 PRO B N 1
ATOM 2957 C CA . PRO B 1 109 ? 2.162 11.542 8.495 1 92.93 109 PRO B CA 1
ATOM 2958 C C . PRO B 1 109 ? 3.224 12.41 7.824 1 92.93 109 PRO B C 1
ATOM 2960 O O . PRO B 1 109 ? 3.351 13.595 8.144 1 92.93 109 PRO B O 1
ATOM 2963 N N . ALA B 1 110 ? 4 11.861 6.926 1 92.58 110 ALA B N 1
ATOM 2964 C CA . ALA B 1 110 ? 4.995 12.644 6.198 1 92.58 110 ALA B CA 1
ATOM 2965 C C . ALA B 1 110 ? 4.33 13.734 5.362 1 92.58 110 ALA B C 1
ATOM 2967 O O . ALA B 1 110 ? 4.788 14.879 5.346 1 92.58 110 ALA B O 1
ATOM 2968 N N . SER B 1 111 ? 3.287 13.408 4.692 1 88.13 111 SER B N 1
ATOM 2969 C CA . SER B 1 111 ? 2.549 14.364 3.872 1 88.13 111 SER B CA 1
ATOM 2970 C C . SER B 1 111 ? 1.92 15.458 4.728 1 88.13 111 SER B C 1
ATOM 2972 O O . SER B 1 111 ? 1.952 16.635 4.362 1 88.13 111 SER B O 1
ATOM 2974 N N . THR B 1 112 ? 1.341 15.047 5.839 1 87 112 THR B N 1
ATOM 2975 C CA . THR B 1 112 ? 0.698 15.992 6.746 1 87 112 THR B CA 1
ATOM 2976 C C . THR B 1 112 ? 1.716 16.98 7.308 1 87 112 THR B C 1
ATOM 2978 O O . THR B 1 112 ? 1.4 18.153 7.519 1 87 112 THR B O 1
ATOM 2981 N N . TRP B 1 113 ? 2.917 16.543 7.506 1 88.25 113 TRP B N 1
ATOM 2982 C CA . TRP B 1 113 ? 3.971 17.378 8.071 1 88.25 113 TRP B CA 1
ATOM 2983 C C . TRP B 1 113 ? 4.58 18.283 7.005 1 88.25 113 TRP B C 1
ATOM 2985 O O . TRP B 1 113 ? 4.733 19.488 7.218 1 88.25 113 TRP B O 1
ATOM 2995 N N . VAL B 1 114 ? 4.791 17.793 5.794 1 85.56 114 VAL B N 1
ATOM 2996 C CA . VAL B 1 114 ? 5.628 18.48 4.816 1 85.56 114 VAL B CA 1
ATOM 2997 C C . VAL B 1 114 ? 4.756 19.338 3.903 1 85.56 114 VAL B C 1
ATOM 2999 O O . VAL B 1 114 ? 5.183 20.401 3.445 1 85.56 114 VAL B O 1
ATOM 3002 N N . PHE B 1 115 ? 3.473 18.944 3.626 1 74.07 115 PHE B N 1
ATOM 3003 C CA . PHE B 1 115 ? 2.676 19.637 2.62 1 74.07 115 PHE B CA 1
ATOM 3004 C C . PHE B 1 115 ? 2.279 21.026 3.106 1 74.07 115 PHE B C 1
ATOM 3006 O O . PHE B 1 115 ? 2.281 21.984 2.331 1 74.07 115 PHE B O 1
ATOM 3013 N N . PRO B 1 116 ? 1.92 21.187 4.366 1 68.6 116 PRO B N 1
ATOM 3014 C CA . PRO B 1 116 ? 1.642 22.552 4.818 1 68.6 116 PRO B CA 1
ATOM 3015 C C . PRO B 1 116 ? 2.857 23.469 4.707 1 68.6 116 PRO B C 1
ATOM 3017 O O . PRO B 1 116 ? 2.707 24.685 4.558 1 68.6 116 PRO B O 1
ATOM 3020 N N . THR B 1 117 ? 4.003 22.905 4.806 1 67 117 THR B N 1
ATOM 3021 C CA . THR B 1 117 ? 5.22 23.704 4.716 1 67 117 THR B CA 1
ATOM 3022 C C . THR B 1 117 ? 5.46 24.166 3.282 1 67 117 THR B C 1
ATOM 3024 O O . THR B 1 117 ? 6.172 25.144 3.05 1 67 117 THR B O 1
ATOM 3027 N N . LEU B 1 118 ? 4.736 23.486 2.374 1 56.34 118 LEU B N 1
ATOM 3028 C CA . LEU B 1 118 ? 4.847 23.822 0.959 1 56.34 118 LEU B CA 1
ATOM 3029 C C . LEU B 1 118 ? 3.726 24.765 0.535 1 56.34 118 LEU B C 1
ATOM 3031 O O . LEU B 1 118 ? 3.714 25.251 -0.599 1 56.34 118 LEU B O 1
ATOM 3035 N N . GLY B 1 119 ? 2.864 25.205 1.599 1 51.56 119 GLY B N 1
ATOM 3036 C CA . GLY B 1 119 ? 1.767 26.123 1.337 1 51.56 119 GLY B CA 1
ATOM 3037 C C . GLY B 1 119 ? 0.571 25.454 0.687 1 51.56 119 GLY B C 1
ATOM 3038 O O . GLY B 1 119 ? -0.335 26.131 0.196 1 51.56 119 GLY B O 1
ATOM 3039 N N . ILE B 1 120 ? 0.472 24.126 0.58 1 47.28 120 ILE B N 1
ATOM 3040 C CA . ILE B 1 120 ? -0.555 23.409 -0.168 1 47.28 120 ILE B CA 1
ATOM 3041 C C . ILE B 1 120 ? -1.788 23.209 0.711 1 47.28 120 ILE B C 1
ATOM 3043 O O . ILE B 1 120 ? -2.911 23.14 0.208 1 47.28 120 ILE B O 1
ATOM 3047 N N . MET B 1 121 ? -1.626 23.146 2.096 1 56.97 121 MET B N 1
ATOM 3048 C CA . MET B 1 121 ? -2.728 22.867 3.013 1 56.97 121 MET B CA 1
ATOM 3049 C C . MET B 1 121 ? -2.731 23.852 4.177 1 56.97 121 MET B C 1
ATOM 3051 O O . MET B 1 121 ? -1.693 24.424 4.514 1 56.97 121 MET B O 1
ATOM 3055 N N . HIS B 1 122 ? -3.993 24.185 4.613 1 58.65 122 HIS B N 1
ATOM 3056 C CA . HIS B 1 122 ? -4.113 25.002 5.815 1 58.65 122 HIS B CA 1
ATOM 3057 C C . HIS B 1 122 ? -3.367 24.371 6.986 1 58.65 122 HIS B C 1
ATOM 3059 O O . HIS B 1 122 ? -3.403 23.152 7.166 1 58.65 122 HIS B O 1
ATOM 3065 N N . HIS B 1 123 ? -2.547 25.223 7.508 1 64.35 123 HIS B N 1
ATOM 3066 C CA . HIS B 1 123 ? -1.765 24.766 8.651 1 64.35 123 HIS B CA 1
ATOM 3067 C C . HIS B 1 123 ? -2.664 24.447 9.841 1 64.35 123 HIS B C 1
ATOM 3069 O O . HIS B 1 123 ? -3.47 25.283 10.257 1 64.35 123 HIS B O 1
ATOM 3075 N N . ASN B 1 124 ? -2.79 23.181 10.115 1 75.09 124 ASN B N 1
ATOM 3076 C CA . ASN B 1 124 ? -3.383 22.687 11.353 1 75.09 124 ASN B CA 1
ATOM 3077 C C . ASN B 1 124 ? -2.314 22.268 12.358 1 75.09 124 ASN B C 1
ATOM 3079 O O . ASN B 1 124 ? -1.696 21.212 12.21 1 75.09 124 ASN B O 1
ATOM 3083 N N . LYS B 1 125 ? -2.083 23.168 13.296 1 78.27 125 LYS B N 1
ATOM 3084 C CA . LYS B 1 125 ? -0.996 22.982 14.252 1 78.27 125 LYS B CA 1
ATOM 3085 C C . LYS B 1 125 ? -1.095 21.624 14.941 1 78.27 125 LYS B C 1
ATOM 3087 O O . LYS B 1 125 ? -0.091 20.923 15.091 1 78.27 125 LYS B O 1
ATOM 3092 N N . GLN B 1 126 ? -2.228 21.247 15.314 1 82.67 126 GLN B N 1
ATOM 3093 C CA . GLN B 1 126 ? -2.419 19.989 16.029 1 82.67 126 GLN B CA 1
ATOM 3094 C C . GLN B 1 126 ? -2.12 18.795 15.128 1 82.67 126 GLN B C 1
ATOM 3096 O O . GLN B 1 126 ? -1.486 17.829 15.558 1 82.67 126 GLN B O 1
ATOM 3101 N N . ALA B 1 127 ? -2.558 18.909 13.892 1 82.28 127 ALA B N 1
ATOM 3102 C CA . ALA B 1 127 ? -2.31 17.832 12.936 1 82.28 127 ALA B CA 1
ATOM 3103 C C . ALA B 1 127 ? -0.817 17.674 12.664 1 82.28 127 ALA B C 1
ATOM 3105 O O . ALA B 1 127 ? -0.317 16.553 12.545 1 82.28 127 ALA B O 1
ATOM 3106 N N . THR B 1 128 ? -0.145 18.798 12.616 1 86.54 128 THR B N 1
ATOM 3107 C CA . THR B 1 128 ? 1.291 18.77 12.361 1 86.54 128 THR B CA 1
ATOM 3108 C C . THR B 1 128 ? 2.04 18.166 13.545 1 86.54 128 THR B C 1
ATOM 3110 O O . THR B 1 128 ? 2.967 17.374 13.361 1 86.54 128 THR B O 1
ATOM 3113 N N . GLU B 1 129 ? 1.657 18.495 14.691 1 90.18 129 GLU B N 1
ATOM 3114 C CA . GLU B 1 129 ? 2.305 17.948 15.88 1 90.18 129 GLU B CA 1
ATOM 3115 C C . GLU B 1 129 ? 2.069 16.445 15.996 1 90.18 129 GLU B C 1
ATOM 3117 O O . GLU B 1 129 ? 2.982 15.693 16.345 1 90.18 129 GLU B O 1
ATOM 3122 N N . ASN B 1 130 ? 0.872 16.043 15.707 1 91.55 130 ASN B N 1
ATOM 3123 C CA . ASN B 1 130 ? 0.582 14.613 15.682 1 91.55 130 ASN B CA 1
ATOM 3124 C C . ASN B 1 130 ? 1.423 13.888 14.636 1 91.55 130 ASN B C 1
ATOM 3126 O O . ASN B 1 130 ? 1.907 12.782 14.88 1 91.55 130 ASN B O 1
ATOM 3130 N N . ALA B 1 131 ? 1.523 14.535 13.549 1 92.64 131 ALA B N 1
ATOM 3131 C CA . ALA B 1 131 ? 2.32 13.963 12.467 1 92.64 131 ALA B CA 1
ATOM 3132 C C . ALA B 1 131 ? 3.782 13.822 12.878 1 92.64 131 ALA B C 1
ATOM 3134 O O . ALA B 1 131 ? 4.426 12.816 12.569 1 92.64 131 ALA B O 1
ATOM 3135 N N . LYS B 1 132 ? 4.305 14.807 13.567 1 93.53 132 LYS B N 1
ATOM 3136 C CA . LYS B 1 132 ? 5.679 14.757 14.06 1 93.53 132 LYS B CA 1
ATOM 3137 C C . LYS B 1 132 ? 5.882 13.574 15.001 1 93.53 132 LYS B C 1
ATOM 3139 O O . LYS B 1 132 ? 6.888 12.866 14.909 1 93.53 132 LYS B O 1
ATOM 3144 N N . GLU B 1 133 ? 4.947 13.371 15.861 1 95.2 133 GLU B N 1
ATOM 3145 C CA . GLU B 1 133 ? 5.02 12.261 16.807 1 95.2 133 GLU B CA 1
ATOM 3146 C C . GLU B 1 133 ? 4.965 10.917 16.086 1 95.2 133 GLU B C 1
ATOM 3148 O O . GLU B 1 133 ? 5.703 9.992 16.429 1 95.2 133 GLU B O 1
ATOM 3153 N N . GLU B 1 134 ? 4.117 10.886 15.103 1 95.68 134 GLU B N 1
ATOM 3154 C CA . GLU B 1 134 ? 4.018 9.655 14.325 1 95.68 134 GLU B CA 1
ATOM 3155 C C . GLU B 1 134 ? 5.315 9.373 13.571 1 95.68 134 GLU B C 1
ATOM 3157 O O . GLU B 1 134 ? 5.754 8.224 13.488 1 95.68 134 GLU B O 1
ATOM 3162 N N . VAL B 1 135 ? 5.887 10.389 13.038 1 96.57 135 VAL B N 1
ATOM 3163 C CA . VAL B 1 135 ? 7.151 10.234 12.325 1 96.57 135 VAL B CA 1
ATOM 3164 C C . VAL B 1 135 ? 8.236 9.766 13.292 1 96.57 135 VAL B C 1
ATOM 3166 O O . VAL B 1 135 ? 9.056 8.911 12.949 1 96.57 135 VAL B O 1
ATOM 3169 N N . ARG B 1 136 ? 8.225 10.287 14.49 1 97.19 136 ARG B N 1
ATOM 3170 C CA . ARG B 1 136 ? 9.172 9.837 15.506 1 97.19 136 ARG B CA 1
ATOM 3171 C C . ARG B 1 136 ? 9.004 8.348 15.79 1 97.19 136 ARG B C 1
ATOM 3173 O O . ARG B 1 136 ? 9.99 7.617 15.901 1 97.19 136 ARG B O 1
ATOM 3180 N N . ARG B 1 137 ? 7.788 7.932 15.875 1 96.24 137 ARG B N 1
ATOM 3181 C CA . ARG B 1 137 ? 7.495 6.525 16.126 1 96.24 137 ARG B CA 1
ATOM 3182 C C . ARG B 1 137 ? 7.997 5.649 14.983 1 96.24 137 ARG B C 1
ATOM 3184 O O . ARG B 1 137 ? 8.615 4.608 15.218 1 96.24 137 ARG B O 1
ATOM 3191 N N . ILE B 1 138 ? 7.749 6.065 13.817 1 97.17 138 ILE B N 1
ATOM 3192 C CA . ILE B 1 138 ? 8.128 5.33 12.615 1 97.17 138 ILE B CA 1
ATOM 3193 C C . ILE B 1 138 ? 9.649 5.223 12.535 1 97.17 138 ILE B C 1
ATOM 3195 O O . ILE B 1 138 ? 10.19 4.141 12.295 1 97.17 138 ILE B O 1
ATOM 3199 N N . LEU B 1 139 ? 10.32 6.337 12.745 1 98 139 LEU B N 1
ATOM 3200 C CA . LEU B 1 139 ? 11.778 6.336 12.717 1 98 139 LEU B CA 1
ATOM 3201 C C . LEU B 1 139 ? 12.343 5.475 13.841 1 98 139 LEU B C 1
ATOM 3203 O O . LEU B 1 139 ? 13.366 4.809 13.666 1 98 139 LEU B O 1
ATOM 3207 N N . GLY B 1 140 ? 11.669 5.519 14.966 1 97.52 140 GLY B N 1
ATOM 3208 C CA . GLY B 1 140 ? 12.068 4.659 16.069 1 97.52 140 GLY B CA 1
ATOM 3209 C C . GLY B 1 140 ? 11.934 3.181 15.751 1 97.52 140 GLY B C 1
ATOM 3210 O O . GLY B 1 140 ? 12.811 2.385 16.093 1 97.52 140 GLY B O 1
ATOM 3211 N N . LEU B 1 141 ? 10.879 2.817 15.134 1 97.03 141 LEU B N 1
ATOM 3212 C CA . LEU B 1 141 ? 10.653 1.439 14.711 1 97.03 141 LEU B CA 1
ATOM 3213 C C . LEU B 1 141 ? 11.741 0.98 13.746 1 97.03 141 LEU B C 1
ATOM 3215 O O . LEU B 1 141 ? 12.291 -0.112 13.898 1 97.03 141 LEU B O 1
ATOM 3219 N N . LEU B 1 142 ? 12.031 1.797 12.757 1 98.21 142 LEU B N 1
ATOM 3220 C CA . LEU B 1 142 ? 13.096 1.491 11.808 1 98.21 142 LEU B CA 1
ATOM 3221 C C . LEU B 1 142 ? 14.44 1.374 12.52 1 98.21 142 LEU B C 1
ATOM 3223 O O . LEU B 1 142 ? 15.229 0.475 12.221 1 98.21 142 LEU B O 1
ATOM 3227 N N . ASP B 1 143 ? 14.647 2.269 13.461 1 98.34 143 ASP B N 1
ATOM 3228 C CA . ASP B 1 143 ? 15.91 2.292 14.193 1 98.34 143 ASP B CA 1
ATOM 3229 C C . ASP B 1 143 ? 16.117 0.995 14.972 1 98.34 143 ASP B C 1
ATOM 3231 O O . ASP B 1 143 ? 17.212 0.429 14.965 1 98.34 143 ASP B O 1
ATOM 3235 N N . ALA B 1 144 ? 15.102 0.546 15.61 1 96.94 144 ALA B N 1
ATOM 3236 C CA . ALA B 1 144 ? 15.164 -0.701 16.367 1 96.94 144 ALA B CA 1
ATOM 3237 C C . ALA B 1 144 ? 15.406 -1.892 15.445 1 96.94 144 ALA B C 1
ATOM 3239 O O . ALA B 1 144 ? 16.203 -2.779 15.761 1 96.94 144 ALA B O 1
ATOM 3240 N N . HIS B 1 145 ? 14.747 -1.933 14.329 1 97.1 145 HIS B N 1
ATOM 3241 C CA . HIS B 1 145 ? 14.889 -3.019 13.365 1 97.1 145 HIS B CA 1
ATOM 3242 C C . HIS B 1 145 ? 16.298 -3.059 12.783 1 97.1 145 HIS B C 1
ATOM 3244 O O . HIS B 1 145 ? 16.883 -4.134 12.636 1 97.1 145 HIS B O 1
ATOM 3250 N N . LEU B 1 146 ? 16.855 -1.9 12.531 1 97.91 146 LEU B N 1
ATOM 3251 C CA . LEU B 1 146 ? 18.118 -1.771 11.812 1 97.91 146 LEU B CA 1
ATOM 3252 C C . LEU B 1 146 ? 19.3 -1.85 12.772 1 97.91 146 LEU B C 1
ATOM 3254 O O . LEU B 1 146 ? 20.456 -1.789 12.346 1 97.91 146 LEU B O 1
ATOM 3258 N N . LYS B 1 147 ? 18.984 -1.951 14.003 1 96.53 147 LYS B N 1
ATOM 3259 C CA . LYS B 1 147 ? 20.035 -2.096 15.005 1 96.53 147 LYS B CA 1
ATOM 3260 C C . LYS B 1 147 ? 20.898 -3.323 14.724 1 96.53 147 LYS B C 1
ATOM 3262 O O . LYS B 1 147 ? 22.113 -3.296 14.932 1 96.53 147 LYS B O 1
ATOM 3267 N N . THR B 1 148 ? 20.301 -4.351 14.189 1 95.43 148 THR B N 1
ATOM 3268 C CA . THR B 1 148 ? 21.022 -5.604 13.998 1 95.43 148 THR B CA 1
ATOM 3269 C C . THR B 1 148 ? 21.049 -5.994 12.522 1 95.43 148 THR B C 1
ATOM 3271 O O . THR B 1 148 ? 21.398 -7.125 12.18 1 95.43 148 THR B O 1
ATOM 3274 N N . ARG B 1 149 ? 20.617 -5.131 11.694 1 96.13 149 ARG B N 1
ATOM 3275 C CA . ARG B 1 149 ? 20.52 -5.428 10.268 1 96.13 149 ARG B CA 1
ATOM 3276 C C . ARG B 1 149 ? 21.099 -4.292 9.431 1 96.13 149 ARG B C 1
ATOM 3278 O O . ARG B 1 149 ? 20.932 -3.118 9.769 1 96.13 149 ARG B O 1
ATOM 3285 N N . THR B 1 150 ? 21.731 -4.662 8.373 1 97.03 150 THR B N 1
ATOM 3286 C CA . THR B 1 150 ? 22.282 -3.647 7.481 1 97.03 150 THR B CA 1
ATOM 3287 C C . THR B 1 150 ? 21.192 -3.059 6.59 1 97.03 150 THR B C 1
ATOM 3289 O O . THR B 1 150 ? 21.164 -1.851 6.349 1 97.03 150 THR B O 1
ATOM 3292 N N . PHE B 1 151 ? 20.37 -3.932 6.099 1 98.27 151 PHE B N 1
ATOM 3293 C CA . PHE B 1 151 ? 19.242 -3.538 5.263 1 98.27 151 PHE B CA 1
ATOM 3294 C C . PHE B 1 151 ? 17.931 -4.053 5.844 1 98.27 151 PHE B C 1
ATOM 3296 O O . PHE B 1 151 ? 17.93 -4.766 6.85 1 98.27 151 PHE B O 1
ATOM 3303 N N . LEU B 1 152 ? 16.836 -3.656 5.305 1 98.26 152 LEU B N 1
ATOM 3304 C CA . LEU B 1 152 ? 15.536 -3.963 5.889 1 98.26 152 LEU B CA 1
ATOM 3305 C C . LEU B 1 152 ? 15.222 -5.45 5.765 1 98.26 152 LEU B C 1
ATOM 3307 O O . LEU B 1 152 ? 14.589 -6.032 6.649 1 98.26 152 LEU B O 1
ATOM 3311 N N . VAL B 1 153 ? 15.579 -6.035 4.589 1 98.06 153 VAL B N 1
ATOM 3312 C CA . VAL B 1 153 ? 15.337 -7.457 4.369 1 98.06 153 VAL B CA 1
ATOM 3313 C C . VAL B 1 153 ? 16.62 -8.131 3.887 1 98.06 153 VAL B C 1
ATOM 3315 O O . VAL B 1 153 ? 17.089 -7.865 2.778 1 98.06 153 VAL B O 1
ATOM 3318 N N . GLY B 1 154 ? 17.189 -8.964 4.651 1 94.46 154 GLY B N 1
ATOM 3319 C CA . GLY B 1 154 ? 18.406 -9.667 4.279 1 94.46 154 GLY B CA 1
ATOM 3320 C C . GLY B 1 154 ? 19.647 -8.799 4.363 1 94.46 154 GLY B C 1
ATOM 3321 O O . GLY B 1 154 ? 19.693 -7.847 5.146 1 94.46 154 GLY B O 1
ATOM 3322 N N . GLU B 1 155 ? 20.612 -9.15 3.551 1 94.62 155 GLU B N 1
ATOM 3323 C CA . GLU B 1 155 ? 21.92 -8.51 3.646 1 94.62 155 GLU B CA 1
ATOM 3324 C C . GLU B 1 155 ? 22.219 -7.678 2.403 1 94.62 155 GLU B C 1
ATOM 3326 O O . GLU B 1 155 ? 23.345 -7.212 2.217 1 94.62 155 GLU B O 1
ATOM 3331 N N . ARG B 1 156 ? 21.282 -7.57 1.571 1 96.32 156 ARG B N 1
ATOM 3332 C CA . ARG B 1 156 ? 21.41 -6.768 0.359 1 96.32 156 ARG B CA 1
ATOM 3333 C C . ARG B 1 156 ? 20.197 -5.863 0.169 1 96.32 156 ARG B C 1
ATOM 3335 O O . ARG B 1 156 ? 19.143 -6.096 0.765 1 96.32 156 ARG B O 1
ATOM 3342 N N . VAL B 1 157 ? 20.398 -4.911 -0.67 1 98.23 157 VAL B N 1
ATOM 3343 C CA . VAL B 1 157 ? 19.315 -3.98 -0.97 1 98.23 157 VAL B CA 1
ATOM 3344 C C . VAL B 1 157 ? 18.173 -4.72 -1.661 1 98.23 157 VAL B C 1
ATOM 3346 O O . VAL B 1 157 ? 18.406 -5.538 -2.555 1 98.23 157 VAL B O 1
ATOM 3349 N N . THR B 1 158 ? 17 -4.488 -1.218 1 98.64 158 THR B N 1
ATOM 3350 C CA . THR B 1 158 ? 15.799 -5.009 -1.862 1 98.64 158 THR B CA 1
ATOM 3351 C C . THR B 1 158 ? 14.821 -3.88 -2.173 1 98.64 158 THR B C 1
ATOM 3353 O O . THR B 1 158 ? 15.118 -2.708 -1.931 1 98.64 158 THR B O 1
ATOM 3356 N N . LEU B 1 159 ? 13.666 -4.205 -2.675 1 98.69 159 LEU B N 1
ATOM 3357 C CA . LEU B 1 159 ? 12.612 -3.228 -2.931 1 98.69 159 LEU B CA 1
ATOM 3358 C C . LEU B 1 159 ? 12.141 -2.584 -1.631 1 98.69 159 LEU B C 1
ATOM 3360 O O . LEU B 1 159 ? 11.614 -1.469 -1.642 1 98.69 159 LEU B O 1
ATOM 3364 N N . ALA B 1 160 ? 12.33 -3.327 -0.516 1 98.75 160 ALA B N 1
ATOM 3365 C CA . ALA B 1 160 ? 11.988 -2.764 0.787 1 98.75 160 ALA B CA 1
ATOM 3366 C C . ALA B 1 160 ? 12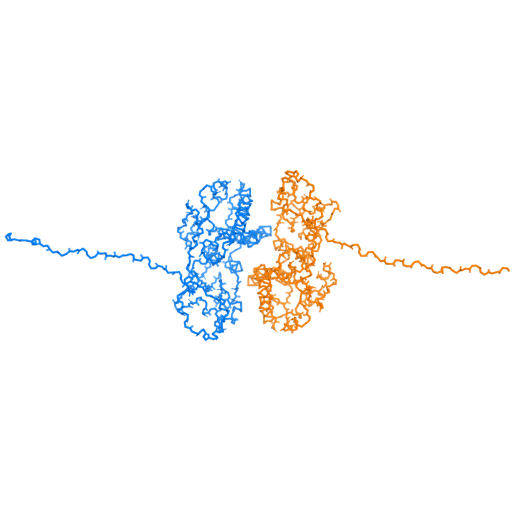.794 -1.498 1.066 1 98.75 160 ALA B C 1
ATOM 3368 O O . ALA B 1 160 ? 12.227 -0.457 1.408 1 98.75 160 ALA B O 1
ATOM 3369 N N . ASP B 1 161 ? 14.073 -1.598 0.853 1 98.85 161 ASP B N 1
ATOM 3370 C CA . ASP B 1 161 ? 14.953 -0.458 1.089 1 98.85 161 ASP B CA 1
ATOM 3371 C C . ASP B 1 161 ? 14.653 0.679 0.115 1 98.85 161 ASP B C 1
ATOM 3373 O O . ASP B 1 161 ? 14.542 1.838 0.52 1 98.85 161 ASP B O 1
ATOM 3377 N N . ILE B 1 162 ? 14.533 0.347 -1.105 1 98.8 162 ILE B N 1
ATOM 3378 C CA . ILE B 1 162 ? 14.307 1.335 -2.153 1 98.8 162 ILE B CA 1
ATOM 3379 C C . ILE B 1 162 ? 13.028 2.116 -1.86 1 98.8 162 ILE B C 1
ATOM 3381 O O . ILE B 1 162 ? 13.025 3.349 -1.888 1 98.8 162 ILE B O 1
ATOM 3385 N N . THR B 1 163 ? 11.979 1.448 -1.556 1 98.67 163 THR B N 1
ATOM 3386 C CA . THR B 1 163 ? 10.678 2.073 -1.339 1 98.67 163 THR B CA 1
ATOM 3387 C C . THR B 1 163 ? 10.701 2.948 -0.089 1 98.67 163 THR B C 1
ATOM 3389 O O . THR B 1 163 ? 10.247 4.094 -0.119 1 98.67 163 THR B O 1
ATOM 3392 N N . VAL B 1 164 ? 11.226 2.421 0.992 1 98.66 164 VAL B N 1
ATOM 3393 C CA . VAL B 1 164 ? 11.223 3.153 2.254 1 98.66 164 VAL B CA 1
ATOM 3394 C C . VAL B 1 164 ? 12.127 4.379 2.143 1 98.66 164 VAL B C 1
ATOM 3396 O O . VAL B 1 164 ? 11.765 5.468 2.595 1 98.66 164 VAL B O 1
ATOM 3399 N N . VAL B 1 165 ? 13.28 4.274 1.494 1 98.66 165 VAL B N 1
ATOM 3400 C CA . VAL B 1 165 ? 14.186 5.402 1.306 1 98.66 165 VAL B CA 1
ATOM 3401 C C . VAL B 1 165 ? 13.496 6.487 0.483 1 98.66 165 VAL B C 1
ATOM 3403 O O . VAL B 1 165 ? 13.529 7.666 0.846 1 98.66 165 VAL B O 1
ATOM 3406 N N . CYS B 1 166 ? 12.852 6.112 -0.597 1 98.2 166 CYS B N 1
ATOM 3407 C CA . CYS B 1 166 ? 12.187 7.077 -1.466 1 98.2 166 CYS B CA 1
ATOM 3408 C C . CYS B 1 166 ? 11.057 7.786 -0.729 1 98.2 166 CYS B C 1
ATOM 3410 O O . CYS B 1 166 ? 10.816 8.974 -0.95 1 98.2 166 CYS B O 1
ATOM 3412 N N . THR B 1 167 ? 10.396 7.085 0.133 1 97.24 167 THR B N 1
ATOM 3413 C CA . THR B 1 167 ? 9.28 7.649 0.884 1 97.24 167 THR B CA 1
ATOM 3414 C C . THR B 1 167 ? 9.783 8.603 1.964 1 97.24 167 THR B C 1
ATOM 3416 O O . THR B 1 167 ? 9.114 9.587 2.29 1 97.24 167 THR B O 1
ATOM 3419 N N . LEU B 1 168 ? 10.948 8.36 2.496 1 97.6 168 LEU B N 1
ATOM 3420 C CA . LEU B 1 168 ? 11.51 9.176 3.566 1 97.6 168 LEU B CA 1
ATOM 3421 C C . LEU B 1 168 ? 12.266 10.373 2.997 1 97.6 168 LEU B C 1
ATOM 3423 O O . LEU B 1 168 ? 12.621 11.295 3.734 1 97.6 168 LEU B O 1
ATOM 3427 N N . LEU B 1 169 ? 12.533 10.374 1.748 1 96.4 169 LEU B N 1
ATOM 3428 C CA . LEU B 1 169 ? 13.41 11.344 1.101 1 96.4 169 LEU B CA 1
ATOM 3429 C C . LEU B 1 169 ? 12.976 12.769 1.425 1 96.4 169 LEU B C 1
ATOM 3431 O O . LEU B 1 169 ? 13.797 13.597 1.826 1 96.4 169 LEU B O 1
ATOM 3435 N N . TRP B 1 170 ? 11.704 13.091 1.324 1 90.86 170 TRP B N 1
ATOM 3436 C CA . TRP B 1 170 ? 11.214 14.447 1.551 1 90.86 170 TRP B CA 1
ATOM 3437 C C . TRP B 1 170 ? 11.386 14.849 3.012 1 90.86 170 TRP B C 1
ATOM 3439 O O . TRP B 1 170 ? 11.661 16.013 3.313 1 90.86 170 TRP B O 1
ATOM 3449 N N . LEU B 1 171 ? 11.211 13.872 3.91 1 94.6 171 LEU B N 1
ATOM 3450 C CA . LEU B 1 171 ? 11.409 14.169 5.325 1 94.6 171 LEU B CA 1
ATOM 3451 C C . LEU B 1 171 ? 12.861 14.546 5.603 1 94.6 171 LEU B C 1
ATOM 3453 O O . LEU B 1 171 ? 13.129 15.56 6.252 1 94.6 171 LEU B O 1
ATOM 3457 N N . TYR B 1 172 ? 13.762 13.783 5.067 1 96.5 172 TYR B N 1
ATOM 3458 C CA . TYR B 1 172 ? 15.187 14 5.288 1 96.5 172 TYR B CA 1
ATOM 3459 C C . TYR B 1 172 ? 15.651 15.291 4.624 1 96.5 172 TYR B C 1
ATOM 3461 O O . TYR B 1 172 ? 16.594 15.934 5.093 1 96.5 172 TYR B O 1
ATOM 3469 N N . LYS B 1 173 ? 14.979 15.67 3.561 1 93.98 173 LYS B N 1
ATOM 3470 C CA . LYS B 1 173 ? 15.394 16.852 2.81 1 93.98 173 LYS B CA 1
ATOM 3471 C C . LYS B 1 173 ? 14.78 18.119 3.397 1 93.98 173 LYS B C 1
ATOM 3473 O O . LYS B 1 173 ? 15.369 19.199 3.31 1 93.98 173 LYS B O 1
ATOM 3478 N N . GLN B 1 174 ? 13.594 18.03 4.053 1 91.15 174 GLN B N 1
ATOM 3479 C CA . GLN B 1 174 ? 12.836 19.253 4.299 1 91.15 174 GLN B CA 1
ATOM 3480 C C . GLN B 1 174 ? 12.657 19.498 5.795 1 91.15 174 GLN B C 1
ATOM 3482 O O . GLN B 1 174 ? 12.577 20.646 6.236 1 91.15 174 GLN B O 1
ATOM 3487 N N . VAL B 1 175 ? 12.544 18.341 6.63 1 91.51 175 VAL B N 1
ATOM 3488 C CA . VAL B 1 175 ? 12.068 18.665 7.971 1 91.51 175 VAL B CA 1
ATOM 3489 C C . VAL B 1 175 ? 12.927 17.95 9.012 1 91.51 175 VAL B C 1
ATOM 3491 O O . VAL B 1 175 ? 12.917 18.313 10.19 1 91.51 175 VAL B O 1
ATOM 3494 N N . LEU B 1 176 ? 13.61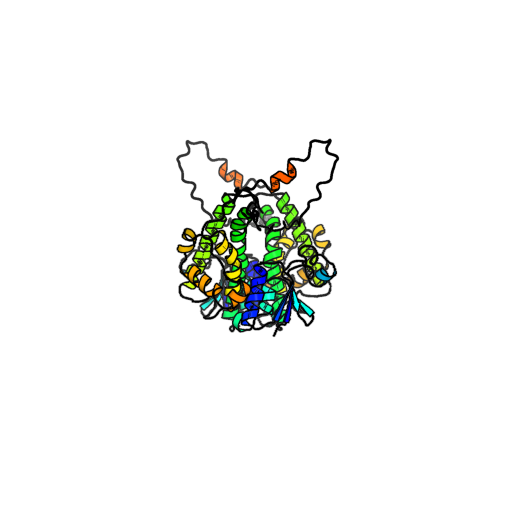8 16.967 8.661 1 94.38 176 LEU B N 1
ATOM 3495 C CA . LEU B 1 176 ? 14.436 16.256 9.638 1 94.38 176 LEU B CA 1
ATOM 3496 C C . LEU B 1 176 ? 15.782 16.949 9.825 1 94.38 176 LEU B C 1
ATOM 3498 O O . LEU B 1 176 ? 16.8 16.487 9.304 1 94.38 176 LEU B O 1
ATOM 3502 N N . GLU B 1 177 ? 15.793 17.94 10.606 1 93.93 177 GLU B N 1
ATOM 3503 C CA . GLU B 1 177 ? 17.034 18.629 10.947 1 93.93 177 GLU B CA 1
ATOM 3504 C C . GLU B 1 177 ? 17.902 17.779 11.87 1 93.93 177 GLU B C 1
ATOM 3506 O O . GLU B 1 177 ? 17.427 16.797 12.446 1 93.93 177 GLU B O 1
ATOM 3511 N N . PRO B 1 178 ? 19.113 18.1 12.021 1 94.53 178 PRO B N 1
ATOM 3512 C CA . PRO B 1 178 ? 20.048 17.258 12.771 1 94.53 178 PRO B CA 1
ATOM 3513 C C . PRO B 1 178 ? 19.566 16.959 14.189 1 94.53 178 PRO B C 1
ATOM 3515 O O . PRO B 1 178 ? 19.684 15.825 14.659 1 94.53 178 PRO B O 1
ATOM 3518 N N . SER B 1 179 ? 18.999 17.853 14.878 1 93.96 179 SER B N 1
ATOM 3519 C CA . SER B 1 179 ? 18.55 17.655 16.252 1 93.96 179 SER B CA 1
ATOM 3520 C C . SER B 1 179 ? 17.433 16.619 16.325 1 93.96 179 SER B C 1
ATOM 3522 O O . SER B 1 179 ? 17.318 15.891 17.313 1 93.96 179 SER B O 1
ATOM 3524 N N . PHE B 1 180 ? 16.68 16.574 15.28 1 94.1 180 PHE B N 1
ATOM 3525 C CA . PHE B 1 180 ? 15.575 15.624 15.245 1 94.1 180 PHE B CA 1
ATOM 3526 C C . PHE B 1 180 ? 16.073 14.225 14.903 1 94.1 180 PHE B C 1
ATOM 3528 O O . PHE B 1 180 ? 15.714 13.252 15.569 1 94.1 180 PHE B O 1
ATOM 3535 N N . ARG B 1 181 ? 16.932 14.089 13.87 1 95.32 181 ARG B N 1
ATOM 3536 C CA . ARG B 1 181 ? 17.241 12.763 13.344 1 95.32 181 ARG B CA 1
ATOM 3537 C C . ARG B 1 181 ? 18.362 12.106 14.142 1 95.32 181 ARG B C 1
ATOM 3539 O O . ARG B 1 181 ? 18.577 10.896 14.038 1 95.32 181 ARG B O 1
ATOM 3546 N N . GLN B 1 182 ? 19.068 12.845 14.992 1 95.6 182 GLN B N 1
ATOM 3547 C CA . GLN B 1 182 ? 20.163 12.29 15.78 1 95.6 182 GLN B CA 1
ATOM 3548 C C . GLN B 1 182 ? 19.661 11.218 16.743 1 95.6 182 GLN B C 1
ATOM 3550 O O . GLN B 1 182 ? 20.432 10.365 17.187 1 95.6 182 GLN B O 1
ATOM 3555 N N . ALA B 1 183 ? 18.395 11.237 17.112 1 96.75 183 ALA B N 1
ATOM 3556 C CA . ALA B 1 183 ? 17.797 10.269 18.027 1 96.75 183 ALA B CA 1
ATOM 3557 C C . ALA B 1 183 ? 17.686 8.894 17.376 1 96.75 183 ALA B C 1
ATOM 3559 O O . ALA B 1 183 ? 17.449 7.894 18.058 1 96.75 183 ALA B O 1
ATOM 3560 N N . PHE B 1 184 ? 17.914 8.812 16.069 1 98.15 184 PHE B N 1
A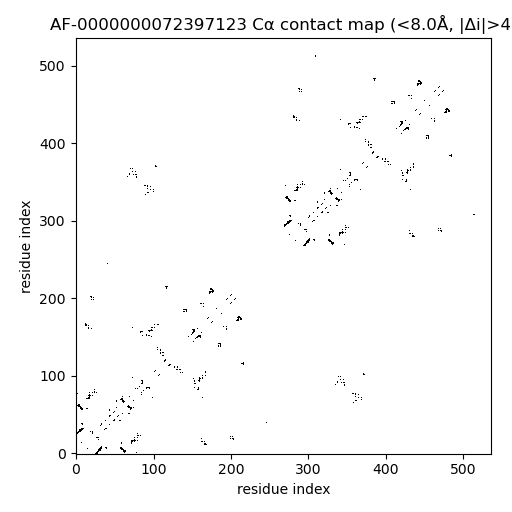TOM 3561 C CA . PHE B 1 184 ? 17.73 7.574 15.323 1 98.15 184 PHE B CA 1
ATOM 3562 C C . PHE B 1 184 ? 18.983 7.23 14.527 1 98.15 184 PHE B C 1
ATOM 3564 O O . PHE B 1 184 ? 18.953 7.198 13.295 1 98.15 184 PHE B O 1
ATOM 3571 N N . PRO B 1 185 ? 20.06 6.892 15.177 1 98.25 185 PRO B N 1
ATOM 3572 C CA . PRO B 1 185 ? 21.358 6.72 14.52 1 98.25 185 PRO B CA 1
ATOM 3573 C C . PRO B 1 185 ? 21.366 5.563 13.523 1 98.25 185 PRO B C 1
ATOM 3575 O O . PRO B 1 185 ? 22.008 5.652 12.474 1 98.25 185 PRO B O 1
ATOM 3578 N N . ASN B 1 186 ? 20.644 4.422 13.865 1 98.5 186 ASN B N 1
ATOM 3579 C CA . ASN B 1 186 ? 20.646 3.279 12.958 1 98.5 186 ASN B CA 1
ATOM 3580 C C . ASN B 1 186 ? 19.866 3.576 11.681 1 98.5 186 ASN B C 1
ATOM 3582 O O . ASN B 1 186 ? 20.274 3.172 10.591 1 98.5 186 ASN B O 1
ATOM 3586 N N . THR B 1 187 ? 18.764 4.303 11.844 1 98.49 187 THR B N 1
ATOM 3587 C CA . THR B 1 187 ? 17.98 4.702 10.68 1 98.49 187 THR B CA 1
ATOM 3588 C C . THR B 1 187 ? 18.777 5.652 9.791 1 98.49 187 THR B C 1
ATOM 3590 O O . THR B 1 187 ? 18.781 5.508 8.567 1 98.49 187 THR B O 1
ATOM 3593 N N . ASN B 1 188 ? 19.477 6.612 10.423 1 98.15 188 ASN B N 1
ATOM 3594 C CA . ASN B 1 188 ? 20.301 7.554 9.673 1 98.15 188 ASN B CA 1
ATOM 3595 C C . ASN B 1 188 ? 21.417 6.842 8.914 1 98.15 188 ASN B C 1
ATOM 3597 O O . ASN B 1 188 ? 21.657 7.131 7.741 1 98.15 188 ASN B O 1
ATOM 3601 N N . ARG B 1 189 ? 22.076 5.974 9.581 1 98.03 189 ARG B N 1
ATOM 3602 C CA . ARG B 1 189 ? 23.144 5.211 8.943 1 98.03 189 ARG B CA 1
ATOM 3603 C C . ARG B 1 189 ? 22.624 4.454 7.725 1 98.03 189 ARG B C 1
ATOM 3605 O O . ARG B 1 189 ? 23.244 4.481 6.66 1 98.03 189 ARG B O 1
ATOM 3612 N N . TRP B 1 190 ? 21.54 3.75 7.93 1 98.6 190 TRP B N 1
ATOM 3613 C CA . TRP B 1 190 ? 20.919 2.979 6.858 1 98.6 190 TRP B CA 1
ATOM 3614 C C . TRP B 1 190 ? 20.534 3.881 5.691 1 98.6 190 TRP B C 1
ATOM 3616 O O . TRP B 1 190 ? 20.833 3.572 4.535 1 98.6 190 TRP B O 1
ATOM 3626 N N . PHE B 1 191 ? 19.907 4.98 5.988 1 98.55 191 PHE B N 1
ATOM 3627 C CA . PHE B 1 191 ? 19.461 5.917 4.963 1 98.55 191 PHE B CA 1
ATOM 3628 C C . PHE B 1 191 ? 20.643 6.446 4.161 1 98.55 191 PHE B C 1
ATOM 3630 O O . PHE B 1 191 ? 20.622 6.429 2.929 1 98.55 191 PHE B O 1
ATOM 3637 N N . LEU B 1 192 ? 21.67 6.85 4.789 1 98.11 192 LEU B N 1
ATOM 3638 C CA . LEU B 1 192 ? 22.872 7.383 4.156 1 98.11 192 LEU B CA 1
ATOM 3639 C C . LEU B 1 192 ? 23.586 6.302 3.351 1 98.11 192 LEU B C 1
ATOM 3641 O O . LEU B 1 192 ? 24.113 6.574 2.27 1 98.11 192 LEU B O 1
ATOM 3645 N N . THR B 1 193 ? 23.621 5.117 3.9 1 98.31 193 THR B N 1
ATOM 3646 C CA . THR B 1 193 ? 24.218 4.001 3.175 1 98.31 193 THR B CA 1
ATOM 3647 C C . THR B 1 193 ? 23.509 3.78 1.842 1 98.31 193 THR B C 1
ATOM 3649 O O . THR B 1 193 ? 24.158 3.616 0.807 1 98.31 193 THR B O 1
ATOM 3652 N N . CYS B 1 194 ? 22.223 3.832 1.855 1 98.52 194 CYS B N 1
ATOM 3653 C CA . CYS B 1 194 ? 21.431 3.571 0.659 1 98.52 194 CYS B CA 1
ATOM 3654 C C . CYS B 1 194 ? 21.618 4.678 -0.372 1 98.52 194 CYS B C 1
ATOM 3656 O O . CYS B 1 194 ? 21.957 4.408 -1.525 1 98.52 194 CYS B O 1
ATOM 3658 N N . ILE B 1 195 ? 21.477 5.963 0.04 1 98.19 195 ILE B N 1
ATOM 3659 C CA . ILE B 1 195 ? 21.454 7.051 -0.931 1 98.19 195 ILE B CA 1
ATOM 3660 C C . ILE B 1 195 ? 22.852 7.255 -1.511 1 98.19 195 ILE B C 1
ATOM 3662 O O . ILE B 1 195 ? 23.017 7.943 -2.521 1 98.19 195 ILE B O 1
ATOM 3666 N N . ASN B 1 196 ? 23.836 6.646 -0.951 1 97.86 196 ASN B N 1
ATOM 3667 C CA . ASN B 1 196 ? 25.204 6.797 -1.437 1 97.86 196 ASN B CA 1
ATOM 3668 C C . ASN B 1 196 ? 25.636 5.598 -2.276 1 97.86 196 ASN B C 1
ATOM 3670 O O . ASN B 1 196 ? 26.762 5.556 -2.773 1 97.86 196 ASN B O 1
ATOM 3674 N N . GLN B 1 197 ? 24.801 4.603 -2.416 1 97.85 197 GLN B N 1
ATOM 3675 C CA . GLN B 1 197 ? 25.072 3.548 -3.387 1 97.85 197 GLN B CA 1
ATOM 3676 C C . GLN B 1 197 ? 25.007 4.085 -4.814 1 97.85 197 GLN B C 1
ATOM 3678 O O . GLN B 1 197 ? 24.221 4.987 -5.109 1 97.85 197 GLN B O 1
ATOM 3683 N N . PRO B 1 198 ? 25.767 3.498 -5.703 1 98.24 198 PRO B N 1
ATOM 3684 C CA . PRO B 1 198 ? 25.806 3.988 -7.083 1 98.24 198 PRO B CA 1
ATOM 3685 C C . PRO B 1 198 ? 24.436 3.966 -7.757 1 98.24 198 PRO B C 1
ATOM 3687 O O . PRO B 1 198 ? 24.111 4.868 -8.533 1 98.24 198 PRO B O 1
ATOM 3690 N N . GLN B 1 199 ? 23.67 2.983 -7.473 1 98.46 199 GLN B N 1
ATOM 3691 C CA . GLN B 1 199 ? 22.361 2.839 -8.102 1 98.46 199 GLN B CA 1
ATOM 3692 C C . GLN B 1 199 ? 21.415 3.954 -7.663 1 98.46 199 GLN B C 1
ATOM 3694 O O . GLN B 1 199 ? 20.648 4.479 -8.473 1 98.46 199 GLN B O 1
ATOM 3699 N N . PHE B 1 200 ? 21.466 4.318 -6.375 1 98.58 200 PHE B N 1
ATOM 3700 C CA . PHE B 1 200 ? 20.651 5.416 -5.871 1 98.58 200 PHE B CA 1
ATOM 3701 C C . PHE B 1 200 ? 21.156 6.753 -6.402 1 98.58 200 PHE B C 1
ATOM 3703 O O . PHE B 1 200 ? 20.365 7.593 -6.836 1 98.58 200 PHE B O 1
ATOM 3710 N N . ARG B 1 201 ? 22.425 6.985 -6.45 1 98.06 201 ARG B N 1
ATOM 3711 C CA . ARG B 1 201 ? 23.035 8.239 -6.88 1 98.06 201 ARG B CA 1
ATOM 3712 C C . ARG B 1 201 ? 22.743 8.514 -8.351 1 98.06 201 ARG B C 1
ATOM 3714 O O . ARG B 1 201 ? 22.591 9.669 -8.754 1 98.06 201 ARG B O 1
ATOM 3721 N N . ALA B 1 202 ? 22.701 7.438 -9.089 1 97.71 202 ALA B N 1
ATOM 3722 C CA . ALA B 1 202 ? 22.434 7.578 -10.518 1 97.71 202 ALA B CA 1
ATOM 3723 C C . ALA B 1 202 ? 21.073 8.225 -10.76 1 97.71 202 ALA B C 1
ATOM 3725 O O . ALA B 1 202 ? 20.866 8.889 -11.778 1 97.71 202 ALA B O 1
ATOM 3726 N N . VAL B 1 203 ? 20.163 8.078 -9.803 1 97.71 203 VAL B N 1
ATOM 3727 C CA . VAL B 1 203 ? 18.795 8.554 -9.974 1 97.71 203 VAL B CA 1
ATOM 3728 C C . VAL B 1 203 ? 18.584 9.828 -9.159 1 97.71 203 VAL B C 1
ATOM 3730 O O . VAL B 1 203 ? 18.052 10.817 -9.667 1 97.71 203 VAL B O 1
ATOM 3733 N N . LEU B 1 204 ? 19.054 9.849 -7.921 1 97.19 204 LEU B N 1
ATOM 3734 C CA . LEU B 1 204 ? 18.749 10.924 -6.984 1 97.19 204 LEU B CA 1
ATOM 3735 C C . LEU B 1 204 ? 19.784 12.04 -7.082 1 97.19 204 LEU B C 1
ATOM 3737 O O . LEU B 1 204 ? 19.547 13.156 -6.613 1 97.19 204 LEU B O 1
ATOM 3741 N N . GLY B 1 205 ? 20.926 11.739 -7.665 1 95.87 205 GLY B N 1
ATOM 3742 C CA . GLY B 1 205 ? 22.044 12.661 -7.533 1 95.87 205 GLY B CA 1
ATOM 3743 C C . GLY B 1 205 ? 22.535 12.802 -6.105 1 95.87 205 GLY B C 1
ATOM 3744 O O . GLY B 1 205 ? 22.485 11.846 -5.328 1 95.87 205 GLY B O 1
ATOM 3745 N N . GLU B 1 206 ? 23.082 13.957 -5.838 1 95.31 206 GLU B N 1
ATOM 3746 C CA . GLU B 1 206 ? 23.513 14.236 -4.472 1 95.31 206 GLU B CA 1
ATOM 3747 C C . GLU B 1 206 ? 22.349 14.726 -3.615 1 95.31 206 GLU B C 1
ATOM 3749 O O . GLU B 1 206 ? 21.713 15.732 -3.939 1 95.31 206 GLU B O 1
ATOM 3754 N N . VAL B 1 207 ? 22.068 13.959 -2.595 1 95.47 207 VAL B N 1
ATOM 3755 C CA . VAL B 1 207 ? 20.965 14.313 -1.707 1 95.47 207 VAL B CA 1
ATOM 3756 C C . VAL B 1 207 ? 21.477 15.203 -0.577 1 95.47 207 VAL B C 1
ATOM 3758 O O . VAL B 1 207 ? 22.374 14.812 0.173 1 95.47 207 VAL B O 1
ATOM 3761 N N . LYS B 1 208 ? 20.946 16.388 -0.486 1 94.39 208 LYS B N 1
ATOM 3762 C CA . LYS B 1 208 ? 21.278 17.303 0.602 1 94.39 208 LYS B CA 1
ATOM 3763 C C . LYS B 1 208 ? 20.287 17.168 1.755 1 94.39 208 LYS B C 1
ATOM 3765 O O . LYS B 1 208 ? 19.081 17.346 1.569 1 94.39 208 LYS B O 1
ATOM 3770 N N . LEU B 1 209 ? 20.748 16.899 2.905 1 94.69 209 LEU B N 1
ATOM 3771 C CA . LEU B 1 209 ? 19.907 16.7 4.08 1 94.69 209 LEU B CA 1
ATOM 3772 C C . LEU B 1 209 ? 19.464 18.038 4.664 1 94.69 209 LEU B C 1
ATOM 3774 O O . LEU B 1 209 ? 20.207 19.02 4.609 1 94.69 209 LEU B O 1
ATOM 3778 N N . CYS B 1 210 ? 18.376 18.02 5.27 1 91.47 210 CYS B N 1
ATOM 3779 C CA . CYS B 1 210 ? 17.796 19.204 5.894 1 91.47 210 CYS B CA 1
ATOM 3780 C C . CYS B 1 210 ? 18.677 19.709 7.031 1 91.47 210 CYS B C 1
ATOM 3782 O O . CYS B 1 210 ? 19.078 18.935 7.902 1 91.47 210 CYS B O 1
ATOM 3784 N N . GLU B 1 211 ? 18.954 20.967 7.057 1 90.74 211 GLU B N 1
ATOM 3785 C CA . GLU B 1 211 ? 19.729 21.586 8.128 1 90.74 211 GLU B CA 1
ATOM 3786 C C . GLU B 1 211 ? 18.825 22.348 9.093 1 90.74 211 GLU B C 1
ATOM 3788 O O . GLU B 1 211 ? 19.103 22.412 10.293 1 90.74 211 GLU B O 1
ATOM 3793 N N . LYS B 1 212 ? 17.796 22.991 8.498 1 85.91 212 LYS B N 1
ATOM 3794 C CA . LYS B 1 212 ? 16.796 23.722 9.27 1 85.91 212 LYS B CA 1
ATOM 3795 C C . LYS B 1 212 ? 15.383 23.361 8.822 1 85.91 212 LYS B C 1
ATOM 3797 O O . LYS B 1 212 ? 15.079 23.387 7.627 1 85.91 212 LYS B O 1
ATOM 3802 N N . MET B 1 213 ? 14.632 23.004 9.846 1 83.16 213 MET B N 1
ATOM 3803 C CA . MET B 1 213 ? 13.262 22.594 9.552 1 83.16 213 MET B CA 1
ATOM 3804 C C . MET B 1 213 ? 12.534 23.665 8.746 1 83.16 213 MET B C 1
ATOM 3806 O O . MET B 1 213 ? 12.56 24.843 9.106 1 83.16 213 MET B O 1
ATOM 3810 N N . ALA B 1 214 ? 12.01 23.279 7.616 1 73.08 214 ALA B N 1
ATOM 3811 C CA . ALA B 1 214 ? 11.218 24.221 6.829 1 73.08 214 ALA B CA 1
ATOM 3812 C C . ALA B 1 214 ? 10.019 24.729 7.626 1 73.08 214 ALA B C 1
ATOM 3814 O O . ALA B 1 214 ? 9.368 23.961 8.337 1 73.08 214 ALA B O 1
ATOM 3815 N N . GLN B 1 215 ? 9.966 26.025 7.912 1 64.63 215 GLN B N 1
ATOM 3816 C CA . GLN B 1 215 ? 8.898 26.64 8.693 1 64.63 215 GLN B CA 1
ATOM 3817 C C . GLN B 1 215 ? 7.718 27.023 7.805 1 64.63 215 GLN B C 1
ATOM 3819 O O . GLN B 1 215 ? 7.862 27.137 6.586 1 64.63 215 GLN B O 1
ATOM 3824 N N . PHE B 1 216 ? 6.543 26.92 8.378 1 58.92 216 PHE B N 1
ATOM 3825 C CA . PHE B 1 216 ? 5.298 27.308 7.725 1 58.92 216 PHE B CA 1
ATOM 3826 C C . PHE B 1 216 ? 5.369 28.751 7.24 1 58.92 216 PHE B C 1
ATOM 3828 O O . PHE B 1 216 ? 5.557 29.671 8.038 1 58.92 216 PHE B O 1
ATOM 3835 N N . ASP B 1 217 ? 6.062 29.038 6.217 1 47.54 217 ASP B N 1
ATOM 3836 C CA . ASP B 1 217 ? 5.92 30.414 5.75 1 47.54 217 ASP B CA 1
ATOM 3837 C C . ASP B 1 217 ? 4.505 30.677 5.24 1 47.54 217 ASP B C 1
ATOM 3839 O O . ASP B 1 217 ? 4.025 29.983 4.341 1 47.54 217 ASP B O 1
ATOM 3843 N N . VAL B 1 218 ? 3.671 31.128 6.159 1 39.59 218 VAL B N 1
ATOM 3844 C CA . VAL B 1 218 ? 2.384 31.638 5.698 1 39.59 218 VAL B CA 1
ATOM 3845 C C . VAL B 1 218 ? 2.576 32.439 4.412 1 39.59 218 VAL B C 1
ATOM 3847 O O . VAL B 1 218 ? 3.001 33.596 4.452 1 39.59 218 VAL B O 1
ATOM 3850 N N . PRO B 1 219 ? 3.287 32.308 3.463 1 36.62 219 PRO B N 1
ATOM 3851 C CA . PRO B 1 219 ? 3.03 33.284 2.402 1 36.62 219 PRO B CA 1
ATOM 3852 C C . PRO B 1 219 ? 1.557 33.353 2.006 1 36.62 219 PRO B C 1
ATOM 3854 O O . PRO B 1 219 ? 0.856 32.338 2.044 1 36.62 219 PRO B O 1
ATOM 3857 N N . SER B 1 220 ? 0.885 34.651 2.237 1 32.49 220 SER B N 1
ATOM 3858 C CA . SER B 1 220 ? -0.349 35.147 1.639 1 32.49 220 SER B CA 1
ATOM 3859 C C . SER B 1 220 ? -0.475 34.706 0.184 1 32.49 220 SER B C 1
ATOM 3861 O O . SER B 1 220 ? -1.24 35.293 -0.584 1 32.49 220 SER B O 1
ATOM 3863 N N . CYS B 1 221 ? 0.357 34.044 -0.313 1 32.48 221 CYS B N 1
ATOM 3864 C CA . CYS B 1 221 ? 0.319 33.973 -1.769 1 32.48 221 CYS B CA 1
ATOM 3865 C C . CYS B 1 221 ? -1.019 33.429 -2.254 1 32.48 221 CYS B C 1
ATOM 3867 O O . CYS B 1 221 ? -1.548 33.884 -3.27 1 32.48 221 CYS B O 1
ATOM 3869 N N . TRP B 1 222 ? -1.59 32.476 -1.626 1 34.62 222 TRP B N 1
ATOM 3870 C CA . TRP B 1 222 ? -2.892 32.212 -2.229 1 34.62 222 TRP B CA 1
ATOM 3871 C C . TRP B 1 222 ? -3.918 33.249 -1.783 1 34.62 222 TRP B C 1
ATOM 3873 O O . TRP B 1 222 ? -5.066 33.229 -2.234 1 34.62 222 TRP B O 1
ATOM 3883 N N . MET B 1 223 ? -3.61 34.166 -0.729 1 30.19 223 MET B N 1
ATOM 3884 C CA . MET B 1 223 ? -4.588 35.222 -0.482 1 30.19 223 MET B CA 1
ATOM 3885 C C . MET B 1 223 ? -4.504 36.302 -1.555 1 30.19 223 MET B C 1
ATOM 3887 O O . MET B 1 223 ? -5.399 37.142 -1.667 1 30.19 223 MET B O 1
ATOM 3891 N N . ASN B 1 224 ? -3.311 36.673 -2.088 1 30.66 224 ASN B N 1
ATOM 3892 C CA . ASN B 1 224 ? -3.27 37.853 -2.945 1 30.66 224 ASN B CA 1
ATOM 3893 C C . ASN B 1 224 ? -4.01 37.617 -4.259 1 30.66 224 ASN B C 1
ATOM 3895 O O . ASN B 1 224 ? -4.069 38.506 -5.111 1 30.66 224 ASN B O 1
ATOM 3899 N N . LEU B 1 225 ? -4.264 36.436 -4.691 1 31.62 225 LEU B N 1
ATOM 3900 C CA . LEU B 1 225 ? -5.049 36.455 -5.92 1 31.62 225 LEU B CA 1
ATOM 3901 C C . LEU B 1 225 ? -6.448 37.004 -5.664 1 31.62 225 LEU B C 1
ATOM 3903 O O . LEU B 1 225 ? -7.14 37.413 -6.599 1 31.62 225 LEU B O 1
ATOM 3907 N N . SER B 1 226 ? -6.949 36.866 -4.403 1 29.49 226 SER B N 1
ATOM 3908 C CA . SER B 1 226 ? -8.306 37.398 -4.333 1 29.49 226 SER B CA 1
ATOM 3909 C C . SER B 1 226 ? -8.298 38.895 -4.043 1 29.49 226 SER B C 1
ATOM 3911 O O . SER B 1 226 ? -9.356 39.524 -3.971 1 29.49 226 SER B O 1
ATOM 3913 N N . ALA B 1 227 ? -7.291 39.539 -3.529 1 32.58 227 ALA B N 1
ATOM 3914 C CA . ALA B 1 227 ? -7.635 40.847 -2.978 1 32.58 227 ALA B CA 1
ATOM 3915 C C . ALA B 1 227 ? -7.813 41.88 -4.087 1 32.58 227 ALA B C 1
ATOM 3917 O O . ALA B 1 227 ? -8.569 42.842 -3.934 1 32.58 227 ALA B O 1
ATOM 3918 N N . ASN B 1 228 ? -7.049 42.041 -5.062 1 29.55 228 ASN B N 1
ATOM 3919 C CA . ASN B 1 228 ? -7.147 43.31 -5.775 1 29.55 228 ASN B CA 1
ATOM 3920 C C . ASN B 1 228 ? -8.278 43.292 -6.799 1 29.55 228 ASN B C 1
ATOM 3922 O O . ASN B 1 228 ? -8.05 43.527 -7.986 1 29.55 228 ASN B O 1
ATOM 3926 N N . THR B 1 229 ? -9.274 42.329 -6.748 1 29.36 229 THR B N 1
ATOM 3927 C CA . THR B 1 229 ? -10.312 42.665 -7.716 1 29.36 229 THR B CA 1
ATOM 3928 C C . THR B 1 229 ? -11.043 43.94 -7.305 1 29.36 229 THR B C 1
ATOM 3930 O O . THR B 1 229 ? -11.51 44.055 -6.17 1 29.36 229 THR B O 1
ATOM 3933 N N . PRO B 1 230 ? -10.776 45.01 -7.815 1 31.44 230 PRO B N 1
ATOM 3934 C CA . PRO B 1 230 ? -11.641 46.184 -7.675 1 31.44 230 PRO B CA 1
ATOM 3935 C C . PRO B 1 230 ? -13.124 45.823 -7.632 1 31.44 230 PRO B C 1
ATOM 3937 O O . PRO B 1 230 ? -13.528 44.793 -8.177 1 31.44 230 PRO B O 1
ATOM 3940 N N . THR B 1 231 ? -13.911 46.277 -6.612 1 29.27 231 THR B N 1
ATOM 3941 C CA . THR B 1 231 ? -15.334 46.207 -6.298 1 29.27 231 THR B CA 1
ATOM 3942 C C . THR B 1 231 ? -16.176 46.514 -7.533 1 29.27 231 THR B C 1
ATOM 3944 O O . THR B 1 231 ? -16.973 47.454 -7.53 1 29.27 231 THR B O 1
ATOM 3947 N N . ARG B 1 232 ? -15.561 46.56 -8.738 1 29.24 232 ARG B N 1
ATOM 3948 C CA . ARG B 1 232 ? -16.597 46.85 -9.724 1 29.24 232 ARG B CA 1
ATOM 3949 C C . ARG B 1 232 ? -17.724 45.826 -9.652 1 29.24 232 ARG B C 1
ATOM 3951 O O . ARG B 1 232 ? -17.516 44.697 -9.203 1 29.24 232 ARG B O 1
ATOM 3958 N N . THR B 1 233 ? -19.035 46.205 -9.793 1 30.05 233 THR B N 1
ATOM 3959 C CA . THR B 1 233 ? -20.31 45.5 -9.71 1 30.05 233 THR B CA 1
ATOM 3960 C C . THR B 1 233 ? -20.204 44.115 -10.34 1 30.05 233 THR B C 1
ATOM 3962 O O . THR B 1 233 ? -19.854 43.987 -11.515 1 30.05 233 THR B O 1
ATOM 3965 N N . PRO B 1 234 ? -19.852 43.096 -9.493 1 25.6 234 PRO B N 1
ATOM 3966 C CA . PRO B 1 234 ? -19.424 41.745 -9.864 1 25.6 234 PRO B CA 1
ATOM 3967 C C . PRO B 1 234 ? -20.415 41.046 -10.792 1 25.6 234 PRO B C 1
ATOM 3969 O O . PRO B 1 234 ? -21.602 40.945 -10.471 1 25.6 234 PRO B O 1
ATOM 3972 N N . SER B 1 235 ? -20.31 41.316 -12.046 1 24.73 235 SER B N 1
ATOM 3973 C CA . SER B 1 235 ? -21.018 40.419 -12.953 1 24.73 235 SER B CA 1
ATOM 3974 C C . SER B 1 235 ? -20.828 38.961 -12.549 1 24.73 235 SER B C 1
ATOM 3976 O O . SER B 1 235 ? -19.815 38.606 -11.944 1 24.73 235 SER B O 1
ATOM 3978 N N . LEU B 1 236 ? -21.873 38.053 -12.472 1 24.08 236 LEU B N 1
ATOM 3979 C CA . LEU B 1 236 ? -22.212 36.715 -12 1 24.08 236 LEU B CA 1
ATOM 3980 C C . LEU B 1 236 ? -21.211 35.687 -12.516 1 24.08 236 LEU B C 1
ATOM 3982 O O . LEU B 1 236 ? -21.339 35.2 -13.641 1 24.08 236 LEU B O 1
ATOM 3986 N N . TRP B 1 237 ? -19.879 35.991 -12.619 1 20.36 237 TRP B N 1
ATOM 3987 C CA . TRP B 1 237 ? -19.082 34.954 -13.266 1 20.36 237 TRP B CA 1
ATOM 3988 C C . TRP B 1 237 ? -19.003 33.705 -12.394 1 20.36 237 TRP B C 1
ATOM 3990 O O . TRP B 1 237 ? -18.794 33.798 -11.182 1 20.36 237 TRP B O 1
ATOM 4000 N N . ARG B 1 238 ? -19.554 32.549 -12.765 1 21.57 238 ARG B N 1
ATOM 4001 C CA . ARG B 1 238 ? -19.744 31.155 -12.377 1 21.57 238 ARG B CA 1
ATOM 4002 C C . ARG B 1 238 ? -18.408 30.482 -12.083 1 21.57 238 ARG B C 1
ATOM 4004 O O . ARG B 1 238 ? -17.561 30.357 -12.97 1 21.57 238 ARG B O 1
ATOM 4011 N N . CYS B 1 239 ? -17.841 30.692 -10.87 1 21.17 239 CYS B N 1
ATOM 4012 C CA . CYS B 1 239 ? -16.683 30.063 -10.246 1 21.17 239 CYS B CA 1
ATOM 4013 C C . CYS B 1 239 ? -16.662 28.564 -10.52 1 21.17 239 CYS B C 1
ATOM 4015 O O . CYS B 1 239 ? -17.474 27.817 -9.972 1 21.17 239 CYS B O 1
ATOM 4017 N N . ARG B 1 240 ? -16.355 28.189 -11.784 1 20.59 240 ARG B N 1
ATOM 4018 C CA . ARG B 1 240 ? -16.218 26.778 -12.131 1 20.59 240 ARG B CA 1
ATOM 4019 C C . ARG B 1 240 ? -15.066 26.136 -11.366 1 20.59 240 ARG B C 1
ATOM 4021 O O . ARG B 1 240 ? -13.987 26.722 -11.25 1 20.59 240 ARG B O 1
ATOM 4028 N N . THR B 1 241 ? -15.256 25.318 -10.372 1 21.44 241 THR B N 1
ATOM 4029 C CA . THR B 1 241 ? -14.534 24.425 -9.471 1 21.44 241 THR B CA 1
ATOM 4030 C C . THR B 1 241 ? -13.41 23.705 -10.21 1 21.44 241 THR B C 1
ATOM 4032 O O . THR B 1 241 ? -13.662 22.78 -10.985 1 21.44 241 THR B O 1
ATOM 4035 N N . PHE B 1 242 ? -12.389 24.517 -10.874 1 21.82 242 PHE B N 1
ATOM 4036 C CA . PHE B 1 242 ? -11.339 23.831 -11.618 1 21.82 242 PHE B CA 1
ATOM 4037 C C . PHE B 1 242 ? -10.37 23.136 -10.669 1 21.82 242 PHE B C 1
ATOM 4039 O O . PHE B 1 242 ? -9.847 23.758 -9.742 1 21.82 242 PHE B O 1
ATOM 4046 N N . GLY B 1 243 ? -10.411 21.852 -10.344 1 21.25 243 GLY B N 1
ATOM 4047 C CA . GLY B 1 243 ? -9.647 20.849 -9.619 1 21.25 243 GLY B CA 1
ATOM 4048 C C . GLY B 1 243 ? -8.155 20.934 -9.879 1 21.25 243 GLY B C 1
ATOM 4049 O O . GLY B 1 243 ? -7.352 20.848 -8.947 1 21.25 243 GLY B O 1
ATOM 4050 N N . SER B 1 244 ? -7.479 20.711 -11.055 1 21.51 244 SER B N 1
ATOM 4051 C CA . SER B 1 244 ? -6.215 20.034 -11.328 1 21.51 244 SER B CA 1
ATOM 4052 C C . SER B 1 244 ? -5.038 20.997 -11.223 1 21.51 244 SER B C 1
ATOM 4054 O O . SER B 1 244 ? -3.962 20.732 -11.762 1 21.51 244 SER B O 1
ATOM 4056 N N . ILE B 1 245 ? -4.956 22.206 -10.668 1 23.65 245 ILE B N 1
ATOM 4057 C CA . ILE B 1 245 ? -3.931 23.123 -11.152 1 23.65 245 ILE B CA 1
ATOM 4058 C C . ILE B 1 245 ? -2.623 22.876 -10.404 1 23.65 245 ILE B C 1
ATOM 4060 O O . ILE B 1 245 ? -2.552 23.059 -9.187 1 23.65 245 ILE B O 1
ATOM 4064 N N . LEU B 1 246 ? -1.749 21.873 -10.806 1 23.9 246 LEU B N 1
ATOM 4065 C CA . LEU B 1 246 ? -0.381 21.605 -10.376 1 23.9 246 LEU B CA 1
ATOM 4066 C C . LEU B 1 246 ? 0.497 22.839 -10.556 1 23.9 246 LEU B C 1
ATOM 4068 O O . LEU B 1 246 ? 0.684 23.315 -11.678 1 23.9 246 LEU B O 1
ATOM 4072 N N . ILE B 1 247 ? 0.631 23.669 -9.648 1 21.65 247 ILE B N 1
ATOM 4073 C CA . ILE B 1 247 ? 1.33 24.948 -9.613 1 21.65 247 ILE B CA 1
ATOM 4074 C C . ILE B 1 247 ? 2.811 24.736 -9.922 1 21.65 247 ILE B C 1
ATOM 4076 O O . ILE B 1 247 ? 3.435 23.814 -9.392 1 21.65 247 ILE B O 1
ATOM 4080 N N . ARG B 1 248 ? 3.466 25.263 -11.035 1 21.41 248 ARG B N 1
ATOM 4081 C CA . ARG B 1 248 ? 4.74 25.356 -11.74 1 21.41 248 ARG B CA 1
ATOM 4082 C C . ARG B 1 248 ? 5.826 25.927 -10.834 1 21.41 248 ARG B C 1
ATOM 4084 O O . ARG B 1 248 ? 5.742 27.079 -10.404 1 21.41 248 ARG B O 1
ATOM 4091 N N . MET B 1 249 ? 6.402 25.149 -9.914 1 23.36 249 MET B N 1
ATOM 4092 C CA . MET B 1 249 ? 7.482 25.619 -9.051 1 23.36 249 MET B CA 1
ATOM 4093 C C . MET B 1 249 ? 8.585 26.281 -9.87 1 23.36 249 MET B C 1
ATOM 4095 O O . MET B 1 249 ? 8.865 25.862 -10.995 1 23.36 249 MET B O 1
ATOM 4099 N N . ALA B 1 250 ? 9.126 27.517 -9.556 1 25.45 250 ALA B N 1
ATOM 4100 C CA . ALA B 1 250 ? 9.959 28.652 -9.944 1 25.45 250 ALA B CA 1
ATOM 4101 C C . ALA B 1 250 ? 11.417 28.233 -10.104 1 25.45 250 ALA B C 1
ATOM 4103 O O . ALA B 1 250 ? 12.049 27.781 -9.146 1 25.45 250 ALA B O 1
ATOM 4104 N N . GLY B 1 251 ? 11.868 27.674 -11.239 1 20.17 251 GLY B N 1
ATOM 4105 C CA . GLY B 1 251 ? 13.208 27.243 -11.604 1 20.17 251 GLY B CA 1
ATOM 4106 C C . GLY B 1 251 ? 14.239 28.351 -11.502 1 20.17 251 GLY B C 1
ATOM 4107 O O . GLY B 1 251 ? 15.442 28.084 -11.462 1 20.17 251 GLY B O 1
ATOM 4108 N N . LEU B 1 252 ? 13.993 29.671 -11.932 1 24.33 252 LEU B N 1
ATOM 4109 C CA . LEU B 1 252 ? 15.013 30.346 -12.727 1 24.33 252 LEU B CA 1
ATOM 4110 C C . LEU B 1 252 ? 16.085 30.956 -11.83 1 24.33 252 LEU B C 1
ATOM 4112 O O . LEU B 1 252 ? 15.883 32.028 -11.255 1 24.33 252 LEU B O 1
ATOM 4116 N N . CYS B 1 253 ? 16.753 30.312 -10.958 1 24.36 253 CYS B N 1
ATOM 4117 C CA . CYS B 1 253 ? 17.777 31.021 -10.199 1 24.36 253 CYS B CA 1
ATOM 4118 C C . CYS B 1 253 ? 18.91 31.481 -11.109 1 24.36 253 CYS B C 1
ATOM 4120 O O . CYS B 1 253 ? 19.715 30.666 -11.565 1 24.36 253 CYS B O 1
ATOM 4122 N N . GLY B 1 254 ? 18.71 32.202 -12.301 1 20.35 254 GLY B N 1
ATOM 4123 C CA . GLY B 1 254 ? 19.805 32.587 -13.176 1 20.35 254 GLY B CA 1
ATOM 4124 C C . GLY B 1 254 ? 20.873 33.403 -12.471 1 20.35 254 GLY B C 1
ATOM 4125 O O . GLY B 1 254 ? 20.581 34.122 -11.514 1 20.35 254 GLY B O 1
ATOM 4126 N N . THR B 1 255 ? 22.193 33.044 -12.614 1 23.98 255 THR B N 1
ATOM 4127 C CA . THR B 1 255 ? 23.518 33.419 -12.133 1 23.98 255 THR B CA 1
ATOM 4128 C C . THR B 1 255 ? 23.842 34.862 -12.51 1 23.98 255 THR B C 1
ATOM 4130 O O . THR B 1 255 ? 23.405 35.349 -13.555 1 23.98 255 THR B O 1
ATOM 4133 N N . PRO B 1 256 ? 24.326 35.777 -11.591 1 25.71 256 PRO B N 1
ATOM 4134 C CA . PRO B 1 256 ? 24.708 37.191 -11.558 1 25.71 256 PRO B CA 1
ATOM 4135 C C . PRO B 1 256 ? 25.888 37.505 -12.474 1 25.71 256 PRO B C 1
ATOM 4137 O O . PRO B 1 256 ? 26.987 36.981 -12.274 1 25.71 256 PRO B O 1
ATOM 4140 N N . SER B 1 257 ? 25.892 37.347 -13.866 1 21.84 257 SER B N 1
ATOM 4141 C CA . SER B 1 257 ? 27.078 37.534 -14.695 1 21.84 257 SER B CA 1
ATOM 4142 C C . SER B 1 257 ? 27.652 38.937 -14.53 1 21.84 257 SER B C 1
ATOM 4144 O O . SER B 1 257 ? 27.064 39.914 -14.999 1 21.84 257 SER B O 1
ATOM 4146 N N . THR B 1 258 ? 28.148 39.44 -13.427 1 23.77 258 THR B N 1
ATOM 4147 C CA . THR B 1 258 ? 28.816 40.732 -13.32 1 23.77 258 THR B CA 1
ATOM 4148 C C . THR B 1 258 ? 29.994 40.814 -14.286 1 23.77 258 THR B C 1
ATOM 4150 O O . THR B 1 258 ? 30.906 39.987 -14.232 1 23.77 258 THR B O 1
ATOM 4153 N N . ALA B 1 259 ? 29.901 41.441 -15.586 1 26.44 259 ALA B N 1
ATOM 4154 C CA . ALA B 1 259 ? 30.787 41.754 -16.704 1 26.44 259 ALA B CA 1
ATOM 4155 C C . ALA B 1 259 ? 32.004 42.547 -16.234 1 26.44 259 ALA B C 1
ATOM 4157 O O . ALA B 1 259 ? 31.923 43.302 -15.262 1 26.44 259 ALA B O 1
ATOM 4158 N N . SER B 1 260 ? 33.252 42.215 -16.821 1 24.59 260 SER B N 1
ATOM 4159 C CA . SER B 1 260 ? 34.698 42.393 -16.728 1 24.59 260 SER B CA 1
ATOM 4160 C C . SER B 1 260 ? 35.091 43.849 -16.951 1 24.59 260 SER B C 1
ATOM 4162 O O . SER B 1 260 ? 34.495 44.539 -17.782 1 24.59 260 SER B O 1
ATOM 4164 N N . PRO B 1 261 ? 35.955 44.479 -16.161 1 28.75 261 PRO B N 1
ATOM 4165 C CA . PRO B 1 261 ? 36.525 45.815 -15.968 1 28.75 261 PRO B CA 1
ATOM 4166 C C . PRO B 1 261 ? 37.397 46.26 -17.141 1 28.75 261 PRO B C 1
ATOM 4168 O O . PRO B 1 261 ? 38.5 45.739 -17.327 1 28.75 261 PRO B O 1
ATOM 4171 N N . ARG B 1 262 ? 37.098 46.122 -18.469 1 25.87 262 ARG B N 1
ATOM 4172 C CA . ARG B 1 262 ? 38.176 46.257 -19.443 1 25.87 262 ARG B CA 1
ATOM 4173 C C . ARG B 1 262 ? 38.818 47.638 -19.361 1 25.87 262 ARG B C 1
ATOM 4175 O O . ARG B 1 262 ? 38.13 48.637 -19.142 1 25.87 262 ARG B O 1
ATOM 4182 N N . SER B 1 263 ? 40.147 47.686 -19.336 1 28.54 263 SER B N 1
ATOM 4183 C CA . SER B 1 263 ? 41.336 48.522 -19.205 1 28.54 263 SER B CA 1
ATOM 4184 C C . SER B 1 263 ? 41.348 49.632 -20.25 1 28.54 263 SER B C 1
ATOM 4186 O O . SER B 1 263 ? 41.054 49.392 -21.423 1 28.54 263 SER B O 1
ATOM 4188 N N . SER B 1 264 ? 41.086 50.938 -19.878 1 27.82 264 SER B N 1
ATOM 4189 C CA . SER B 1 264 ? 41.251 52.214 -20.567 1 27.82 264 SER B CA 1
ATOM 4190 C C . SER B 1 264 ? 42.597 52.287 -21.281 1 27.82 264 SER B C 1
ATOM 4192 O O . SER B 1 264 ? 43.605 51.797 -20.768 1 27.82 264 SER B O 1
ATOM 4194 N N . PRO B 1 265 ? 42.712 52.549 -22.668 1 34.08 265 PRO B N 1
ATOM 4195 C CA . PRO B 1 265 ? 43.831 52.653 -23.608 1 34.08 265 PRO B CA 1
ATOM 4196 C C . PRO B 1 265 ? 44.811 53.764 -23.239 1 34.08 265 PRO B C 1
ATOM 4198 O O . PRO B 1 265 ? 44.395 54.888 -22.948 1 34.08 265 PRO B O 1
ATOM 4201 N N . ARG B 1 266 ? 45.936 53.534 -22.464 1 27.85 266 ARG B N 1
ATOM 4202 C CA . ARG B 1 266 ? 47.003 54.481 -22.157 1 27.85 266 ARG B CA 1
ATOM 4203 C C . ARG B 1 266 ? 47.439 55.239 -23.406 1 27.85 266 ARG B C 1
ATOM 4205 O O . ARG B 1 266 ? 47.441 54.684 -24.506 1 27.85 266 ARG B O 1
ATOM 4212 N N . PRO B 1 267 ? 48.097 56.488 -23.294 1 35.72 267 PRO B N 1
ATOM 4213 C CA . PRO B 1 267 ? 48.434 57.765 -23.928 1 35.72 267 PRO B CA 1
ATOM 4214 C C . PRO B 1 267 ? 49.544 57.633 -24.968 1 35.72 267 PRO B C 1
ATOM 4216 O O . PRO B 1 267 ? 50.386 56.736 -24.867 1 35.72 267 PRO B O 1
ATOM 4219 N N . SER B 1 268 ? 49.504 58.182 -26.342 1 22.23 268 SER B N 1
ATOM 4220 C CA . SER B 1 268 ? 50.528 59.126 -26.775 1 22.23 268 SER B CA 1
ATOM 4221 C C . SER B 1 268 ? 50.579 60.345 -25.859 1 22.23 268 SER B C 1
ATOM 4223 O O . SER B 1 268 ? 49.539 60.902 -25.5 1 22.23 268 SER B O 1
#

Radius of gyration: 27.35 Å; Cα contacts (8 Å, |Δi|>4): 762; chains: 2; bounding box: 118×84×69 Å

Sequence (536 aa):
MAAGTLYTYPENWRAFKALIAAQYSGAQVRVLSAPPHFHFGQTNRTPEFLRKFPAGKVPAFEGDDGFCVFESNAIAYYVSNEELRGSTPEAAAQVVQWVSFADSDIVPPASTWVFPTLGIMHHNKQATENAKEEVRRILGLLDAHLKTRTFLVGERVTLADITVVCTLLWLYKQVLEPSFRQAFPNTNRWFLTCINQPQFRAVLGEVKLCEKMAQFDVPSCWMNLSANTPTRTPSLWRCRTFGSILIRMAGLCGTPSTASPRSSPRPSMAAGTLYTYPENWRAFKALIAAQYSGAQVRVLSAPPHFHFGQTNRTPEFLRKFPAGKVPAFEGDDGFCVFESNAIAYYVSNEELRGSTPEAAAQVVQWVSFADSDIVPPASTWVFPTLGIMHHNKQATENAKEEVRRILGLLDAHLKTRTFLVGERVTLADITVVCTLLWLYKQVLEPSFRQAFPNTNRWFLTCINQPQFRAVLGEVKLCEKMAQFDVPSCWMNLSANTPTRTPSLWRCRTFGSILIRMAGLCGTPSTASPRSSPRPS

pLDDT: mean 80.35, std 27.59, range [19.93, 98.85]

Nearest PDB structures (foldseek):
  5jpo-assembly1_A  TM=9.914E-01  e=1.145E-37  Homo sapiens
  5dqs-assembly1_A  TM=9.945E-01  e=7.465E-35  Homo sapiens
  5jpo-assembly1_C-2  TM=9.772E-01  e=5.354E-35  Homo sapiens
  5f8b-assembly1_A  TM=8.838E-01  e=1.272E-16  Aspergillus fumigatus Af293
  1nhy-assembly1_A  TM=8.227E-01  e=1.490E-14  Saccharomyces cerevisiae

InterPro domains:
  IPR004045 Glutathione S-transferase, N-terminal [PF02798] (3-80)
  IPR004045 Glutathione S-transferase, N-terminal [PS50404] (2-87)
  IPR004046 Glutathione S-transferase, C-terminal [PF00043] (108-198)
  IPR010987 Glutathione S-transferase, C-terminal-like [PS50405] (88-216)
  IPR036249 Thioredoxin-like superfamily [SSF52833] (1-81)
  IPR036282 Glutathione S-transferase, C-terminal domain superfamily [SSF47616] (81-213)
  IPR040079 Glutathione transferase family [SFLDS00019] (5-193)

Solvent-accessible surface area (backbone atoms only — not comparable to full-atom values): 30182 Å² total; per-residue (Å²): 124,50,41,31,36,35,39,41,53,80,88,41,52,57,47,45,34,31,54,30,32,14,56,75,50,66,24,46,72,44,76,35,44,41,77,89,81,23,41,86,85,48,48,43,66,32,70,74,41,28,72,72,36,73,82,42,62,68,38,31,35,39,31,76,88,65,52,64,44,44,46,40,69,12,42,19,55,49,31,34,40,58,68,35,51,30,82,42,68,67,44,25,21,49,27,42,18,38,41,48,43,32,61,70,62,43,46,55,32,49,47,56,46,49,37,28,44,70,61,76,41,83,81,47,69,67,59,31,52,52,17,50,53,48,48,51,51,51,45,47,52,46,16,63,62,30,65,84,32,78,34,84,53,67,88,46,79,25,49,23,43,45,39,38,49,41,69,42,44,61,45,40,41,38,52,39,14,60,85,64,46,64,82,26,58,41,37,48,50,39,50,54,55,50,53,66,33,70,45,36,28,74,70,65,43,84,81,65,66,19,73,61,55,64,57,68,59,77,67,60,63,83,55,60,75,65,60,81,63,74,85,60,84,77,69,88,73,80,82,69,85,78,78,81,80,78,79,80,85,82,70,82,66,82,74,82,84,78,81,83,85,85,84,67,98,96,79,132,125,49,41,30,37,36,38,40,52,81,90,40,50,58,46,46,33,29,55,31,33,14,55,75,50,66,24,47,72,45,76,36,44,42,76,88,80,22,41,85,84,48,48,44,65,33,70,75,42,28,71,69,37,73,82,42,62,68,37,31,35,40,30,75,86,66,52,62,43,44,46,40,68,14,41,21,54,49,31,32,41,60,67,33,51,29,84,40,70,67,45,24,21,49,27,41,19,39,42,47,42,32,61,69,62,44,46,57,32,49,46,55,46,50,38,29,43,70,62,78,43,84,81,47,69,66,58,31,53,52,16,50,53,49,48,49,50,51,44,46,53,47,17,63,60,31,67,83,32,80,35,84,54,65,88,45,79,26,50,24,42,45,40,38,48,40,68,42,43,61,44,40,41,37,52,39,14,59,84,65,46,63,81,26,57,41,38,49,51,40,50,54,55,49,53,65,32,69,45,37,27,75,70,66,43,84,80,67,67,18,74,60,54,62,60,68,57,78,65,59,63,83,53,61,75,64,59,78,62,72,85,61,85,75,71,87,73,81,82,72,86,80,80,79,82,78,79,80,81,86,74,81,78,77,80,84,79,82,84,81,85,79,80,81,86,82,82,135